Protein 3RVA (pdb70)

Organism: Alteromonas macleodii (NCBI:txid28108)

InterPro domains:
  IPR000994 Peptidase M24 [PF00557] (166-429)
  IPR001131 Peptidase M24B, X-Pro dipeptidase/aminopeptidase P, conserved site [PS00491] (335-347)
  IPR022846 Xaa-Pro dipeptidase [MF_01279] (1-443)
  IPR022846 Xaa-Pro dipeptidase [NF010133] (1-442)
  IPR029149 Creatinase/Aminopeptidase P/Spt16, N-terminal [G3DSA:3.40.350.10] (1-157)
  IPR036005 Creatinase/aminopeptidase-like [G3DSA:3.90.230.10] (159-442)
  IPR036005 Creatinase/aminopeptidase-like [SSF55920] (161-439)
  IPR048819 Xaa-Pro dipeptidase, N-terminal domain [PF21216] (7-155)
  IPR052433 Xaa-Pro dipeptidase-like [PTHR43226] (6-438)

Sequence (444 aa):
SQHKATYQQHIEEELQARTREALQQREGLDGLVIHSGQGKRLFLDDNHYPFKVNPQFKAWVPVIDDNPNCWLVVNGVDKPTLIFYRPEDFWHKVPPEPNDFWTDSFDIKLLQQADAVEKFLPYDKSRFAYVGEYIEVAKKALGFDNNVNPDRVLHYLHYQRAYKTDYELDCMREANKLAVAGHKAAEQAFREGKKSEFDINLAYAAASRQGDNDVPYTSIIVALNEHASILHYMQDTVAPKESRSFLIDAGANYHGYAADITRTYAQEGVHNSAMFRDLIQAVDKVTLTLVDSLKPGVAYTDIHLLAHDGIAQILHDTGMVNLTPPEIVEMGITRTFFPHGIGHFLGLQVHDVGGLVNDDRRGTPKPAPDDHPFLRCTRMVEARQVFTIEPGLYFIDSLLRDLKATPASSKYINWDTIDAYKPFGGIRIEDNIIIVHRDKNENMTRDLDLNLEH

CATH classification: 3.40.350.10 (+1 more: 3.90.230.10)

Foldseek 3Di:
DCQLVLLVVLLLVVLVLLQVLLVVVVFQKEKEFQAAWAAPPVGRDTDQRAGDLVVLSNPLPGRFGLWIWIGRSPDQIEIAGEAADPPVDDGDPDDDDSRVVSYDYHYDRDSVPCLVVDDPPQARYEYEDDPVVVVVVSPHPHYNDLSNCLQVLQCQQFDGPSQVVQQLLQLLLQLQLVQQLQVCLLVQFDLVVSQVSSCVRSVADCSFWQDGKDWAFWQRLQVPPNRDDRHGDPDGFKIKIWTTGGGSLFIDTWIAMAGHPPDVCSVVLLVLQVLQLVLLVVLQQVQAFQDFVLVSQVSLLLSLLCSCCVLQQFQDHSVVCVVVLVSCLFWVAAQKAWGGSHRNGGDFQAADSSRHGRAHDPSHRRHSHGYGHDANGKMKGKTKTFLHPVSVVVCCPDPSVVRGPVVSSVSCNRNGMYIGMWMWGHHNPHIDGSNVVSVDDHHD

Secondary structure (DSSP, 8-state):
--HHHHHHHHHHHHHHHHHHHHHHHT-SEEEEE-----BPTTSS-BPPP---HHHHTT-S--S-SS-EEEE-SSSPPEEEEE----TTS--PPSP-STTGGGSEEEEESSGGGGGGGS-S-GGGEEEESS-HHHHHHHT-S-BS-HHHHHHHHHHHTS--HHHHHHHHHHHHHHHHHHHHHHHHHHTT--HHHHHHHHHHHHT--TTTSSSPPEEEEGGGGG-TT-----S--SS--EEEEEEEEEETTEEEEEEEEEE-TTSTTHHHHHHHHHHHHHHHHHHHHH--TT-BHHHHHHHHHHHHHHHHHHTTSB-S-HHHHHHTTTHHHH--S-S--B-SSSSS-TTTTBSSTT--B-PPPTT-TT----PBP-TT-EEEE--EEE--HHHHHHHHTSGGGGGB-HHHHHHHGGG-EEE-BEEEEE-SS-EEEHHHHTT--S--

Solvent-accessible surface area: 20269 Å² total

B-factor: mean 23.79, std 9.26, range [11.42, 78.01]

Structure (mmCIF, N/CA/C/O backbone):
data_3RVA
#
_entry.id   3RVA
#
_cell.length_a   133.770
_cell.length_b   49.190
_cell.length_c   97.340
_cell.angle_alpha   90.00
_cell.angle_beta   125.03
_cell.angle_gamma   90.00
#
_symmetry.space_group_name_H-M   'C 1 2 1'
#
loop_
_entity.id
_entity.type
_entity.pdbx_description
1 polymer 'Organophosphorus acid anhydrolase'
2 non-polymer 'MANGANESE (II) ION'
3 non-polymer 'PHOSPHATE ION'
4 non-polymer 'NICKEL (II) ION'
5 water water
#
loop_
_atom_site.group_PDB
_atom_site.id
_atom_site.type_symbol
_atom_site.label_atom_id
_atom_site.label_alt_id
_atom_site.label_comp_id
_atom_site.label_asym_id
_atom_site.label_entity_id
_atom_site.label_seq_id
_atom_site.pdbx_PDB_ins_code
_atom_site.Cartn_x
_atom_site.Cartn_y
_atom_site.Cartn_z
_atom_site.occupancy
_atom_site.B_iso_or_equiv
_atom_site.auth_seq_id
_atom_site.auth_comp_id
_atom_site.auth_asym_id
_atom_site.auth_atom_id
_atom_site.pdbx_PDB_model_num
ATOM 1 N N . SER A 1 2 ? 1.479 14.428 37.786 1.00 38.75 2 SER A N 1
ATOM 2 C CA . SER A 1 2 ? 2.460 13.769 36.869 1.00 37.29 2 SER A CA 1
ATOM 3 C C . SER A 1 2 ? 3.296 14.731 36.023 1.00 33.42 2 SER A C 1
ATOM 4 O O . SER A 1 2 ? 4.424 14.403 35.657 1.00 33.19 2 SER A O 1
ATOM 7 N N . GLN A 1 3 ? 2.711 15.857 35.626 1.00 31.11 3 GLN A N 1
ATOM 8 C CA . GLN A 1 3 ? 3.427 16.920 34.895 1.00 32.69 3 GLN A CA 1
ATOM 9 C C . GLN A 1 3 ? 2.913 18.355 35.173 1.00 29.60 3 GLN A C 1
ATOM 10 O O . GLN A 1 3 ? 3.463 19.341 34.645 1.00 26.87 3 GLN A O 1
ATOM 16 N N . HIS A 1 4 ? 1.912 18.457 36.043 1.00 28.58 4 HIS A N 1
ATOM 17 C CA . HIS A 1 4 ? 1.117 19.669 36.191 1.00 26.56 4 HIS A CA 1
ATOM 18 C C . HIS A 1 4 ? 1.819 20.814 36.903 1.00 23.90 4 HIS A C 1
ATOM 19 O O . HIS A 1 4 ? 1.561 21.964 36.594 1.00 21.25 4 HIS A O 1
ATOM 26 N N . LYS A 1 5 ? 2.720 20.526 37.831 1.00 22.36 5 LYS A N 1
ATOM 27 C CA . LYS A 1 5 ? 3.374 21.638 38.508 1.00 21.81 5 LYS A CA 1
ATOM 28 C C . LYS A 1 5 ? 4.275 22.420 37.556 1.00 20.83 5 LYS A C 1
ATOM 29 O O . LYS A 1 5 ? 4.189 23.627 37.509 1.00 21.97 5 LYS A O 1
ATOM 35 N N . ALA A 1 6 ? 5.090 21.737 36.757 1.00 20.35 6 ALA A N 1
ATOM 36 C CA . ALA A 1 6 ? 5.977 22.418 35.821 1.00 19.20 6 ALA A CA 1
ATOM 37 C C . ALA A 1 6 ? 5.163 23.111 34.735 1.00 18.75 6 ALA A C 1
ATOM 38 O O . ALA A 1 6 ? 5.413 24.267 34.406 1.00 17.85 6 ALA A O 1
ATOM 40 N N . THR A 1 7 ? 4.177 22.414 34.181 1.00 18.40 7 THR A N 1
ATOM 41 C CA . THR A 1 7 ? 3.355 23.032 33.113 1.00 17.83 7 THR A CA 1
ATOM 42 C C . THR A 1 7 ? 2.569 24.229 33.671 1.00 16.60 7 THR A C 1
ATOM 43 O O . THR A 1 7 ? 2.443 25.259 33.009 1.00 16.09 7 THR A O 1
ATOM 47 N N . TYR A 1 8 ? 2.089 24.123 34.903 1.00 16.73 8 TYR A N 1
ATOM 48 C CA . TYR A 1 8 ? 1.384 25.255 35.531 1.00 16.77 8 TYR A CA 1
ATOM 49 C C . TYR A 1 8 ? 2.288 26.462 35.722 1.00 17.91 8 TYR A C 1
ATOM 50 O O . TYR A 1 8 ? 1.918 27.596 35.395 1.00 16.20 8 TYR A O 1
ATOM 59 N N . GLN A 1 9 ? 3.518 26.227 36.164 1.00 19.49 9 GLN A N 1
ATOM 60 C CA . GLN A 1 9 ? 4.451 27.358 36.303 1.00 20.90 9 GLN A CA 1
ATOM 61 C C . GLN A 1 9 ? 4.710 28.066 34.971 1.00 19.45 9 GLN A C 1
ATOM 62 O O . GLN A 1 9 ? 4.815 29.304 34.925 1.00 18.59 9 GLN A O 1
ATOM 68 N N . GLN A 1 10 ? 4.749 27.310 33.883 1.00 19.28 10 GLN A N 1
ATOM 69 C CA . GLN A 1 10 ? 4.887 27.881 32.558 1.00 20.63 10 GLN A CA 1
ATOM 70 C C . GLN A 1 10 ? 3.613 28.650 32.156 1.00 19.81 10 GLN A C 1
ATOM 71 O O . GLN A 1 10 ? 3.686 29.696 31.536 1.00 18.19 10 GLN A O 1
ATOM 77 N N . HIS A 1 11 ? 2.452 28.115 32.542 1.00 17.37 11 HIS A N 1
ATOM 78 C CA . HIS A 1 11 ? 1.167 28.782 32.347 1.00 16.70 11 HIS A CA 1
ATOM 79 C C . HIS A 1 11 ? 1.159 30.160 33.025 1.00 16.14 11 HIS A C 1
ATOM 80 O O . HIS A 1 11 ? 0.793 31.142 32.385 1.00 16.62 11 HIS A O 1
ATOM 87 N N . ILE A 1 12 ? 1.581 30.223 34.287 1.00 15.93 12 ILE A N 1
ATOM 88 C CA . ILE A 1 12 ? 1.708 31.470 35.025 1.00 16.56 12 ILE A CA 1
ATOM 89 C C . ILE A 1 12 ? 2.642 32.463 34.300 1.00 17.67 12 ILE A C 1
ATOM 90 O O . ILE A 1 12 ? 2.299 33.641 34.161 1.00 16.59 12 ILE A O 1
ATOM 95 N N . GLU A 1 13 ? 3.792 32.006 33.790 1.00 18.04 13 GLU A N 1
ATOM 96 C CA A GLU A 1 13 ? 4.683 32.922 33.093 0.50 19.47 13 GLU A CA 1
ATOM 97 C CA C GLU A 1 13 ? 4.695 32.889 33.043 0.50 19.75 13 GLU A CA 1
ATOM 98 C C . GLU A 1 13 ? 3.980 33.499 31.849 1.00 19.31 13 GLU A C 1
ATOM 99 O O . GLU A 1 13 ? 4.131 34.686 31.544 1.00 18.64 13 GLU A O 1
ATOM 110 N N . GLU A 1 14 ? 3.213 32.673 31.139 1.00 18.08 14 GLU A N 1
ATOM 111 C CA . GLU A 1 14 ? 2.499 33.152 29.946 1.00 18.64 14 GLU A CA 1
ATOM 112 C C . GLU A 1 14 ? 1.438 34.178 30.346 1.00 16.91 14 GLU A C 1
ATOM 113 O O . GLU A 1 14 ? 1.277 35.207 29.667 1.00 17.79 14 GLU A O 1
ATOM 119 N N . LEU A 1 15 ? 0.716 33.903 31.432 1.00 17.40 15 LEU A N 1
ATOM 120 C CA . LEU A 1 15 ? -0.328 34.835 31.922 1.00 17.84 15 LEU A CA 1
ATOM 121 C C . LEU A 1 15 ? 0.272 36.175 32.378 1.00 18.18 15 LEU A C 1
ATOM 122 O O . LEU A 1 15 ? -0.306 37.255 32.153 1.00 18.74 15 LEU A O 1
ATOM 127 N N . GLN A 1 16 ? 1.419 36.100 33.040 1.00 18.49 16 GLN A N 1
ATOM 128 C CA . GLN A 1 16 ? 2.116 37.317 33.461 1.00 18.94 16 GLN A CA 1
ATOM 129 C C . GLN A 1 16 ? 2.476 38.154 32.235 1.00 18.39 16 GLN A C 1
ATOM 130 O O . GLN A 1 16 ? 2.307 39.361 32.256 1.00 19.83 16 GLN A O 1
ATOM 136 N N . ALA A 1 17 ? 2.957 37.508 31.166 1.00 19.57 17 ALA A N 1
ATOM 137 C CA . ALA A 1 17 ? 3.307 38.195 29.909 1.00 18.28 17 ALA A CA 1
ATOM 138 C C . ALA A 1 17 ? 2.089 38.879 29.281 1.00 19.95 17 ALA A C 1
ATOM 139 O O . ALA A 1 17 ? 2.143 40.042 28.868 1.00 19.36 17 ALA A O 1
ATOM 141 N N . ARG A 1 18 ? 0.982 38.156 29.224 1.00 17.78 18 ARG A N 1
ATOM 142 C CA . ARG A 1 18 ? -0.253 38.709 28.690 1.00 19.30 18 ARG A CA 1
ATOM 143 C C . ARG A 1 18 ? -0.728 39.894 29.534 1.00 18.02 18 ARG A C 1
ATOM 144 O O . ARG A 1 18 ? -1.210 40.913 28.996 1.00 18.37 18 ARG A O 1
ATOM 152 N N . THR A 1 19 ? -0.543 39.781 30.841 1.00 18.61 19 THR A N 1
ATOM 153 C CA . THR A 1 19 ? -0.996 40.806 31.768 1.00 19.43 19 THR A CA 1
ATOM 154 C C . THR A 1 19 ? -0.185 42.095 31.572 1.00 20.19 19 THR A C 1
ATOM 155 O O . THR A 1 19 ? -0.750 43.189 31.565 1.00 17.52 19 THR A O 1
ATOM 159 N N . ARG A 1 20 ? 1.129 41.945 31.414 1.00 20.49 20 ARG A N 1
ATOM 160 C CA . ARG A 1 20 ? 1.986 43.089 31.074 1.00 22.50 20 ARG A CA 1
ATOM 161 C C . ARG A 1 20 ? 1.520 43.830 29.815 1.00 22.31 20 ARG A C 1
ATOM 162 O O . ARG A 1 20 ? 1.481 45.075 29.802 1.00 22.91 20 ARG A O 1
ATOM 170 N N . GLU A 1 21 ? 1.140 43.088 28.776 1.00 21.54 21 GLU A N 1
ATOM 171 C CA . GLU A 1 21 ? 0.682 43.714 27.552 1.00 22.01 21 GLU A CA 1
ATOM 172 C C . GLU A 1 21 ? -0.662 44.411 27.764 1.00 23.24 21 GLU A C 1
ATOM 173 O O . GLU A 1 21 ? -0.842 45.549 27.339 1.00 22.90 21 GLU A O 1
ATOM 179 N N . ALA A 1 22 ? -1.600 43.744 28.430 1.00 20.85 22 ALA A N 1
ATOM 180 C CA . ALA A 1 22 ? -2.929 44.323 28.665 1.00 22.36 22 ALA A CA 1
ATOM 181 C C . ALA A 1 22 ? -2.822 45.624 29.457 1.00 22.33 22 ALA A C 1
ATOM 182 O O . ALA A 1 22 ? -3.500 46.618 29.144 1.00 20.93 22 ALA A O 1
ATOM 184 N N . LEU A 1 23 ? -1.964 45.606 30.474 1.00 21.75 23 LEU A N 1
ATOM 185 C CA . LEU A 1 23 ? -1.762 46.756 31.346 1.00 23.04 23 LEU A CA 1
ATOM 186 C C . LEU A 1 23 ? -1.168 47.961 30.588 1.00 25.40 23 LEU A C 1
ATOM 187 O O . LEU A 1 23 ? -1.583 49.107 30.831 1.00 24.26 23 LEU A O 1
ATOM 192 N N . GLN A 1 24 ? -0.235 47.685 29.686 1.00 26.41 24 GLN A N 1
ATOM 193 C CA A GLN A 1 24 ? 0.364 48.720 28.827 0.50 28.73 24 GLN A CA 1
ATOM 194 C CA B GLN A 1 24 ? 0.357 48.718 28.823 0.50 28.99 24 GLN A CA 1
ATOM 195 C C . GLN A 1 24 ? -0.695 49.366 27.926 1.00 30.20 24 GLN A C 1
ATOM 196 O O . GLN A 1 24 ? -0.714 50.578 27.747 1.00 30.73 24 GLN A O 1
ATOM 207 N N . ARG A 1 25 ? -1.586 48.561 27.363 1.00 28.11 25 ARG A N 1
ATOM 208 C CA . ARG A 1 25 ? -2.593 49.117 26.464 1.00 28.06 25 ARG A CA 1
ATOM 209 C C . ARG A 1 25 ? -3.572 50.043 27.163 1.00 29.17 25 ARG A C 1
ATOM 210 O O . ARG A 1 25 ? -4.000 51.041 26.588 1.00 26.94 25 ARG A O 1
ATOM 218 N N . GLU A 1 26 ? -3.923 49.713 28.400 1.00 26.72 26 GLU A N 1
ATOM 219 C CA . GLU A 1 26 ? -4.898 50.496 29.126 1.00 27.63 26 GLU A CA 1
ATOM 220 C C . GLU A 1 26 ? -4.228 51.622 29.936 1.00 28.44 26 GLU A C 1
ATOM 221 O O . GLU A 1 26 ? -4.905 52.534 30.392 1.00 29.33 26 GLU A O 1
ATOM 227 N N . GLY A 1 27 ? -2.911 51.565 30.111 1.00 26.65 27 GLY A N 1
ATOM 228 C CA . GLY A 1 27 ? -2.201 52.536 30.967 1.00 29.42 27 GLY A CA 1
ATOM 229 C C . GLY A 1 27 ? -2.372 52.331 32.469 1.00 29.29 27 GLY A C 1
ATOM 230 O O . GLY A 1 27 ? -2.533 53.301 33.218 1.00 28.88 27 GLY A O 1
ATOM 231 N N . LEU A 1 28 ? -2.329 51.070 32.917 1.00 27.47 28 LEU A N 1
ATOM 232 C CA . LEU A 1 28 ? -2.580 50.720 34.325 1.00 26.95 28 LEU A CA 1
ATOM 233 C C . LEU A 1 28 ? -1.370 50.030 34.943 1.00 23.56 28 LEU A C 1
ATOM 234 O O . LEU A 1 28 ? -0.518 49.534 34.234 1.00 23.71 28 LEU A O 1
ATOM 239 N N . ASP A 1 29 ? -1.316 49.996 36.272 1.00 22.54 29 ASP A N 1
ATOM 240 C CA . ASP A 1 29 ? -0.288 49.296 37.005 1.00 23.37 29 ASP A CA 1
ATOM 241 C C . ASP A 1 29 ? -0.681 47.859 37.420 1.00 22.84 29 ASP A C 1
ATOM 242 O O . ASP A 1 29 ? 0.179 47.071 37.823 1.00 23.13 29 ASP A O 1
ATOM 247 N N . GLY A 1 30 ? -1.968 47.534 37.379 1.00 21.39 30 GLY A N 1
ATOM 248 C CA . GLY A 1 30 ? -2.391 46.195 37.770 1.00 20.19 30 GLY A CA 1
ATOM 249 C C . GLY A 1 30 ? -3.874 45.963 37.638 1.00 19.65 30 GLY A C 1
ATOM 250 O O . GLY A 1 30 ? -4.637 46.888 37.356 1.00 18.37 30 GLY A O 1
ATOM 251 N N . LEU A 1 31 ? -4.257 44.696 37.793 1.00 18.49 31 LEU A N 1
ATOM 252 C CA . LEU A 1 31 ? -5.644 44.283 37.798 1.00 17.99 31 LEU A CA 1
ATOM 253 C C . LEU A 1 31 ? -5.975 43.690 39.154 1.00 17.24 31 LEU A C 1
ATOM 254 O O . LEU A 1 31 ? -5.134 43.041 39.778 1.00 17.71 31 LEU A O 1
ATOM 259 N N . VAL A 1 32 ? -7.218 43.890 39.584 1.00 17.51 32 VAL A N 1
ATOM 260 C CA . VAL A 1 32 ? -7.765 43.221 40.719 1.00 16.92 32 VAL A CA 1
ATOM 261 C C . VAL A 1 32 ? -8.934 42.382 40.169 1.00 17.07 32 VAL A C 1
ATOM 262 O O . VAL A 1 32 ? -9.924 42.953 39.648 1.00 17.88 32 VAL A O 1
ATOM 266 N N . ILE A 1 33 ? -8.792 41.058 40.280 1.00 15.86 33 ILE A N 1
ATOM 267 C CA . ILE A 1 33 ? -9.692 40.090 39.621 1.00 15.15 33 ILE A CA 1
ATOM 268 C C . ILE A 1 33 ? -10.480 39.358 40.690 1.00 14.88 33 ILE A C 1
ATOM 269 O O . ILE A 1 33 ? -9.891 38.694 41.544 1.00 15.42 33 ILE A O 1
ATOM 274 N N . HIS A 1 34 ? -11.812 39.499 40.642 1.00 14.20 34 HIS A N 1
ATOM 275 C CA . HIS A 1 34 ? -12.715 39.060 41.695 1.00 14.96 34 HIS A CA 1
ATOM 276 C C . HIS A 1 34 ? -13.379 37.730 41.340 1.00 14.86 34 HIS A C 1
ATOM 277 O O . HIS A 1 34 ? -14.054 37.633 40.309 1.00 14.96 34 HIS A O 1
ATOM 284 N N . SER A 1 35 ? -13.207 36.704 42.168 1.00 14.98 35 SER A N 1
ATOM 285 C CA . SER A 1 35 ? -13.823 35.387 41.873 1.00 14.95 35 SER A CA 1
ATOM 286 C C . SER A 1 35 ? -15.340 35.447 41.752 1.00 14.85 35 SER A C 1
ATOM 287 O O . SER A 1 35 ? -15.935 34.708 40.978 1.00 13.96 35 SER A O 1
ATOM 290 N N . GLY A 1 36 ? -15.944 36.343 42.525 1.00 15.47 36 GLY A N 1
ATOM 291 C CA . GLY A 1 36 ? -17.401 36.538 42.552 1.00 15.94 36 GLY A CA 1
ATOM 292 C C . GLY A 1 36 ? -17.903 36.519 43.984 1.00 17.59 36 GLY A C 1
ATOM 293 O O . GLY A 1 36 ? -17.118 36.610 44.930 1.00 17.13 36 GLY A O 1
ATOM 294 N N . GLN A 1 37 ? -19.212 36.359 44.136 1.00 19.08 37 GLN A N 1
ATOM 295 C CA . GLN A 1 37 ? -19.882 36.447 45.425 1.00 21.06 37 GLN A CA 1
ATOM 296 C C . GLN A 1 37 ? -21.045 35.483 45.391 1.00 21.86 37 GLN A C 1
ATOM 297 O O . GLN A 1 37 ? -21.502 35.086 44.312 1.00 19.72 37 GLN A O 1
ATOM 303 N N . GLY A 1 38 ? -21.561 35.163 46.564 1.00 21.95 38 GLY A N 1
ATOM 304 C CA . GLY A 1 38 ? -22.799 34.385 46.623 1.00 23.64 38 GLY A CA 1
ATOM 305 C C . GLY A 1 38 ? -23.955 35.272 46.153 1.00 23.00 38 GLY A C 1
ATOM 306 O O . GLY A 1 38 ? -23.943 36.478 46.422 1.00 24.65 38 GLY A O 1
ATOM 307 N N . LYS A 1 39 ? -24.908 34.684 45.432 1.00 24.68 39 LYS A N 1
ATOM 308 C CA . LYS A 1 39 ? -26.140 35.366 44.956 1.00 25.03 39 LYS A CA 1
ATOM 309 C C . LYS A 1 39 ? -27.329 34.766 45.706 1.00 23.76 39 LYS A C 1
ATOM 310 O O . LYS A 1 39 ? -27.555 33.574 45.621 1.00 22.84 39 LYS A O 1
ATOM 316 N N . ARG A 1 40 ? -28.056 35.597 46.447 1.00 22.40 40 ARG A N 1
ATOM 317 C CA . ARG A 1 40 ? -29.193 35.150 47.241 1.00 22.74 40 ARG A CA 1
ATOM 318 C C . ARG A 1 40 ? -30.467 35.166 46.362 1.00 20.26 40 ARG A C 1
ATOM 319 O O . ARG A 1 40 ? -30.651 36.082 45.573 1.00 17.72 40 ARG A O 1
ATOM 327 N N . LEU A 1 41 ? -31.337 34.170 46.512 1.00 16.94 41 LEU A N 1
ATOM 328 C CA . LEU A 1 41 ? -32.645 34.162 45.860 1.00 16.94 41 LEU A CA 1
ATOM 329 C C . LEU A 1 41 ? -33.539 35.285 46.418 1.00 16.29 41 LEU A C 1
ATOM 330 O O . LEU A 1 41 ? -33.506 35.586 47.621 1.00 15.97 41 LEU A O 1
ATOM 335 N N . PHE A 1 42 ? -34.316 35.894 45.528 1.00 16.46 42 PHE A N 1
ATOM 336 C CA . PHE A 1 42 ? -35.268 36.956 45.879 1.00 16.52 42 PHE A CA 1
ATOM 337 C C . PHE A 1 42 ? -36.164 36.540 47.034 1.00 15.89 42 PHE A C 1
ATOM 338 O O . PHE A 1 42 ? -36.784 35.479 46.982 1.00 16.98 42 PHE A O 1
ATOM 346 N N . LEU A 1 43 ? -36.213 37.406 48.052 1.00 16.29 43 LEU A N 1
ATOM 347 C CA . LEU A 1 43 ? -36.994 37.250 49.274 1.00 17.17 43 LEU A CA 1
ATOM 348 C C . LEU A 1 43 ? -36.619 35.997 50.101 1.00 17.89 43 LEU A C 1
ATOM 349 O O . LEU A 1 43 ? -37.344 35.622 51.022 1.00 16.90 43 LEU A O 1
ATOM 354 N N . ASP A 1 44 ? -35.480 35.385 49.802 1.00 18.07 44 ASP A N 1
ATOM 355 C CA . ASP A 1 44 ? -35.185 34.054 50.342 1.00 19.83 44 ASP A CA 1
ATOM 356 C C . ASP A 1 44 ? -33.764 34.031 50.927 1.00 20.08 44 ASP A C 1
ATOM 357 O O . ASP A 1 44 ? -32.988 34.969 50.730 1.00 20.41 44 ASP A O 1
ATOM 362 N N . ASP A 1 45 ? -33.424 32.978 51.654 1.00 22.87 45 ASP A N 1
ATOM 363 C CA . ASP A 1 45 ? -32.040 32.844 52.165 1.00 23.34 45 ASP A CA 1
ATOM 364 C C . ASP A 1 45 ? -31.241 31.736 51.483 1.00 24.17 45 ASP A C 1
ATOM 365 O O . ASP A 1 45 ? -30.071 31.552 51.798 1.00 24.68 45 ASP A O 1
ATOM 370 N N . ASN A 1 46 ? -31.838 31.046 50.516 1.00 22.70 46 ASN A N 1
ATOM 371 C CA . ASN A 1 46 ? -31.093 30.141 49.653 1.00 23.48 46 ASN A CA 1
ATOM 372 C C . ASN A 1 46 ? -30.234 30.951 48.688 1.00 21.09 46 ASN A C 1
ATOM 373 O O . ASN A 1 46 ? -30.486 32.140 48.443 1.00 18.92 46 ASN A O 1
ATOM 378 N N . HIS A 1 47 ? -29.233 30.287 48.124 1.00 21.37 47 HIS A N 1
ATOM 379 C CA . HIS A 1 47 ? -28.344 30.906 47.147 1.00 22.17 47 HIS A CA 1
ATOM 380 C C . HIS A 1 47 ? -28.332 30.140 45.849 1.00 21.24 47 HIS A C 1
ATOM 381 O O . HIS A 1 47 ? -28.587 28.935 45.827 1.00 21.70 47 HIS A O 1
ATOM 388 N N . TYR A 1 48 ? -28.071 30.861 44.762 1.00 19.08 48 TYR A N 1
ATOM 389 C CA . TYR A 1 48 ? -27.763 30.246 43.480 1.00 19.27 48 TYR A CA 1
ATOM 390 C C . TYR A 1 48 ? -26.460 29.474 43.562 1.00 19.98 48 TYR A C 1
ATOM 391 O O . TYR A 1 48 ? -25.639 29.751 44.433 1.00 19.99 48 TYR A O 1
ATOM 400 N N . PRO A 1 49 ? -26.287 28.473 42.695 1.00 19.83 49 PRO A N 1
ATOM 401 C CA . PRO A 1 49 ? -24.963 27.819 42.636 1.00 20.19 49 PRO A CA 1
ATOM 402 C C . PRO A 1 49 ? -23.889 28.811 42.247 1.00 19.44 49 PRO A C 1
ATOM 403 O O . PRO A 1 49 ? -24.100 29.625 41.341 1.00 18.96 49 PRO A O 1
ATOM 407 N N . PHE A 1 50 ? -22.751 28.757 42.936 1.00 17.17 50 PHE A N 1
ATOM 408 C CA . PHE A 1 50 ? -21.688 29.701 42.669 1.00 16.23 50 PHE A CA 1
ATOM 409 C C . PHE A 1 50 ? -20.984 29.375 41.363 1.00 15.02 50 PHE A C 1
ATOM 410 O O . PHE A 1 50 ? -20.623 28.227 41.107 1.00 16.00 50 PHE A O 1
ATOM 418 N N . LYS A 1 51 ? -20.801 30.396 40.545 1.00 14.84 51 LYS A N 1
ATOM 419 C CA . LYS A 1 51 ? -20.123 30.296 39.249 1.00 15.35 51 LYS A CA 1
ATOM 420 C C . LYS A 1 51 ? -18.981 31.302 39.172 1.00 14.56 51 LYS A C 1
ATOM 421 O O . LYS A 1 51 ? -19.171 32.504 39.054 1.00 14.38 51 LYS A O 1
ATOM 427 N N . VAL A 1 52 ? -17.762 30.780 39.170 1.00 14.62 52 VAL A N 1
ATOM 428 C CA . VAL A 1 52 ? -16.569 31.622 39.250 1.00 14.00 52 VAL A CA 1
ATOM 429 C C . VAL A 1 52 ? -16.372 32.470 38.014 1.00 14.13 52 VAL A C 1
ATOM 430 O O . VAL A 1 52 ? -16.638 32.038 36.880 1.00 13.93 52 VAL A O 1
ATOM 434 N N . ASN A 1 53 ? -15.931 33.701 38.229 1.00 13.62 53 ASN A N 1
ATOM 435 C CA . ASN A 1 53 ? -15.498 34.584 37.161 1.00 14.40 53 ASN A CA 1
ATOM 436 C C . ASN A 1 53 ? -14.441 33.886 36.280 1.00 14.59 53 ASN A C 1
ATOM 437 O O . ASN A 1 53 ? -13.428 33.455 36.793 1.00 13.73 53 ASN A O 1
ATOM 442 N N . PRO A 1 54 ? -14.695 33.744 34.954 1.00 14.77 54 PRO A N 1
ATOM 443 C CA . PRO A 1 54 ? -13.744 33.092 34.062 1.00 14.90 54 PRO A CA 1
ATOM 444 C C . PRO A 1 54 ? -12.349 33.704 34.098 1.00 15.39 54 PRO A C 1
ATOM 445 O O . PRO A 1 54 ? -11.360 32.979 33.964 1.00 14.35 54 PRO A O 1
ATOM 449 N N . GLN A 1 55 ? -12.276 35.010 34.313 1.00 15.59 55 GLN A N 1
ATOM 450 C CA . GLN A 1 55 ? -10.977 35.735 34.381 1.00 15.49 55 GLN A CA 1
ATOM 451 C C . GLN A 1 55 ? -10.193 35.384 35.659 1.00 15.38 55 GLN A C 1
ATOM 452 O O . GLN A 1 55 ? -8.979 35.555 35.715 1.00 15.31 55 GLN A O 1
ATOM 458 N N . PHE A 1 56 ? -10.892 34.933 36.680 1.00 15.32 56 PHE A N 1
ATOM 459 C CA . PHE A 1 56 ? -10.238 34.456 37.913 1.00 15.51 56 PHE A CA 1
ATOM 460 C C . PHE A 1 56 ? -9.700 33.031 37.738 1.00 15.21 56 PHE A C 1
AT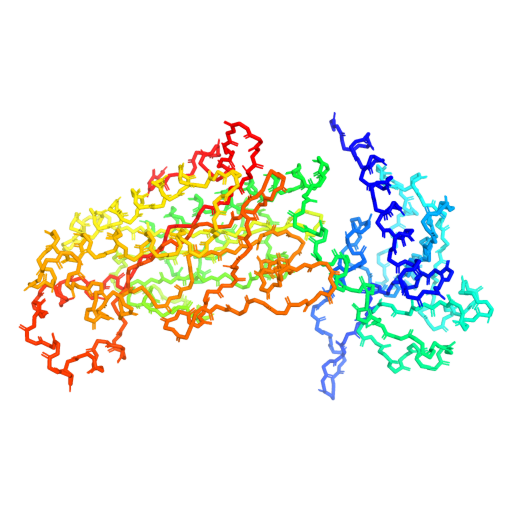OM 461 O O . PHE A 1 56 ? -8.516 32.762 37.985 1.00 15.13 56 PHE A O 1
ATOM 469 N N . LYS A 1 57 ? -10.546 32.116 37.271 1.00 14.47 57 LYS A N 1
ATOM 470 C CA . LYS A 1 57 ? -10.116 30.711 37.106 1.00 14.27 57 LYS A CA 1
ATOM 471 C C . LYS A 1 57 ? -9.104 30.554 35.965 1.00 14.28 57 LYS A C 1
ATOM 472 O O . LYS A 1 57 ? -8.376 29.535 35.873 1.00 15.10 57 LYS A O 1
ATOM 478 N N . ALA A 1 58 ? -9.029 31.568 35.107 1.00 14.28 58 ALA A N 1
ATOM 479 C CA . ALA A 1 58 ? -7.970 31.635 34.096 1.00 13.92 58 ALA A CA 1
ATOM 480 C C . ALA A 1 58 ? -6.564 31.578 34.710 1.00 15.38 58 ALA A C 1
ATOM 481 O O . ALA A 1 58 ? -5.642 31.037 34.076 1.00 16.20 58 ALA A O 1
ATOM 483 N N . TRP A 1 59 ? -6.411 32.074 35.945 1.00 14.93 59 TRP A N 1
ATOM 484 C CA . TRP A 1 59 ? -5.129 32.039 36.674 1.00 16.00 59 TRP A CA 1
ATOM 485 C C . TRP A 1 59 ? -4.931 30.829 37.600 1.00 16.67 59 TRP A C 1
ATOM 486 O O . TRP A 1 59 ? -3.820 30.360 37.763 1.00 15.81 59 TRP A O 1
ATOM 497 N N . VAL A 1 60 ? -6.002 30.370 38.243 1.00 16.57 60 VAL A N 1
ATOM 498 C CA . VAL A 1 60 ? -5.858 29.496 39.386 1.00 17.66 60 VAL A CA 1
ATOM 499 C C . VAL A 1 60 ? -7.069 28.560 39.466 1.00 18.11 60 VAL A C 1
ATOM 500 O O . VAL A 1 60 ? -8.196 28.999 39.218 1.00 17.73 60 VAL A O 1
ATOM 504 N N . PRO A 1 61 ? -6.838 27.278 39.811 1.00 17.75 61 PRO A N 1
ATOM 505 C CA . PRO A 1 61 ? -7.915 26.289 39.794 1.00 18.17 61 PRO A CA 1
ATOM 506 C C . PRO A 1 61 ? -8.728 26.294 41.088 1.00 18.97 61 PRO A C 1
ATOM 507 O O . PRO A 1 61 ? -8.880 25.273 41.765 1.00 20.30 61 PRO A O 1
ATOM 511 N N . VAL A 1 62 ? -9.215 27.467 41.441 1.00 18.32 62 VAL A N 1
ATOM 512 C CA . VAL A 1 62 ? -10.062 27.640 42.600 1.00 17.66 62 VAL A CA 1
ATOM 513 C C . VAL A 1 62 ? -11.360 28.080 41.986 1.00 17.29 62 VAL A C 1
ATOM 514 O O . VAL A 1 62 ? -11.488 29.236 41.557 1.00 16.19 62 VAL A O 1
ATOM 518 N N . ILE A 1 63 ? -12.292 27.134 41.884 1.00 17.87 63 ILE A N 1
ATOM 519 C CA . ILE A 1 63 ? -13.516 27.364 41.116 1.00 18.56 63 ILE A CA 1
ATOM 520 C C . ILE A 1 63 ? -14.773 27.374 41.971 1.00 18.72 63 ILE A C 1
ATOM 521 O O . ILE A 1 63 ? -15.820 27.795 41.498 1.00 18.42 63 ILE A O 1
ATOM 530 N N . ASP A 1 64 ? -14.646 26.999 43.243 1.00 19.07 64 ASP A N 1
ATOM 531 C CA A ASP A 1 64 ? -15.775 26.852 44.142 0.70 20.26 64 ASP A CA 1
ATOM 532 C CA B ASP A 1 64 ? -15.815 26.882 44.117 0.30 20.32 64 ASP A CA 1
ATOM 533 C C . ASP A 1 64 ? -15.756 27.840 45.310 1.00 20.77 64 ASP A C 1
ATOM 534 O O . ASP A 1 64 ? -16.462 27.643 46.296 1.00 20.29 64 ASP A O 1
ATOM 543 N N . ASN A 1 65 ? -14.956 28.899 45.196 1.00 18.75 65 ASN A N 1
ATOM 544 C CA . ASN A 1 65 ? -14.741 29.834 46.311 1.00 18.59 65 ASN A CA 1
ATOM 545 C C . ASN A 1 65 ? -15.027 31.297 46.005 1.00 17.97 65 ASN A C 1
ATOM 546 O O . ASN A 1 65 ? -14.259 31.953 45.288 1.00 17.57 65 ASN A O 1
ATOM 551 N N . PRO A 1 66 ? -16.134 31.824 46.548 1.00 16.82 66 PRO A N 1
ATOM 552 C CA . PRO A 1 66 ? -16.465 33.218 46.362 1.00 16.89 66 PRO A CA 1
ATOM 553 C C . PRO A 1 66 ? -15.569 34.095 47.218 1.00 16.41 66 PRO A C 1
ATOM 554 O O . PRO A 1 66 ? -14.837 33.582 48.072 1.00 17.27 66 PRO A O 1
ATOM 558 N N . ASN A 1 67 ? -15.614 35.390 46.970 1.00 16.58 67 ASN A N 1
ATOM 559 C CA . ASN A 1 67 ? -14.903 36.374 47.785 1.00 17.82 67 ASN A CA 1
ATOM 560 C C . ASN A 1 67 ? -13.385 36.215 47.757 1.00 17.83 67 ASN A C 1
ATOM 561 O O . ASN A 1 67 ? -12.728 36.550 48.742 1.00 19.01 67 ASN A O 1
ATOM 566 N N . CYS A 1 68 ? -12.842 35.706 46.642 1.00 17.53 68 CYS A N 1
ATOM 567 C CA . CYS A 1 68 ? -11.415 35.643 46.431 1.00 16.37 68 CYS A CA 1
ATOM 568 C C . CYS A 1 68 ? -11.017 36.677 45.399 1.00 16.15 68 CYS A C 1
ATOM 569 O O . CYS A 1 68 ? -11.790 37.033 44.510 1.00 15.70 68 CYS A O 1
ATOM 572 N N . TRP A 1 69 ? -9.778 37.143 45.497 1.00 16.00 69 TRP A N 1
ATOM 573 C CA . TRP A 1 69 ? -9.300 38.262 44.714 1.00 16.57 69 TRP A CA 1
ATOM 574 C C . TRP A 1 69 ? -7.855 38.038 44.325 1.00 17.59 69 TRP A C 1
ATOM 575 O O . TRP A 1 69 ? -7.019 37.758 45.177 1.00 17.41 69 TRP A O 1
ATOM 586 N N . LEU A 1 70 ? -7.559 38.174 43.034 1.00 17.62 70 LEU A N 1
ATOM 587 C CA . LEU A 1 70 ? -6.201 38.232 42.564 1.00 17.12 70 LEU A CA 1
ATOM 588 C C . LEU A 1 70 ? -5.762 39.670 42.356 1.00 18.02 70 LEU A C 1
ATOM 589 O O . LEU A 1 70 ? -6.535 40.495 41.849 1.00 18.42 70 LEU A O 1
ATOM 594 N N . VAL A 1 71 ? -4.523 39.974 42.746 1.00 16.99 71 VAL A N 1
ATOM 595 C CA . VAL A 1 71 ? -3.906 41.262 42.422 1.00 18.17 71 VAL A CA 1
ATOM 596 C C . VAL A 1 71 ? -2.655 40.951 41.602 1.00 17.08 71 VAL A C 1
ATOM 597 O O . VAL A 1 71 ? -1.719 40.322 42.099 1.00 18.40 71 VAL A O 1
ATOM 601 N N . VAL A 1 72 ? -2.672 41.336 40.344 1.00 18.03 72 VAL A N 1
ATOM 602 C CA . VAL A 1 72 ? -1.596 40.987 39.409 1.00 19.01 72 VAL A CA 1
ATOM 603 C C . VAL A 1 72 ? -1.079 42.226 38.705 1.00 19.29 72 VAL A C 1
ATOM 604 O O . VAL A 1 72 ? -1.851 43.157 38.395 1.00 19.79 72 VAL A O 1
ATOM 608 N N . ASN A 1 73 ? 0.231 42.243 38.464 1.00 20.74 73 ASN A N 1
ATOM 609 C CA . ASN A 1 73 ? 0.861 43.313 37.680 1.00 19.12 73 ASN A CA 1
ATOM 610 C C . ASN A 1 73 ? 1.768 42.818 36.549 1.00 20.17 73 ASN A C 1
ATOM 611 O O . ASN A 1 73 ? 2.393 43.612 35.826 1.00 20.25 73 ASN A O 1
ATOM 616 N N . GLY A 1 74 ? 1.802 41.510 36.356 1.00 18.89 74 GLY A N 1
ATOM 617 C CA . GLY A 1 74 ? 2.578 40.901 35.299 1.00 20.59 74 GLY A CA 1
ATOM 618 C C . GLY A 1 74 ? 4.070 40.772 35.586 1.00 20.63 74 GLY A C 1
ATOM 619 O O . GLY A 1 74 ? 4.818 40.270 34.751 1.00 22.56 74 GLY A O 1
ATOM 620 N N . VAL A 1 75 ? 4.501 41.212 36.767 1.00 21.66 75 VAL A N 1
ATOM 621 C CA . VAL A 1 75 ? 5.926 41.187 37.141 1.00 21.92 75 VAL A CA 1
ATOM 622 C C . VAL A 1 75 ? 6.151 40.469 38.457 1.00 21.87 75 VAL A C 1
ATOM 623 O O . VAL A 1 75 ? 6.888 39.496 38.524 1.00 23.88 75 VAL A O 1
ATOM 627 N N . ASP A 1 76 ? 5.485 40.928 39.500 1.00 20.75 76 ASP A N 1
ATOM 628 C CA . ASP A 1 76 ? 5.579 40.324 40.805 1.00 20.96 76 ASP A CA 1
ATOM 629 C C . ASP A 1 76 ? 4.751 39.050 40.874 1.00 22.88 76 ASP A C 1
ATOM 630 O O . ASP A 1 76 ? 3.861 38.821 40.057 1.00 20.97 76 ASP A O 1
ATOM 635 N N . LYS A 1 77 ? 5.077 38.235 41.867 1.00 23.46 77 LYS A N 1
ATOM 636 C CA . LYS A 1 77 ? 4.296 37.064 42.174 1.00 25.96 77 LYS A CA 1
ATOM 637 C C . LYS A 1 77 ? 2.861 37.523 42.449 1.00 25.62 77 LYS A C 1
ATOM 638 O O . LYS A 1 77 ? 2.631 38.450 43.241 1.00 24.77 77 LYS A O 1
ATOM 644 N N . PRO A 1 78 ? 1.893 36.917 41.755 1.00 23.34 78 PRO A N 1
ATOM 645 C CA . PRO A 1 78 ? 0.528 37.363 41.930 1.00 22.56 78 PRO A CA 1
ATOM 646 C C . PRO A 1 78 ? 0.070 37.181 43.395 1.00 22.10 78 PRO A C 1
ATOM 647 O O . PRO A 1 78 ? 0.495 36.234 44.079 1.00 23.33 78 PRO A O 1
ATOM 651 N N . THR A 1 79 ? -0.739 38.103 43.875 1.00 19.70 79 THR A N 1
ATOM 652 C CA . THR A 1 79 ? -1.327 37.994 45.184 1.00 19.80 79 THR A CA 1
ATOM 653 C C . THR A 1 79 ? -2.692 37.337 45.064 1.00 18.93 79 THR A C 1
ATOM 654 O O . THR A 1 79 ? -3.502 37.728 44.226 1.00 19.44 79 THR A O 1
ATOM 658 N N . LEU A 1 80 ? -2.921 36.340 45.891 1.00 18.07 80 LEU A N 1
ATOM 659 C CA . LEU A 1 80 ? -4.223 35.689 45.988 1.00 17.16 80 LEU A CA 1
ATOM 660 C C . LEU A 1 80 ? -4.792 35.921 47.376 1.00 16.34 80 LEU A C 1
ATOM 661 O O . LEU A 1 80 ? -4.260 35.408 48.370 1.00 17.28 80 LEU A O 1
ATOM 666 N N . ILE A 1 81 ? -5.873 36.696 47.444 1.00 16.51 81 ILE A N 1
ATOM 667 C CA . ILE A 1 81 ? -6.637 36.855 48.671 1.00 16.92 81 ILE A CA 1
ATOM 668 C C . ILE A 1 81 ? -7.675 35.739 48.686 1.00 18.04 81 ILE A C 1
ATOM 669 O O . ILE A 1 81 ? -8.567 35.705 47.837 1.00 18.78 81 ILE A O 1
ATOM 674 N N . PHE A 1 82 ? -7.533 34.815 49.615 1.00 18.77 82 PHE A N 1
ATOM 675 C CA . PHE A 1 82 ? -8.215 33.514 49.571 1.00 19.53 82 PHE A CA 1
ATOM 676 C C . PHE A 1 82 ? -9.218 33.445 50.722 1.00 21.37 82 PHE A C 1
ATOM 677 O O . PHE A 1 82 ? -8.844 33.534 51.919 1.00 21.88 82 PHE A O 1
ATOM 685 N N . TYR A 1 83 ? -10.495 33.295 50.366 1.00 20.45 83 TYR A N 1
ATOM 686 C CA . TYR A 1 83 ? -11.589 33.275 51.337 1.00 20.37 83 TYR A CA 1
ATOM 687 C C . TYR A 1 83 ? -11.613 31.970 52.132 1.00 21.25 83 TYR A C 1
ATOM 688 O O . TYR A 1 83 ? -11.702 30.880 51.542 1.00 21.80 83 TYR A O 1
ATOM 697 N N . ARG A 1 84 ? -11.510 32.082 53.460 1.00 20.63 84 ARG A N 1
ATOM 698 C CA . ARG A 1 84 ? -11.467 30.918 54.336 1.00 21.88 84 ARG A CA 1
ATOM 699 C C . ARG A 1 84 ? -12.102 31.307 55.676 1.00 22.32 84 ARG A C 1
ATOM 700 O O . ARG A 1 84 ? -11.410 31.563 56.668 1.00 21.24 84 ARG A O 1
ATOM 708 N N . PRO A 1 85 ? -13.433 31.397 55.691 1.00 21.66 85 PRO A N 1
ATOM 709 C CA . PRO A 1 85 ? -14.120 31.718 56.948 1.00 22.15 85 PRO A CA 1
ATOM 710 C C . PRO A 1 85 ? -13.936 30.569 57.928 1.00 22.06 85 PRO A C 1
ATOM 711 O O . PRO A 1 85 ? -13.710 29.426 57.517 1.00 21.80 85 PRO A O 1
ATOM 715 N N . GLU A 1 86 ? -14.001 30.881 59.218 1.00 22.76 86 GLU A N 1
ATOM 716 C CA . GLU A 1 86 ? -13.749 29.876 60.239 1.00 24.58 86 GLU A CA 1
ATOM 717 C C . GLU A 1 86 ? -14.934 29.657 61.181 1.00 25.79 86 GLU A C 1
ATOM 718 O O . GLU A 1 86 ? -14.768 29.012 62.222 1.00 26.25 86 GLU A O 1
ATOM 724 N N . ASP A 1 87 ? -16.120 30.138 60.807 1.00 24.98 87 ASP A N 1
ATOM 725 C CA . ASP A 1 87 ? -17.315 29.971 61.639 1.00 26.18 87 ASP A CA 1
ATOM 726 C C . ASP A 1 87 ? -17.615 28.478 61.819 1.00 24.70 87 ASP A C 1
ATOM 727 O O . ASP A 1 87 ? -17.280 27.652 60.962 1.00 23.40 87 ASP A O 1
ATOM 732 N N . PHE A 1 88 ? -18.230 28.124 62.944 1.00 24.59 88 PHE A N 1
ATOM 733 C CA . PHE A 1 88 ? -18.345 26.723 63.324 1.00 24.67 88 PHE A CA 1
ATOM 734 C C . PHE A 1 88 ? -19.141 25.848 62.336 1.00 24.09 88 PHE A C 1
ATOM 735 O O . PHE A 1 88 ? -18.962 24.630 62.318 1.00 23.01 88 PHE A O 1
ATOM 743 N N . TRP A 1 89 ? -20.008 26.468 61.525 1.00 23.22 89 TRP A N 1
ATOM 744 C CA . TRP A 1 89 ? -20.869 25.729 60.598 1.00 22.90 89 TRP A CA 1
ATOM 745 C C . TRP A 1 89 ? -20.199 25.323 59.288 1.00 24.33 89 TRP A C 1
ATOM 746 O O . TRP A 1 89 ? -20.775 24.550 58.500 1.00 22.86 89 TRP A O 1
ATOM 757 N N . HIS A 1 90 ? -18.997 25.852 59.063 1.00 25.79 90 HIS A N 1
ATOM 758 C CA . HIS A 1 90 ? -18.213 25.607 57.852 1.00 28.17 90 HIS A CA 1
ATOM 759 C C . HIS A 1 90 ? -17.238 24.448 57.982 1.00 28.91 90 HIS A C 1
ATOM 760 O O . HIS A 1 90 ? -16.633 24.227 59.027 1.00 30.51 90 HIS A O 1
ATOM 767 N N . LYS A 1 91 ? -17.048 23.746 56.874 1.00 31.60 91 LYS A N 1
ATOM 768 C CA . LYS A 1 91 ? -15.949 22.822 56.721 1.00 35.13 91 LYS A CA 1
ATOM 769 C C . LYS A 1 91 ? -14.708 23.674 56.460 1.00 36.65 91 LYS A C 1
ATOM 770 O O . LYS A 1 91 ? -14.567 24.220 55.361 1.00 38.96 91 LYS A O 1
ATOM 776 N N . VAL A 1 92 ? -13.825 23.811 57.440 1.00 33.22 92 VAL A N 1
ATOM 777 C CA . VAL A 1 92 ? -12.634 24.635 57.232 1.00 33.87 92 VAL A CA 1
ATOM 778 C C . VAL A 1 92 ? -11.504 23.771 56.693 1.00 35.64 92 VAL A C 1
ATOM 779 O O . VAL A 1 92 ? -10.958 22.938 57.420 1.00 36.45 92 VAL A O 1
ATOM 783 N N . PRO A 1 93 ? -11.147 23.961 55.414 1.00 34.49 93 PRO A N 1
ATOM 784 C CA . PRO A 1 93 ? -10.079 23.134 54.879 1.00 37.13 93 PRO A CA 1
ATOM 785 C C . PRO A 1 93 ? -8.713 23.562 55.416 1.00 36.56 93 PRO A C 1
ATOM 786 O O . PRO A 1 93 ? -8.579 24.664 55.962 1.00 33.08 93 PRO A O 1
ATOM 790 N N . PRO A 1 94 ? -7.701 22.694 55.266 1.00 37.28 94 PRO A N 1
ATOM 791 C CA . PRO A 1 94 ? -6.343 23.147 55.532 1.00 37.36 94 PRO A CA 1
ATOM 792 C C . PRO A 1 94 ? -6.013 24.353 54.656 1.00 33.85 94 PRO A C 1
ATOM 793 O O . PRO A 1 94 ? -6.584 24.511 53.570 1.00 32.40 94 PRO A O 1
ATOM 797 N N . GLU A 1 95 ? -5.108 25.192 55.130 1.00 31.01 95 GLU A N 1
ATOM 798 C CA . GLU A 1 95 ? -4.577 26.260 54.319 1.00 29.65 95 GLU A CA 1
ATOM 799 C C . GLU A 1 95 ? -4.117 25.691 52.981 1.00 28.50 95 GLU A C 1
ATOM 800 O O . GLU A 1 95 ? -3.629 24.551 52.918 1.00 29.23 95 GLU A O 1
ATOM 806 N N . PRO A 1 96 ? -4.333 26.453 51.903 1.00 26.95 96 PRO A N 1
ATOM 807 C CA . PRO A 1 96 ? -4.069 25.971 50.562 1.00 26.67 96 PRO A CA 1
ATOM 808 C C . PRO A 1 96 ? -2.652 25.447 50.420 1.00 25.61 96 PRO A C 1
ATOM 809 O O . PRO A 1 96 ? -1.705 26.120 50.800 1.00 25.11 96 PRO A O 1
ATOM 813 N N . ASN A 1 97 ? -2.524 24.245 49.895 1.00 24.88 97 ASN A N 1
ATOM 814 C CA . ASN A 1 97 ? -1.213 23.689 49.604 1.00 28.44 97 ASN A CA 1
ATOM 815 C C . ASN A 1 97 ? -1.319 22.625 48.521 1.00 26.20 97 ASN A C 1
ATOM 816 O O . ASN A 1 97 ? -1.801 21.547 48.770 1.00 26.69 97 ASN A O 1
ATOM 821 N N . ASP A 1 98 ? -0.909 22.953 47.306 1.00 25.58 98 ASP A N 1
ATOM 822 C CA . ASP A 1 98 ? -1.162 22.093 46.167 1.00 24.53 98 ASP A CA 1
ATOM 823 C C . ASP A 1 98 ? -0.217 22.563 45.113 1.00 23.11 98 ASP A C 1
ATOM 824 O O . ASP A 1 98 ? 0.556 23.502 45.355 1.00 22.93 98 ASP A O 1
ATOM 829 N N . PHE A 1 99 ? -0.271 21.950 43.934 1.00 20.37 99 PHE A N 1
ATOM 830 C CA . PHE A 1 99 ? 0.692 22.243 42.887 1.00 20.08 99 PHE A CA 1
ATOM 831 C C . PHE A 1 99 ? 0.798 23.734 42.520 1.00 19.17 99 PHE A C 1
ATOM 832 O O . PHE A 1 99 ? 1.880 24.213 42.138 1.00 18.57 99 PHE A O 1
ATOM 840 N N . TRP A 1 100 ? -0.318 24.448 42.662 1.00 19.17 100 TRP A N 1
ATOM 841 C CA . TRP A 1 100 ? -0.446 25.847 42.231 1.00 18.00 100 TRP A CA 1
ATOM 842 C C . TRP A 1 100 ? -0.023 26.886 43.279 1.00 16.98 100 TRP A C 1
ATOM 843 O O . TRP A 1 100 ? 0.248 28.003 42.916 1.00 18.02 100 TRP A O 1
ATOM 854 N N . THR A 1 101 ? 0.038 26.512 44.554 1.00 17.59 101 THR A N 1
ATOM 855 C CA . THR A 1 101 ? 0.111 27.480 45.655 1.00 18.44 101 THR A CA 1
ATOM 856 C C . THR A 1 101 ? 1.444 28.204 45.721 1.00 19.96 101 THR A C 1
ATOM 857 O O . THR A 1 101 ? 1.458 29.362 46.099 1.00 18.11 101 THR A O 1
ATOM 861 N N . ASP A 1 102 ? 2.547 27.547 45.317 1.00 20.09 102 ASP A N 1
ATOM 862 C CA . ASP A 1 102 ? 3.870 28.233 45.321 1.00 21.85 102 ASP A CA 1
ATOM 863 C C . ASP A 1 102 ? 3.882 29.439 44.373 1.00 20.67 102 ASP A C 1
ATOM 864 O O . ASP A 1 102 ? 4.749 30.329 44.478 1.00 20.75 102 ASP A O 1
ATOM 869 N N . SER A 1 103 ? 2.953 29.461 43.417 1.00 19.24 103 SER A N 1
ATOM 870 C CA . SER A 1 103 ? 2.899 30.556 42.435 1.00 18.08 103 SER A CA 1
ATOM 871 C C . SER A 1 103 ? 2.334 31.863 42.956 1.00 18.40 103 SER A C 1
ATOM 872 O O . SER A 1 103 ? 2.387 32.887 42.253 1.00 20.41 103 SER A O 1
ATOM 875 N N . PHE A 1 104 ? 1.782 31.839 44.155 1.00 18.01 104 PHE A N 1
ATOM 876 C CA . PHE A 1 104 ? 1.072 33.000 44.715 1.00 18.98 104 PHE A CA 1
ATOM 877 C C . PHE A 1 104 ? 1.564 33.399 46.095 1.00 20.84 104 PHE A C 1
ATOM 878 O O . PHE A 1 104 ? 1.989 32.559 46.880 1.00 20.78 104 PHE A O 1
ATOM 886 N N . ASP A 1 105 ? 1.435 34.690 46.385 1.00 22.48 105 ASP A N 1
ATOM 887 C CA . ASP A 1 105 ? 1.463 35.193 47.747 1.00 22.20 105 ASP A CA 1
ATOM 888 C C . ASP A 1 105 ? 0.030 35.156 48.262 1.00 20.24 105 ASP A C 1
ATOM 889 O O . ASP A 1 105 ? -0.800 35.983 47.866 1.00 20.87 105 ASP A O 1
ATOM 894 N N . ILE A 1 106 ? -0.247 34.221 49.157 1.00 20.24 106 ILE A N 1
ATOM 895 C CA . ILE A 1 106 ? -1.601 33.940 49.603 1.00 20.52 106 ILE A CA 1
ATOM 896 C C . ILE A 1 106 ? -1.902 34.629 50.924 1.00 21.51 106 ILE A C 1
ATOM 897 O O . ILE A 1 106 ? -1.165 34.448 51.907 1.00 22.64 106 ILE A O 1
ATOM 902 N N . LYS A 1 107 ? -2.992 35.390 50.937 1.00 21.38 107 LYS A N 1
ATOM 903 C CA . LYS A 1 107 ? -3.470 36.141 52.093 1.00 22.95 107 LYS A CA 1
ATOM 904 C C . LYS A 1 107 ? -4.828 35.544 52.432 1.00 23.21 107 LYS A C 1
ATOM 905 O O . LYS A 1 107 ? -5.706 35.528 51.585 1.00 23.27 107 LYS A O 1
ATOM 911 N N . LEU A 1 108 ? -5.006 35.034 53.641 1.00 21.64 108 LEU A N 1
ATOM 912 C CA . LEU A 1 108 ? -6.288 34.482 54.045 1.00 21.39 108 LEU A CA 1
ATOM 913 C C . LEU A 1 108 ? -7.266 35.554 54.478 1.00 22.29 108 LEU A C 1
ATOM 914 O O . LEU A 1 108 ? -6.920 36.457 55.239 1.00 23.94 108 LEU A O 1
ATOM 919 N N . LEU A 1 109 ? -8.503 35.449 53.993 1.00 21.91 109 LEU A N 1
ATOM 920 C CA . LEU A 1 109 ? -9.575 36.405 54.275 1.00 22.59 109 LEU A CA 1
ATOM 921 C C . LEU A 1 109 ? -10.684 35.657 55.016 1.00 24.53 109 LEU A C 1
ATOM 922 O O . LEU A 1 109 ? -11.241 34.690 54.484 1.00 23.44 109 LEU A O 1
ATOM 927 N N . GLN A 1 110 ? -10.982 36.060 56.255 1.00 25.52 110 GLN A N 1
ATOM 928 C CA . GLN A 1 110 ? -12.020 35.376 57.045 1.00 26.27 110 GLN A CA 1
ATOM 929 C C . GLN A 1 110 ? -13.399 35.977 56.878 1.00 25.66 110 GLN A C 1
ATOM 930 O O . GLN A 1 110 ? -14.398 35.292 57.117 1.00 28.04 110 GLN A O 1
ATOM 936 N N . GLN A 1 111 ? -13.459 37.252 56.511 1.00 25.77 111 GLN A N 1
ATOM 937 C CA . GLN A 1 111 ? -14.711 37.981 56.362 1.00 27.79 111 GLN A CA 1
ATOM 938 C C . GLN A 1 111 ? -14.685 38.643 55.009 1.00 27.92 111 GLN A C 1
ATOM 939 O O . GLN A 1 111 ? -13.777 39.441 54.725 1.00 26.81 111 GLN A O 1
ATOM 945 N N . ALA A 1 112 ? -15.675 38.341 54.169 1.00 28.28 112 ALA A N 1
ATOM 946 C CA . ALA A 1 112 ? -15.734 38.934 52.825 1.00 27.45 112 ALA A CA 1
ATOM 947 C C . ALA A 1 112 ? -15.650 40.451 52.849 1.00 28.31 112 ALA A C 1
ATOM 948 O O . ALA A 1 112 ? -14.971 41.055 52.008 1.00 26.12 112 ALA A O 1
ATOM 950 N N . ASP A 1 113 ? -16.322 41.086 53.819 1.00 29.42 113 ASP A N 1
ATOM 951 C CA . ASP A 1 113 ? -16.359 42.563 53.857 1.00 31.28 113 ASP A CA 1
ATOM 952 C C . ASP A 1 113 ? -15.065 43.211 54.343 1.00 30.80 113 ASP A C 1
ATOM 953 O O . ASP A 1 113 ? -14.961 44.439 54.334 1.00 31.79 113 ASP A O 1
ATOM 958 N N . ALA A 1 114 ? -14.085 42.391 54.734 1.00 27.84 114 ALA A N 1
ATOM 959 C CA . ALA A 1 114 ? -12.794 42.861 55.257 1.00 28.39 114 ALA A CA 1
ATOM 960 C C . ALA A 1 114 ? -11.706 42.959 54.188 1.00 27.34 114 ALA A C 1
ATOM 961 O O . ALA A 1 114 ? -10.544 43.236 54.510 1.00 28.60 114 ALA A O 1
ATOM 963 N N . VAL A 1 115 ? -12.073 42.758 52.916 1.00 24.90 115 VAL A N 1
ATOM 964 C CA . VAL A 1 115 ? -11.092 42.682 51.843 1.00 23.12 115 VAL A CA 1
ATOM 965 C C . VAL A 1 115 ? -10.292 43.969 51.615 1.00 24.75 115 VAL A C 1
ATOM 966 O O . VAL A 1 115 ? -9.160 43.901 51.140 1.00 21.96 115 VAL A O 1
ATOM 970 N N . GLU A 1 116 ? -10.835 45.136 51.961 1.00 26.51 116 GLU A N 1
ATOM 971 C CA . GLU A 1 116 ? -10.085 46.388 51.708 1.00 28.54 116 GLU A CA 1
ATOM 972 C C . GLU A 1 116 ? -8.669 46.383 52.254 1.00 29.47 116 GLU A C 1
ATOM 973 O O . GLU A 1 116 ? -7.777 46.979 51.653 1.00 30.89 116 GLU A O 1
ATOM 984 N N . LYS A 1 117 ? -8.449 45.716 53.373 1.00 31.49 117 LYS A N 1
ATOM 985 C CA . LYS A 1 117 ? -7.140 45.739 54.006 1.00 33.08 117 LYS A CA 1
ATOM 986 C C . LYS A 1 117 ? -6.036 45.097 53.171 1.00 33.99 117 LYS A C 1
ATOM 987 O O . LYS A 1 117 ? -4.863 45.383 53.412 1.00 33.43 117 LYS A O 1
ATOM 993 N N . PHE A 1 118 ? -6.404 44.257 52.195 1.00 28.51 118 PHE A N 1
ATOM 994 C CA . PHE A 1 118 ? -5.437 43.584 51.340 1.00 28.32 118 PHE A CA 1
ATOM 995 C C . PHE A 1 118 ? -5.321 44.198 49.956 1.00 26.26 118 PHE A C 1
ATOM 996 O O . PHE A 1 118 ? -4.458 43.791 49.173 1.00 26.42 118 PHE A O 1
ATOM 1004 N N . LEU A 1 119 ? -6.184 45.168 49.636 1.00 27.72 119 LEU A N 1
ATOM 1005 C CA . LEU A 1 119 ? -6.210 45.787 48.312 1.00 28.08 119 LEU A CA 1
ATOM 1006 C C . LEU A 1 119 ? -5.305 47.022 48.217 1.00 31.37 119 LEU A C 1
ATOM 1007 O O . LEU A 1 119 ? -4.954 47.606 49.239 1.00 30.61 119 LEU A O 1
ATOM 1012 N N . PRO A 1 120 ? -4.939 47.428 46.990 1.00 32.28 120 PRO A N 1
ATOM 1013 C CA . PRO A 1 120 ? -4.127 48.644 46.868 1.00 36.77 120 PRO A CA 1
ATOM 1014 C C . PRO A 1 120 ? -4.785 49.880 47.457 1.00 39.41 120 PRO A C 1
ATOM 1015 O O . PRO A 1 120 ? -5.999 50.077 47.327 1.00 40.95 120 PRO A O 1
ATOM 1019 N N . TYR A 1 121 ? -3.957 50.707 48.083 1.00 44.83 121 TYR A N 1
ATOM 1020 C CA . TYR A 1 121 ? -4.373 51.987 48.651 1.00 48.18 121 TYR A CA 1
ATOM 1021 C C . TYR A 1 121 ? -4.790 52.943 47.529 1.00 44.38 121 TYR A C 1
ATOM 1022 O O . TYR A 1 121 ? -5.910 53.447 47.515 1.00 40.43 121 TYR A O 1
ATOM 1031 N N . ASP A 1 122 ? -3.885 53.171 46.579 1.00 45.16 122 ASP A N 1
ATOM 1032 C CA . ASP A 1 122 ? -4.174 54.030 45.424 1.00 46.37 122 ASP A CA 1
ATOM 1033 C C . ASP A 1 122 ? -4.721 53.181 44.270 1.00 40.16 122 ASP A C 1
ATOM 1034 O O . ASP A 1 122 ? -3.961 52.696 43.439 1.00 39.18 122 ASP A O 1
ATOM 1039 N N . LYS A 1 123 ? -6.042 53.058 44.202 1.00 40.35 123 LYS A N 1
ATOM 1040 C CA . LYS A 1 123 ? -6.703 52.265 43.140 1.00 37.83 123 LYS A CA 1
ATOM 1041 C C . LYS A 1 123 ? -6.794 52.947 41.776 1.00 37.22 123 LYS A C 1
ATOM 1042 O O . LYS A 1 123 ? -7.166 52.309 40.780 1.00 35.56 123 LYS A O 1
ATOM 1048 N N . SER A 1 124 ? -6.418 54.227 41.705 1.00 33.70 124 SER A N 1
ATOM 1049 C CA . SER A 1 124 ? -6.517 54.981 40.456 1.00 33.59 124 SER A CA 1
ATOM 1050 C C . SER A 1 124 ? -5.756 54.307 39.316 1.00 31.82 124 SER A C 1
ATOM 1051 O O . SER A 1 124 ? -6.089 54.486 38.161 1.00 30.89 124 SER A O 1
ATOM 1054 N N . ARG A 1 125 ? -4.739 53.543 39.679 1.00 32.50 125 ARG A N 1
ATOM 1055 C CA . ARG A 1 125 ? -3.868 52.856 38.745 1.00 35.09 125 ARG A CA 1
ATOM 1056 C C . ARG A 1 125 ? -4.301 51.382 38.462 1.00 31.46 125 ARG A C 1
ATOM 1057 O O . ARG A 1 125 ? -3.611 50.653 37.750 1.00 29.13 125 ARG A O 1
ATOM 1065 N N . PHE A 1 126 ? -5.417 50.948 39.035 1.00 29.40 126 PHE A N 1
ATOM 1066 C CA . PHE A 1 126 ? -5.830 49.532 38.943 1.00 27.20 126 PHE A CA 1
ATOM 1067 C C . PHE A 1 126 ? -7.202 49.418 38.295 1.00 26.88 126 PHE A C 1
ATOM 1068 O O . PHE A 1 126 ? -7.993 50.357 38.345 1.00 24.94 126 PHE A O 1
ATOM 1076 N N . ALA A 1 127 ? -7.476 48.274 37.664 1.00 22.96 127 ALA A N 1
ATOM 1077 C CA . ALA A 1 127 ? -8.810 48.005 37.134 1.00 22.32 127 ALA A CA 1
ATOM 1078 C C . ALA A 1 127 ? -9.370 46.778 37.824 1.00 21.42 127 ALA A C 1
ATOM 1079 O O . ALA A 1 127 ? -8.659 45.774 38.006 1.00 20.73 127 ALA A O 1
ATOM 1081 N N . TYR A 1 128 ? -10.619 46.879 38.257 1.00 19.90 128 TYR A N 1
ATOM 1082 C CA . TYR A 1 128 ? -11.349 45.735 38.793 1.00 18.53 128 TYR A CA 1
ATOM 1083 C C . TYR A 1 128 ? -11.858 44.925 37.606 1.00 17.83 128 TYR A C 1
ATOM 1084 O O . TYR A 1 128 ? -12.330 45.495 36.623 1.00 18.93 128 TYR A O 1
ATOM 1093 N N . VAL A 1 129 ? -11.746 43.607 37.690 1.00 18.40 129 VAL A N 1
ATOM 1094 C CA . VAL A 1 129 ? -12.224 42.718 36.646 1.00 16.61 129 VAL A CA 1
ATOM 1095 C C . VAL A 1 129 ? -13.144 41.725 37.348 1.00 15.89 129 VAL A C 1
ATOM 1096 O O . VAL A 1 129 ? -12.718 40.928 38.168 1.00 15.92 129 VAL A O 1
ATOM 1100 N N . GLY A 1 130 ? -14.432 41.809 37.067 1.00 16.36 130 GLY A N 1
ATOM 1101 C CA . GLY A 1 130 ? -15.420 41.036 37.819 1.00 16.38 130 GLY A CA 1
ATOM 1102 C C . GLY A 1 130 ? -16.831 41.536 37.558 1.00 16.13 130 GLY A C 1
ATOM 1103 O O . GLY A 1 130 ? -17.041 42.571 36.915 1.00 16.17 130 GLY A O 1
ATOM 1104 N N . GLU A 1 131 ? -17.787 40.803 38.098 1.00 17.84 131 GLU A N 1
ATOM 1105 C CA . GLU A 1 131 ? -19.197 41.052 37.864 1.00 19.13 131 GLU A CA 1
ATOM 1106 C C . GLU A 1 131 ? -19.776 42.129 38.803 1.00 20.56 131 GLU A C 1
ATOM 1107 O O . GLU A 1 131 ? -20.747 42.805 38.445 1.00 19.93 131 GLU A O 1
ATOM 1113 N N . TYR A 1 132 ? -19.169 42.299 39.987 1.00 20.72 132 TYR A N 1
ATOM 1114 C CA . TYR A 1 132 ? -19.771 43.084 41.085 1.00 21.47 132 TYR A CA 1
ATOM 1115 C C . TYR A 1 132 ? -19.273 44.519 41.022 1.00 21.19 132 TYR A C 1
ATOM 1116 O O . TYR A 1 132 ? -18.482 44.977 41.848 1.00 21.63 132 TYR A O 1
ATOM 1125 N N . ILE A 1 133 ? -19.734 45.207 39.978 1.00 20.83 133 ILE A N 1
ATOM 1126 C CA . ILE A 1 133 ? -19.220 46.523 39.599 1.00 21.75 133 ILE A CA 1
ATOM 1127 C C . ILE A 1 133 ? -19.630 47.609 40.587 1.00 21.38 133 ILE A C 1
ATOM 1128 O O . ILE A 1 133 ? -18.933 48.603 40.760 1.00 23.40 133 ILE A O 1
ATOM 1133 N N . GLU A 1 134 ? -20.751 47.406 41.255 1.00 22.36 134 GLU A N 1
ATOM 1134 C CA . GLU A 1 134 ? -21.139 48.306 42.356 1.00 23.89 134 GLU A CA 1
ATOM 1135 C C . GLU A 1 134 ? -20.291 48.071 43.618 1.00 23.52 134 GLU A C 1
ATOM 1136 O O . GLU A 1 134 ? -19.900 49.022 44.306 1.00 22.48 134 GLU A O 1
ATOM 1142 N N . VAL A 1 135 ? -19.954 46.814 43.896 1.00 23.23 135 VAL A N 1
ATOM 1143 C CA . VAL A 1 135 ? -18.986 46.521 44.966 1.00 23.00 135 VAL A CA 1
ATOM 1144 C C . VAL A 1 135 ? -17.645 47.199 44.672 1.00 23.07 135 VAL A C 1
ATOM 1145 O O . VAL A 1 135 ? -17.046 47.831 45.566 1.00 22.15 135 VAL A O 1
ATOM 1149 N N . ALA A 1 136 ? -17.168 47.088 43.425 1.00 22.46 136 ALA A N 1
ATOM 1150 C CA . ALA A 1 136 ? -15.883 47.680 43.053 1.00 22.05 136 ALA A CA 1
ATOM 1151 C C . ALA A 1 136 ? -15.936 49.192 43.209 1.00 22.36 136 ALA A C 1
ATOM 1152 O O . ALA A 1 136 ? -14.966 49.798 43.628 1.00 22.25 136 ALA A O 1
ATOM 1154 N N . LYS A 1 137 ? -17.057 49.789 42.825 1.00 24.16 137 LYS A N 1
ATOM 1155 C CA A LYS A 1 137 ? -17.208 51.232 42.975 0.50 23.69 137 LYS A CA 1
ATOM 1156 C CA B LYS A 1 137 ? -17.277 51.238 42.979 0.50 23.29 137 LYS A CA 1
ATOM 1157 C C . LYS A 1 137 ? -17.099 51.657 44.447 1.00 23.10 137 LYS A C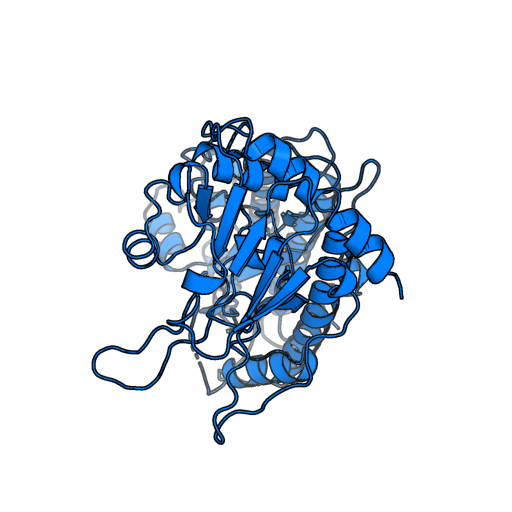 1
ATOM 1158 O O . LYS A 1 137 ? -16.362 52.596 44.761 1.00 24.56 137 LYS A O 1
ATOM 1169 N N . ALA A 1 138 ? -17.767 50.936 45.344 1.00 24.29 138 ALA A N 1
ATOM 1170 C CA . ALA A 1 138 ? -17.722 51.218 46.804 1.00 24.71 138 ALA A CA 1
ATOM 1171 C C . ALA A 1 138 ? -16.296 51.106 47.321 1.00 26.21 138 ALA A C 1
ATOM 1172 O O . ALA A 1 138 ? -15.816 51.977 48.059 1.00 24.60 138 ALA A O 1
ATOM 1174 N N . LEU A 1 139 ? -15.598 50.048 46.883 1.00 24.55 139 LEU A N 1
ATOM 1175 C CA . LEU A 1 139 ? -14.200 49.864 47.239 1.00 24.49 139 LEU A CA 1
ATOM 1176 C C . LEU A 1 139 ? -13.260 50.927 46.678 1.00 25.18 139 LEU A C 1
ATOM 1177 O O . LEU A 1 139 ? -12.135 51.027 47.122 1.00 24.23 139 LEU A O 1
ATOM 1182 N N . GLY A 1 140 ? -13.706 51.697 45.685 1.00 26.10 140 GLY A N 1
ATOM 1183 C CA . GLY A 1 140 ? -12.919 52.798 45.129 1.00 25.22 140 GLY A CA 1
ATOM 1184 C C . GLY A 1 140 ? -12.349 52.643 43.713 1.00 26.43 140 GLY A C 1
ATOM 1185 O O . GLY A 1 140 ? -11.484 53.439 43.304 1.00 26.28 140 GLY A O 1
ATOM 1186 N N . PHE A 1 141 ? -12.773 51.617 42.970 1.00 24.66 141 PHE A N 1
ATOM 1187 C CA . PHE A 1 141 ? -12.299 51.444 41.595 1.00 24.63 141 PHE A CA 1
ATOM 1188 C C . PHE A 1 141 ? -13.184 52.232 40.634 1.00 27.12 141 PHE A C 1
ATOM 1189 O O . PHE A 1 141 ? -14.385 51.981 40.553 1.00 28.47 141 PHE A O 1
ATOM 1197 N N . ASP A 1 142 ? -12.589 53.189 39.928 1.00 28.30 142 ASP A N 1
ATOM 1198 C CA . ASP A 1 142 ? -13.242 53.902 38.820 1.00 31.33 142 ASP A CA 1
ATOM 1199 C C . ASP A 1 142 ? -13.079 53.154 37.500 1.00 29.47 142 ASP A C 1
ATOM 1200 O O . ASP A 1 142 ? -13.870 53.343 36.584 1.00 27.68 142 ASP A O 1
ATOM 1205 N N . ASN A 1 143 ? -12.048 52.318 37.402 1.00 27.76 143 ASN A N 1
ATOM 1206 C CA A ASN A 1 143 ? -11.840 51.535 36.183 0.50 26.40 143 ASN A CA 1
ATOM 1207 C CA B ASN A 1 143 ? -11.774 51.524 36.216 0.50 26.45 143 ASN A CA 1
ATOM 1208 C C . ASN A 1 143 ? -12.306 50.105 36.412 1.00 25.17 143 ASN A C 1
ATOM 1209 O O . ASN A 1 143 ? -11.762 49.369 37.236 1.00 22.08 143 ASN A O 1
ATOM 1218 N N . VAL A 1 144 ? -13.353 49.745 35.679 1.00 25.45 144 VAL A N 1
ATOM 1219 C CA . VAL A 1 144 ? -14.017 48.467 35.825 1.00 24.77 144 VAL A CA 1
ATOM 1220 C C . VAL A 1 144 ? -14.095 47.812 34.441 1.00 24.80 144 VAL A C 1
ATOM 1221 O O . VAL A 1 144 ? -14.525 48.456 33.472 1.00 25.85 144 VAL A O 1
ATOM 1225 N N . ASN A 1 145 ? -13.659 46.555 34.352 1.00 21.24 145 ASN A N 1
ATOM 1226 C CA . ASN A 1 145 ? -13.750 45.724 33.129 1.00 20.03 145 ASN A CA 1
ATOM 1227 C C . ASN A 1 145 ? -13.352 46.460 31.843 1.00 21.23 145 ASN A C 1
ATOM 1228 O O . ASN A 1 145 ? -14.129 46.528 30.878 1.00 18.94 145 ASN A O 1
ATOM 1233 N N . PRO A 1 146 ? -12.136 47.022 31.816 1.00 21.77 146 PRO A N 1
ATOM 1234 C CA . PRO A 1 146 ? -11.776 47.852 30.665 1.00 22.22 146 PRO A CA 1
ATOM 1235 C C . PRO A 1 146 ? -11.714 47.057 29.367 1.00 22.67 146 PRO A C 1
ATOM 1236 O O . PRO A 1 146 ? -11.121 45.965 29.336 1.00 20.83 146 PRO A O 1
ATOM 1240 N N . ASP A 1 147 ? -12.336 47.595 28.315 1.00 20.99 147 ASP A N 1
ATOM 1241 C CA . ASP A 1 147 ? -12.445 46.910 27.037 1.00 23.37 147 ASP A CA 1
ATOM 1242 C C . ASP A 1 147 ? -11.083 46.553 26.465 1.00 22.55 147 ASP A C 1
ATOM 1243 O O . ASP A 1 147 ? -10.922 45.481 25.903 1.00 20.90 147 ASP A O 1
ATOM 1248 N N . ARG A 1 148 ? -10.094 47.427 26.603 1.00 21.86 148 ARG A N 1
ATOM 1249 C CA . ARG A 1 148 ? -8.797 47.138 25.993 1.00 23.20 148 ARG A CA 1
ATOM 1250 C C . ARG A 1 148 ? -8.151 45.916 26.619 1.00 21.81 148 ARG A C 1
ATOM 1251 O O . ARG A 1 148 ? -7.524 45.117 25.924 1.00 21.47 148 ARG A O 1
ATOM 1259 N N . VAL A 1 149 ? -8.329 45.777 27.923 1.00 21.25 149 VAL A N 1
ATOM 1260 C CA . VAL A 1 149 ? -7.766 44.677 28.648 1.00 19.77 149 VAL A CA 1
ATOM 1261 C C . VAL A 1 149 ? -8.523 43.410 28.250 1.00 20.16 149 VAL A C 1
ATOM 1262 O O . VAL A 1 149 ? -7.912 42.421 27.851 1.00 18.13 149 VAL A O 1
ATOM 1266 N N . LEU A 1 150 ? -9.842 43.447 28.344 1.00 19.27 150 LEU A N 1
ATOM 1267 C CA . LEU A 1 150 ? -10.631 42.228 28.092 1.00 20.06 150 LEU A CA 1
ATOM 1268 C C . LEU A 1 150 ? -10.542 41.768 26.635 1.00 19.31 150 LEU A C 1
ATOM 1269 O O . LEU A 1 150 ? -10.417 40.559 26.376 1.00 17.93 150 LEU A O 1
ATOM 1274 N N . HIS A 1 151 ? -10.540 42.701 25.684 1.00 18.72 151 HIS A N 1
ATOM 1275 C CA . HIS A 1 151 ? -10.414 42.312 24.271 1.00 20.22 151 HIS A CA 1
ATOM 1276 C C . HIS A 1 151 ? -9.093 41.613 23.993 1.00 18.30 151 HIS A C 1
ATOM 1277 O O . HIS A 1 151 ? -9.054 40.638 23.231 1.00 18.73 151 HIS A O 1
ATOM 1284 N N . TYR A 1 152 ? -8.013 42.107 24.601 1.00 18.03 152 TYR A N 1
ATOM 1285 C CA . TYR A 1 152 ? -6.691 41.511 24.457 1.00 18.56 152 TYR A CA 1
ATOM 1286 C C . TYR A 1 152 ? -6.627 40.117 25.105 1.00 17.82 152 TYR A C 1
ATOM 1287 O O . TYR A 1 152 ? -6.195 39.177 24.471 1.00 18.52 152 TYR A O 1
ATOM 1296 N N . LEU A 1 153 ? -7.048 40.013 26.362 1.00 17.45 153 LEU A N 1
ATOM 1297 C CA . LEU A 1 153 ? -7.055 38.722 27.074 1.00 16.74 153 LEU A CA 1
ATOM 1298 C C . LEU A 1 153 ? -7.972 37.690 26.417 1.00 16.59 153 LEU A C 1
ATOM 1299 O O . LEU A 1 153 ? -7.599 36.531 26.257 1.00 17.08 153 LEU A O 1
ATOM 1304 N N . HIS A 1 154 ? -9.153 38.110 25.984 1.00 17.59 154 HIS A N 1
ATOM 1305 C CA . HIS A 1 154 ? -10.057 37.220 25.261 1.00 16.82 154 HIS A CA 1
ATOM 1306 C C . HIS A 1 154 ? -9.456 36.727 23.958 1.00 17.85 154 HIS A C 1
ATOM 1307 O O . HIS A 1 154 ? -9.570 35.529 23.642 1.00 18.90 154 HIS A O 1
ATOM 1314 N N . TYR A 1 155 ? -8.760 37.597 23.223 1.00 16.70 155 TYR A N 1
ATOM 1315 C CA . TYR A 1 155 ? -8.115 37.160 22.000 1.00 17.77 155 TYR A CA 1
ATOM 1316 C C . TYR A 1 155 ? -7.065 36.084 22.282 1.00 18.16 155 TYR A C 1
ATOM 1317 O O . TYR A 1 155 ? -7.003 35.092 21.554 1.00 16.76 155 TYR A O 1
ATOM 1326 N N . GLN A 1 156 ? -6.284 36.264 23.345 1.00 18.44 156 GLN A N 1
ATOM 1327 C CA . G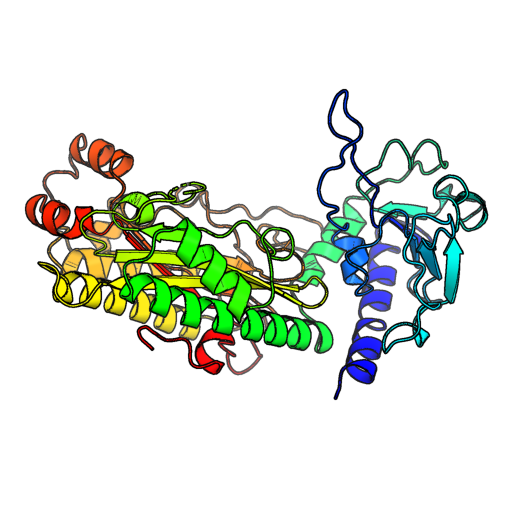LN A 1 156 ? -5.175 35.370 23.637 1.00 18.91 156 GLN A CA 1
ATOM 1328 C C . GLN A 1 156 ? -5.679 34.051 24.226 1.00 17.92 156 GLN A C 1
ATOM 1329 O O . GLN A 1 156 ? -5.009 33.025 24.080 1.00 19.23 156 GLN A O 1
ATOM 1335 N N . ARG A 1 157 ? -6.865 34.072 24.844 1.00 16.82 157 ARG A N 1
ATOM 1336 C CA . ARG A 1 157 ? -7.495 32.855 25.376 1.00 15.91 157 ARG A CA 1
ATOM 1337 C C . ARG A 1 157 ? -7.679 31.758 24.334 1.00 15.47 157 ARG A C 1
ATOM 1338 O O . ARG A 1 157 ? -7.763 30.584 24.691 1.00 15.74 157 ARG A O 1
ATOM 1346 N N . ALA A 1 158 ? -7.746 32.122 23.052 1.00 15.78 158 ALA A N 1
ATOM 1347 C CA . ALA A 1 158 ? -7.801 31.136 21.959 1.00 15.34 158 ALA A CA 1
ATOM 1348 C C . ALA A 1 158 ? -6.608 30.165 21.929 1.00 15.88 158 ALA A C 1
ATOM 1349 O O . ALA A 1 158 ? -6.739 29.036 21.438 1.00 15.18 158 ALA A O 1
ATOM 1351 N N . TYR A 1 159 ? -5.453 30.613 22.419 1.00 15.99 159 TYR A N 1
ATOM 1352 C CA . TYR A 1 159 ? -4.193 29.872 22.280 1.00 16.40 159 TYR A CA 1
ATOM 1353 C C . TYR A 1 159 ? -3.916 29.268 23.646 1.00 16.27 159 TYR A C 1
ATOM 1354 O O . TYR A 1 159 ? -3.529 29.963 24.594 1.00 17.60 159 TYR A O 1
ATOM 1363 N N . LYS A 1 160 ? -4.153 27.971 23.763 1.00 16.02 160 LYS A N 1
ATOM 1364 C CA . LYS A 1 160 ? -4.093 27.286 25.057 1.00 15.81 160 LYS A CA 1
ATOM 1365 C C . LYS A 1 160 ? -2.646 26.949 25.379 1.00 15.90 160 LYS A C 1
ATOM 1366 O O . LYS A 1 160 ? -1.883 26.557 24.476 1.00 15.82 160 LYS A O 1
ATOM 1372 N N . THR A 1 161 ? -2.279 27.119 26.647 1.00 15.34 161 THR A N 1
ATOM 1373 C CA . THR A 1 161 ? -0.967 26.686 27.160 1.00 15.38 161 THR A CA 1
ATOM 1374 C C . THR A 1 161 ? -0.968 25.147 27.326 1.00 16.01 161 THR A C 1
ATOM 1375 O O . THR A 1 161 ? -2.033 24.505 27.340 1.00 13.85 161 THR A O 1
ATOM 1379 N N . ASP A 1 162 ? 0.219 24.561 27.472 1.00 16.33 162 ASP A N 1
ATOM 1380 C CA . ASP A 1 162 ? 0.326 23.121 27.715 1.00 18.37 162 ASP A CA 1
ATOM 1381 C C . ASP A 1 162 ? -0.502 22.657 28.920 1.00 16.19 162 ASP A C 1
ATOM 1382 O O . ASP A 1 162 ? -1.159 21.634 28.862 1.00 15.16 162 ASP A O 1
ATOM 1387 N N . TYR A 1 163 ? -0.489 23.429 29.994 1.00 15.79 163 TYR A N 1
ATOM 1388 C CA . TYR A 1 163 ? -1.293 23.155 31.163 1.00 16.23 163 TYR A CA 1
ATOM 1389 C C . TYR A 1 163 ? -2.780 23.130 30.821 1.00 16.77 163 TYR A C 1
ATOM 1390 O O . TYR A 1 163 ? -3.510 22.214 31.205 1.00 16.21 163 TYR A O 1
ATOM 1399 N N . GLU A 1 164 ? -3.218 24.141 30.085 1.00 16.41 164 GLU A N 1
ATOM 1400 C CA . GLU A 1 164 ? -4.614 24.208 29.676 1.00 15.92 164 GLU A CA 1
ATOM 1401 C C . GLU A 1 164 ? -4.999 23.026 28.801 1.00 15.20 164 GLU A C 1
ATOM 1402 O O . GLU A 1 164 ? -6.072 22.462 28.974 1.00 15.84 164 GLU A O 1
ATOM 1408 N N . LEU A 1 165 ? -4.138 22.648 27.867 1.00 14.72 165 LEU A N 1
ATOM 1409 C CA . LEU A 1 165 ? -4.444 21.506 26.995 1.00 15.56 165 LEU A CA 1
ATOM 1410 C C . LEU A 1 165 ? -4.597 20.222 27.834 1.00 15.92 165 LEU A C 1
ATOM 1411 O O . LEU A 1 165 ? -5.515 19.402 27.587 1.00 15.72 165 LEU A O 1
ATOM 1416 N N . ASP A 1 166 ? -3.733 20.050 28.841 1.00 15.91 166 ASP A N 1
ATOM 1417 C CA . ASP A 1 166 ? -3.863 18.894 29.737 1.00 16.15 166 ASP A CA 1
ATOM 1418 C C . ASP A 1 166 ? -5.157 18.884 30.517 1.00 15.31 166 ASP A C 1
ATOM 1419 O O . ASP A 1 166 ? -5.806 17.833 30.667 1.00 13.38 166 ASP A O 1
ATOM 1424 N N . CYS A 1 167 ? -5.550 20.049 31.023 1.00 14.30 167 CYS A N 1
ATOM 1425 C CA . CYS A 1 167 ? -6.815 20.143 31.736 1.00 14.40 167 CYS A CA 1
ATOM 1426 C C . CYS A 1 167 ? -7.995 19.778 30.804 1.00 14.30 167 CYS A C 1
ATOM 1427 O O . CYS A 1 167 ? -8.949 19.149 31.223 1.00 14.01 167 CYS A O 1
ATOM 1430 N N . MET A 1 168 ? -7.913 20.199 29.559 1.00 14.37 168 MET A N 1
ATOM 1431 C CA . MET A 1 168 ? -8.966 19.920 28.597 1.00 15.43 168 MET A CA 1
ATOM 1432 C C . MET A 1 168 ? -9.020 18.444 28.231 1.00 14.45 168 MET A C 1
ATOM 1433 O O . MET A 1 168 ? -10.087 17.868 28.133 1.00 14.73 168 MET A O 1
ATOM 1438 N N . ARG A 1 169 ? -7.863 17.812 28.104 1.00 14.53 169 ARG A N 1
ATOM 1439 C CA . ARG A 1 169 ? -7.814 16.351 27.951 1.00 15.00 169 ARG A CA 1
ATOM 1440 C C . ARG A 1 169 ? -8.471 15.603 29.111 1.00 14.72 169 ARG A C 1
ATOM 1441 O O . ARG A 1 169 ? -9.219 14.649 28.874 1.00 15.05 169 ARG A O 1
ATOM 1449 N N . GLU A 1 170 ? -8.204 16.014 30.353 1.00 16.06 170 GLU A N 1
ATOM 1450 C CA . GLU A 1 170 ? -8.831 15.391 31.513 1.00 16.48 170 GLU A CA 1
ATOM 1451 C C . GLU A 1 170 ? -10.340 15.626 31.518 1.00 15.98 170 GLU A C 1
ATOM 1452 O O . GLU A 1 170 ? -11.091 14.741 31.890 1.00 15.40 170 GLU A O 1
ATOM 1463 N N . ALA A 1 171 ? -10.792 16.815 31.139 1.00 14.19 171 ALA A N 1
ATOM 1464 C CA . ALA A 1 171 ? -12.239 17.051 31.092 1.00 14.53 171 ALA A CA 1
ATOM 1465 C C . ALA A 1 171 ? -12.869 16.121 30.062 1.00 13.63 171 ALA A C 1
ATOM 1466 O O . ALA A 1 171 ? -13.943 15.549 30.288 1.00 14.85 171 ALA A O 1
ATOM 1468 N N . ASN A 1 172 ? -12.196 15.946 28.934 1.00 15.07 172 ASN A N 1
ATOM 1469 C CA . ASN A 1 172 ? -12.721 15.025 27.905 1.00 15.14 172 ASN A CA 1
ATOM 1470 C C . ASN A 1 172 ? -12.846 13.580 28.414 1.00 15.51 172 ASN A C 1
ATOM 1471 O O . ASN A 1 172 ? -13.807 12.891 28.111 1.00 15.07 172 ASN A O 1
ATOM 1476 N N . LYS A 1 173 ? -11.884 13.144 29.206 1.00 15.97 173 LYS A N 1
ATOM 1477 C CA . LYS A 1 173 ? -11.903 11.809 29.784 1.00 16.97 173 LYS A CA 1
ATOM 1478 C C . LYS A 1 173 ? -13.109 11.583 30.656 1.00 16.34 173 LYS A C 1
ATOM 1479 O O . LYS A 1 173 ? -13.787 10.547 30.544 1.00 15.73 173 LYS A O 1
ATOM 1485 N N . LEU A 1 174 ? -13.424 12.566 31.497 1.00 14.06 174 LEU A N 1
ATOM 1486 C CA . LEU A 1 174 ? -14.582 12.438 32.379 1.00 14.82 174 LEU A CA 1
ATOM 1487 C C . LEU A 1 174 ? -15.883 12.416 31.578 1.00 13.91 174 LEU A C 1
ATOM 1488 O O . LEU A 1 174 ? -16.793 11.590 31.833 1.00 13.76 174 LEU A O 1
ATOM 1493 N N . ALA A 1 175 ? -15.986 13.327 30.617 1.00 13.44 175 ALA A N 1
ATOM 1494 C CA . ALA A 1 175 ? -17.156 13.398 29.763 1.00 13.64 175 ALA A CA 1
ATOM 1495 C C . ALA A 1 175 ? -17.370 12.094 28.987 1.00 13.71 175 ALA A C 1
ATOM 1496 O O . ALA A 1 175 ? -18.501 11.600 28.892 1.00 13.95 175 ALA A O 1
ATOM 1498 N N . VAL A 1 176 ? -16.299 11.551 28.409 1.00 14.11 176 VAL A N 1
ATOM 1499 C CA . VAL A 1 176 ? -16.421 10.293 27.644 1.00 13.71 176 VAL A CA 1
ATOM 1500 C C . VAL A 1 176 ? -16.981 9.152 28.512 1.00 14.22 176 VAL A C 1
ATOM 1501 O O . VAL A 1 176 ? -17.823 8.376 28.064 1.00 13.36 176 VAL A O 1
ATOM 1505 N N . ALA A 1 177 ? -16.538 9.075 29.766 1.00 14.06 177 ALA A N 1
ATOM 1506 C CA . ALA A 1 177 ? -17.044 8.060 30.675 1.00 13.84 177 ALA A CA 1
ATOM 1507 C C . ALA A 1 177 ? -18.523 8.214 30.862 1.00 13.11 177 ALA A C 1
ATOM 1508 O O . ALA A 1 177 ? -19.286 7.241 30.851 1.00 13.41 177 ALA A O 1
ATOM 1510 N N . GLY A 1 178 ? -18.967 9.446 31.044 1.00 13.29 178 GLY A N 1
ATOM 1511 C CA . GLY A 1 178 ? -20.404 9.695 31.165 1.00 13.60 178 GLY A CA 1
ATOM 1512 C C . GLY A 1 178 ? -21.144 9.285 29.898 1.00 13.95 178 GLY A C 1
ATOM 1513 O O . GLY A 1 178 ? -22.172 8.626 29.957 1.00 13.98 178 GLY A O 1
ATOM 1514 N N . HIS A 1 179 ? -20.600 9.668 28.748 1.00 13.97 179 HIS A N 1
ATOM 1515 C CA . HIS A 1 179 ? -21.242 9.373 27.463 1.00 14.52 179 HIS A CA 1
ATOM 1516 C C . HIS A 1 179 ? -21.461 7.866 27.235 1.00 14.88 179 HIS A C 1
ATOM 1517 O O . HIS A 1 179 ? -22.532 7.454 26.802 1.00 15.99 179 HIS A O 1
ATOM 1524 N N . LYS A 1 180 ? -20.444 7.059 27.533 1.00 15.77 180 LYS A N 1
ATOM 1525 C CA . LYS A 1 180 ? -20.554 5.597 27.391 1.00 16.88 180 LYS A CA 1
ATOM 1526 C C . LYS A 1 180 ? -21.622 5.021 28.314 1.00 17.01 180 LYS A C 1
ATOM 1527 O O . LYS A 1 180 ? -22.393 4.111 27.916 1.00 16.93 180 LYS A O 1
ATOM 1533 N N . ALA A 1 181 ? -21.713 5.558 29.535 1.00 16.48 181 ALA A N 1
ATOM 1534 C CA . ALA A 1 181 ? -22.749 5.119 30.462 1.00 16.40 181 ALA A CA 1
ATOM 1535 C C . ALA A 1 181 ? -24.132 5.546 30.020 1.00 15.59 181 ALA A C 1
ATOM 1536 O O . ALA A 1 181 ? -25.110 4.802 30.187 1.00 14.99 181 ALA A O 1
ATOM 1538 N N . ALA A 1 182 ? -24.250 6.763 29.500 1.00 15.23 182 ALA A N 1
ATOM 1539 C CA . ALA A 1 182 ? -25.533 7.206 28.992 1.00 15.76 182 ALA A CA 1
ATOM 1540 C C . ALA A 1 182 ? -26.060 6.329 27.831 1.00 15.02 182 ALA A C 1
ATOM 1541 O O . ALA A 1 182 ? -27.243 6.013 27.803 1.00 15.97 182 ALA A O 1
ATOM 1543 N N . GLU A 1 183 ? -25.189 5.919 26.916 1.00 15.82 183 GLU A N 1
ATOM 1544 C CA . GLU A 1 183 ? -25.588 5.040 25.817 1.00 16.26 183 GLU A CA 1
ATOM 1545 C C . GLU A 1 183 ? -26.167 3.718 26.384 1.00 16.88 183 GLU A C 1
ATOM 1546 O O . GLU A 1 183 ? -27.218 3.257 25.953 1.00 16.09 183 GLU A O 1
ATOM 1552 N N . GLN A 1 184 ? -25.512 3.161 27.397 1.00 17.90 184 GLN A N 1
ATOM 1553 C CA . GLN A 1 184 ? -25.967 1.901 27.975 1.00 18.60 184 GLN A CA 1
ATOM 1554 C C . GLN A 1 184 ? -27.331 2.072 28.593 1.00 17.38 184 GLN A C 1
ATOM 1555 O O . GLN A 1 184 ? -28.224 1.236 28.396 1.00 16.39 184 GLN A O 1
ATOM 1561 N N . ALA A 1 185 ? -27.522 3.159 29.342 1.00 16.46 185 ALA A N 1
ATOM 1562 C CA . ALA A 1 185 ? -28.801 3.435 29.957 1.00 18.04 185 ALA A CA 1
ATOM 1563 C C . ALA A 1 185 ? -29.914 3.574 28.897 1.00 19.04 185 ALA A C 1
ATOM 1564 O O . ALA A 1 185 ? -31.032 3.082 29.074 1.00 19.12 185 ALA A O 1
ATOM 1566 N N . PHE A 1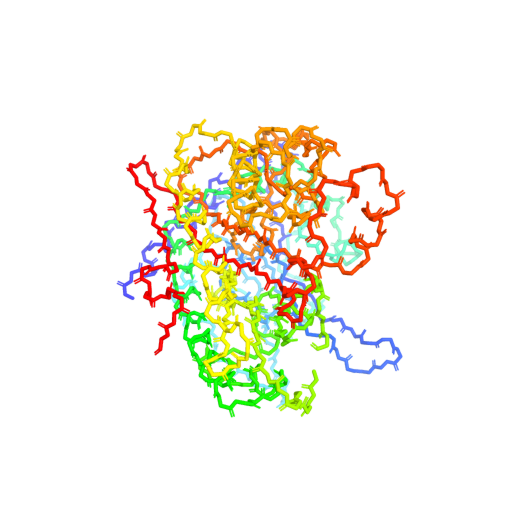 186 ? -29.608 4.253 27.788 1.00 18.06 186 PHE A N 1
ATOM 1567 C CA . PHE A 1 186 ? -30.587 4.333 26.682 1.00 17.95 186 PHE A CA 1
ATOM 1568 C C . PHE A 1 186 ? -31.012 2.948 26.171 1.00 17.80 186 PHE A C 1
ATOM 1569 O O . PHE A 1 186 ? -32.201 2.684 26.011 1.00 18.64 186 PHE A O 1
ATOM 1577 N N . ARG A 1 187 ? -30.033 2.099 25.946 1.00 18.64 187 ARG A N 1
ATOM 1578 C CA . ARG A 1 187 ? -30.284 0.749 25.443 1.00 20.21 187 ARG A CA 1
ATOM 1579 C C . ARG A 1 187 ? -30.988 -0.166 26.454 1.00 24.01 187 ARG A C 1
ATOM 1580 O O . ARG A 1 187 ? -31.577 -1.184 26.060 1.00 22.60 187 ARG A O 1
ATOM 1588 N N . GLU A 1 188 ? -30.988 0.234 27.734 1.00 24.11 188 GLU A N 1
ATOM 1589 C CA . GLU A 1 188 ? -31.780 -0.423 28.777 1.00 24.47 188 GLU A CA 1
ATOM 1590 C C . GLU A 1 188 ? -33.215 0.065 28.860 1.00 25.75 188 GLU A C 1
ATOM 1591 O O . GLU A 1 188 ? -33.989 -0.423 29.689 1.00 26.53 188 GLU A O 1
ATOM 1597 N N . GLY A 1 189 ? -33.586 1.052 28.041 1.00 23.14 189 GLY A N 1
ATOM 1598 C CA . GLY A 1 189 ? -34.934 1.570 28.047 1.00 22.55 189 GLY A CA 1
ATOM 1599 C C . GLY A 1 189 ? -35.225 2.609 29.114 1.00 22.42 189 GLY A C 1
ATOM 1600 O O . GLY A 1 189 ? -36.383 2.910 29.393 1.00 22.10 189 GLY A O 1
ATOM 1601 N N . LYS A 1 190 ? -34.178 3.204 29.684 1.00 22.06 190 LYS A N 1
ATOM 1602 C CA A LYS A 1 190 ? -34.362 4.146 30.786 0.50 20.84 190 LYS A CA 1
ATOM 1603 C CA B LYS A 1 190 ? -34.331 4.160 30.784 0.50 21.05 190 LYS A CA 1
ATOM 1604 C C . LYS A 1 190 ? -34.855 5.512 30.317 1.00 20.53 190 LYS A C 1
ATOM 1605 O O . LYS A 1 190 ? -34.593 5.928 29.177 1.00 20.85 190 LYS A O 1
ATOM 1616 N N . SER A 1 191 ? -35.594 6.204 31.193 1.00 18.67 191 SER A N 1
ATOM 1617 C CA . SER A 1 191 ? -36.053 7.578 30.941 1.00 18.46 191 SER A CA 1
ATOM 1618 C C . SER A 1 191 ? -34.866 8.565 30.760 1.00 17.48 191 SER A C 1
ATOM 1619 O O . SER A 1 191 ? -33.747 8.270 31.141 1.00 18.85 191 SER A O 1
ATOM 1622 N N . GLU A 1 192 ? -35.160 9.744 30.227 1.00 17.99 192 GLU A N 1
ATOM 1623 C CA . GLU A 1 192 ? -34.184 10.836 30.111 1.00 17.69 192 GLU A CA 1
ATOM 1624 C C . GLU A 1 192 ? -33.543 11.166 31.472 1.00 17.48 192 GLU A C 1
ATOM 1625 O O . GLU A 1 192 ? -32.337 11.257 31.606 1.00 17.47 192 GLU A O 1
ATOM 1631 N N . PHE A 1 193 ? -34.384 11.307 32.476 1.00 17.83 193 PHE A N 1
ATOM 1632 C CA . PHE A 1 193 ? -33.911 11.574 33.851 1.00 17.03 193 PHE A CA 1
ATOM 1633 C C . PHE A 1 193 ? -32.924 10.518 34.338 1.00 16.79 193 PHE A C 1
ATOM 1634 O O . PHE A 1 193 ? -31.864 10.844 34.867 1.00 14.82 193 PHE A O 1
ATOM 1642 N N . ASP A 1 194 ? -33.249 9.242 34.165 1.00 15.64 194 ASP A N 1
ATOM 1643 C CA . ASP A 1 194 ? -32.385 8.180 34.617 1.00 15.94 194 ASP A CA 1
ATOM 1644 C C . ASP A 1 194 ? -31.123 8.021 33.803 1.00 15.95 194 ASP A C 1
ATOM 1645 O O . ASP A 1 194 ? -30.040 7.666 34.327 1.00 16.49 194 ASP A O 1
ATOM 1650 N N . ILE A 1 195 ? -31.231 8.291 32.513 1.00 14.82 195 ILE A N 1
ATOM 1651 C CA . ILE A 1 195 ? -30.024 8.379 31.689 1.00 14.42 195 ILE A CA 1
ATOM 1652 C C . ILE A 1 195 ? -29.042 9.482 32.189 1.00 14.10 195 ILE A C 1
ATOM 1653 O O . ILE A 1 195 ? -27.857 9.267 32.247 1.00 14.14 195 ILE A O 1
ATOM 1658 N N . ASN A 1 196 ? -29.560 10.645 32.521 1.00 15.09 196 ASN A N 1
ATOM 1659 C CA . ASN A 1 196 ? -28.751 11.711 33.073 1.00 16.10 196 ASN A CA 1
ATOM 1660 C C . ASN A 1 196 ? -28.044 11.286 34.386 1.00 15.50 196 ASN A C 1
ATOM 1661 O O . ASN A 1 196 ? -26.867 11.578 34.572 1.00 13.53 196 ASN A O 1
ATOM 1666 N N . LEU A 1 197 ? -28.746 10.548 35.252 1.00 15.57 197 LEU A N 1
ATOM 1667 C CA . LEU A 1 197 ? -28.128 10.072 36.501 1.00 16.69 197 LEU A CA 1
ATOM 1668 C C . LEU A 1 197 ? -27.046 9.052 36.189 1.00 16.86 197 LEU A C 1
ATOM 1669 O O . LEU A 1 197 ? -26.000 8.992 36.874 1.00 16.46 197 LEU A O 1
ATOM 1674 N N . ALA A 1 198 ? -27.249 8.255 35.138 1.00 15.52 198 ALA A N 1
ATOM 1675 C CA . ALA A 1 198 ? -26.219 7.309 34.749 1.00 15.66 198 ALA A CA 1
ATOM 1676 C C . ALA A 1 198 ? -24.965 8.044 34.303 1.00 15.02 198 ALA A C 1
ATOM 1677 O O . ALA A 1 198 ? -23.844 7.627 34.610 1.00 15.42 198 ALA A O 1
ATOM 1679 N N . TYR A 1 199 ? -25.160 9.132 33.568 1.00 15.51 199 TYR A N 1
ATOM 1680 C CA . TYR A 1 199 ? -24.025 9.966 33.121 1.00 14.97 199 TYR A CA 1
ATOM 1681 C C . TYR A 1 199 ? -23.266 10.584 34.332 1.00 14.47 199 TYR A C 1
ATOM 1682 O O . TYR A 1 199 ? -22.049 10.563 34.401 1.00 15.10 199 TYR A O 1
ATOM 1691 N N . ALA A 1 200 ? -24.007 11.129 35.280 1.00 15.20 200 ALA A N 1
ATOM 1692 C CA . ALA A 1 200 ? -23.437 11.662 36.527 1.00 15.20 200 ALA A CA 1
ATOM 1693 C C . ALA A 1 200 ? -22.637 10.614 37.271 1.00 15.46 200 ALA A C 1
ATOM 1694 O O . ALA A 1 200 ? -21.523 10.879 37.756 1.00 17.19 200 ALA A O 1
ATOM 1696 N N . ALA A 1 201 ? -23.198 9.417 37.368 1.00 14.93 201 ALA A N 1
ATOM 1697 C CA . ALA A 1 201 ? -22.563 8.364 38.125 1.00 15.56 201 ALA A CA 1
ATOM 1698 C C . ALA A 1 201 ? -21.220 7.955 37.524 1.00 15.71 201 ALA A C 1
ATOM 1699 O O . ALA A 1 201 ? -20.293 7.625 38.268 1.00 16.23 201 ALA A O 1
ATOM 1701 N N . ALA A 1 202 ? -21.099 7.988 36.188 1.00 15.91 202 ALA A N 1
ATOM 1702 C CA . ALA A 1 202 ? -19.884 7.517 35.525 1.00 15.34 202 ALA A CA 1
ATOM 1703 C C . ALA A 1 202 ? -18.876 8.661 35.396 1.00 15.28 202 ALA A C 1
ATOM 1704 O O . ALA A 1 202 ? -17.679 8.439 35.517 1.00 16.10 202 ALA A O 1
ATOM 1706 N N . SER A 1 203 ? -19.349 9.868 35.132 1.00 15.23 203 SER A N 1
ATOM 1707 C CA . SER A 1 203 ? -18.439 11.037 34.972 1.00 16.80 203 SER A CA 1
ATOM 1708 C C . SER A 1 203 ? -17.976 11.624 36.320 1.00 18.15 203 SER A C 1
ATOM 1709 O O . SER A 1 203 ? -16.995 12.390 36.375 1.00 17.38 203 SER A O 1
ATOM 1712 N N . ARG A 1 204 ? -18.728 11.301 37.375 1.00 17.56 204 ARG A N 1
ATOM 1713 C CA . ARG A 1 204 ? -18.511 11.812 38.721 1.00 18.37 204 ARG A CA 1
ATOM 1714 C C . ARG A 1 204 ? -18.819 13.298 38.818 1.00 20.36 204 ARG A C 1
ATOM 1715 O O . ARG A 1 204 ? -18.297 13.987 39.685 1.00 21.47 204 ARG A O 1
ATOM 1723 N N . GLN A 1 205 ? -19.695 13.772 37.943 1.00 21.46 205 GLN A N 1
ATOM 1724 C CA . GLN A 1 205 ? -20.074 15.153 37.858 1.00 22.92 205 GLN A CA 1
ATOM 1725 C C . GLN A 1 205 ? -21.576 15.245 37.886 1.00 21.54 205 GLN A C 1
ATOM 1726 O O . GLN A 1 205 ? -22.256 14.598 37.112 1.00 22.69 205 GLN A O 1
ATOM 1732 N N . GLY A 1 206 ? -22.066 16.093 38.761 1.00 21.35 206 GLY A N 1
ATOM 1733 C CA . GLY A 1 206 ? -23.482 16.342 38.886 1.00 22.52 206 GLY A CA 1
ATOM 1734 C C . GLY A 1 206 ? -23.900 17.582 38.134 1.00 22.20 206 GLY A C 1
ATOM 1735 O O . GLY A 1 206 ? -23.089 18.236 37.474 1.00 17.93 206 GLY A O 1
ATOM 1736 N N . ASP A 1 207 ? -25.191 17.892 38.250 1.00 22.60 207 ASP A N 1
ATOM 1737 C CA . ASP A 1 207 ? -25.815 18.964 37.479 1.00 24.90 207 ASP A CA 1
ATOM 1738 C C . ASP A 1 207 ? -25.179 20.331 37.699 1.00 22.97 207 ASP A C 1
ATOM 1739 O O . ASP A 1 207 ? -25.170 21.155 36.783 1.00 22.65 207 ASP A O 1
ATOM 1744 N N . ASN A 1 208 ? -24.598 20.557 38.878 1.00 24.21 208 ASN A N 1
ATOM 1745 C CA . ASN A 1 208 ? -23.918 21.822 39.146 1.00 23.68 208 ASN A CA 1
ATOM 1746 C C . ASN A 1 208 ? -22.380 21.787 39.013 1.00 22.93 208 ASN A C 1
ATOM 1747 O O . ASN A 1 208 ? -21.704 22.801 39.233 1.00 26.67 208 ASN A O 1
ATOM 1752 N N . ASP A 1 209 ? -21.853 20.656 38.561 1.00 21.22 209 ASP A N 1
ATOM 1753 C CA . ASP A 1 209 ? -20.447 20.498 38.215 1.00 22.12 209 ASP A CA 1
ATOM 1754 C C . ASP A 1 209 ? -20.216 20.654 36.695 1.00 20.50 209 ASP A C 1
ATOM 1755 O O . ASP A 1 209 ? -19.188 21.195 36.272 1.00 21.38 209 ASP A O 1
ATOM 1760 N N . VAL A 1 210 ? -21.140 20.140 35.880 1.00 19.53 210 VAL A N 1
ATOM 1761 C CA . VAL A 1 210 ? -20.967 20.177 34.418 1.00 18.78 210 VAL A CA 1
ATOM 1762 C C . VAL A 1 210 ? -20.917 21.612 33.911 1.00 18.66 210 VAL A C 1
ATOM 1763 O O . VAL A 1 210 ? -21.539 22.497 34.476 1.00 18.43 210 VAL A O 1
ATOM 1767 N N . PRO A 1 211 ? -20.232 21.841 32.794 1.00 17.96 211 PRO A N 1
ATOM 1768 C CA . PRO A 1 211 ? -20.072 23.241 32.371 1.00 17.98 211 PRO A CA 1
ATOM 1769 C C . PRO A 1 211 ? -21.242 23.881 31.617 1.00 18.60 211 PRO A C 1
ATOM 1770 O O . PRO A 1 211 ? -21.205 25.071 31.305 1.00 19.30 211 PRO A O 1
ATOM 1774 N N . TYR A 1 212 ? -22.238 23.082 31.278 1.00 17.98 212 TYR A N 1
ATOM 1775 C CA . TYR A 1 212 ? -23.476 23.569 30.699 1.00 17.05 212 TYR A CA 1
ATOM 1776 C C . TYR A 1 212 ? -24.525 22.497 31.013 1.00 17.92 212 TYR A C 1
ATOM 1777 O O . TYR A 1 212 ? -24.172 21.350 31.268 1.00 17.44 212 TYR A O 1
ATOM 1786 N N . THR A 1 213 ? -25.795 22.856 30.940 1.00 17.83 213 THR A N 1
ATOM 1787 C CA . THR A 1 213 ? -26.857 21.899 31.196 1.00 18.82 213 THR A CA 1
ATOM 1788 C C . THR A 1 213 ? -26.925 20.905 30.053 1.00 17.71 213 THR A C 1
ATOM 1789 O O . THR A 1 213 ? -27.022 21.286 28.903 1.00 16.81 213 THR A O 1
ATOM 1793 N N . SER A 1 214 ? -26.873 19.636 30.388 1.00 17.11 214 SER A N 1
ATOM 1794 C CA . SER A 1 214 ? -26.881 18.581 29.409 1.00 17.25 214 SER A CA 1
ATOM 1795 C C . SER A 1 214 ? -28.196 18.503 28.661 1.00 16.97 214 SER A C 1
ATOM 1796 O O . SER A 1 214 ? -29.264 18.737 29.252 1.00 16.30 214 SER A O 1
ATOM 1799 N N . ILE A 1 215 ? -28.113 18.185 27.371 1.00 16.03 215 ILE A N 1
ATOM 1800 C CA A ILE A 1 215 ? -29.282 17.860 26.557 0.50 15.64 215 ILE A CA 1
ATOM 1801 C CA B ILE A 1 215 ? -29.304 17.856 26.578 0.50 15.81 215 ILE A CA 1
ATOM 1802 C C . ILE A 1 215 ? -29.375 16.337 26.563 1.00 15.25 215 ILE A C 1
ATOM 1803 O O . ILE A 1 215 ? -28.452 15.664 26.124 1.00 14.70 215 ILE A O 1
ATOM 1812 N N . VAL A 1 216 ? -30.469 15.798 27.092 1.00 15.39 216 VAL A N 1
ATOM 1813 C CA . VAL A 1 216 ? -30.657 14.352 27.178 1.00 15.46 216 VAL A CA 1
ATOM 1814 C C . VAL A 1 216 ? -32.017 14.091 26.552 1.00 16.28 216 VAL A C 1
ATOM 1815 O O . VAL A 1 216 ? -33.054 14.312 27.195 1.00 15.03 216 VAL A O 1
ATOM 1819 N N . ALA A 1 217 ? -32.018 13.680 25.277 1.00 15.51 217 ALA A N 1
ATOM 1820 C CA . ALA A 1 217 ? -33.236 13.755 24.477 1.00 15.47 217 ALA A CA 1
ATOM 1821 C C . ALA A 1 217 ? -33.558 12.438 23.779 1.00 15.51 217 ALA A C 1
ATOM 1822 O O . ALA A 1 217 ? -32.727 11.938 23.055 1.00 15.52 217 ALA A O 1
ATOM 1824 N N . LEU A 1 218 ? -34.761 11.890 24.035 1.00 15.57 218 LEU A N 1
ATOM 1825 C CA . LEU A 1 218 ? -35.227 10.655 23.369 1.00 16.22 218 LEU A CA 1
ATOM 1826 C C . LEU A 1 218 ? -36.233 10.969 22.235 1.00 15.61 218 LEU A C 1
ATOM 1827 O O . LEU A 1 218 ? -37.060 11.874 22.343 1.00 17.05 218 LEU A O 1
ATOM 1832 N N . ASN A 1 219 ? -36.153 10.178 21.169 1.00 16.76 219 ASN A N 1
ATOM 1833 C CA . ASN A 1 219 ? -37.098 10.225 20.072 1.00 16.72 219 ASN A CA 1
ATOM 1834 C C . ASN A 1 219 ? -37.206 11.661 19.485 1.00 17.10 219 ASN A C 1
ATOM 1835 O O . ASN A 1 219 ? -36.177 12.300 19.215 1.00 17.35 219 ASN A O 1
ATOM 1840 N N . GLU A 1 220 ? -38.418 12.160 19.288 1.00 17.64 220 GLU A N 1
ATOM 1841 C CA . GLU A 1 220 ? -38.641 13.468 18.660 1.00 18.96 220 GLU A CA 1
ATOM 1842 C C . GLU A 1 220 ? -38.007 14.608 19.448 1.00 18.03 220 GLU A C 1
ATOM 1843 O O . GLU A 1 220 ? -37.748 15.650 18.894 1.00 16.80 220 GLU A O 1
ATOM 1849 N N . HIS A 1 221 ? -37.743 14.415 20.744 1.00 18.35 221 HIS A N 1
ATOM 1850 C CA . HIS A 1 221 ? -37.043 15.457 21.515 1.00 17.47 221 HIS A CA 1
ATOM 1851 C C . HIS A 1 221 ? -35.681 15.746 20.951 1.00 17.02 221 HIS A C 1
ATOM 1852 O O . HIS A 1 221 ? -35.160 16.821 21.152 1.00 15.77 221 HIS A O 1
ATOM 1859 N N . ALA A 1 222 ? -35.068 14.771 20.284 1.00 16.17 222 ALA A N 1
ATOM 1860 C CA . ALA A 1 222 ? -33.787 15.015 19.663 1.00 15.44 222 ALA A CA 1
ATOM 1861 C C . ALA A 1 222 ? -33.860 16.110 18.587 1.00 16.16 222 ALA A C 1
ATOM 1862 O O . ALA A 1 222 ? -32.834 16.635 18.209 1.00 15.77 222 ALA A O 1
ATOM 1864 N N . SER A 1 223 ? -35.053 16.433 18.087 1.00 16.60 223 SER A N 1
ATOM 1865 C CA . SER A 1 223 ? -35.226 17.567 17.138 1.00 17.08 223 SER A CA 1
ATOM 1866 C C . SER A 1 223 ? -35.251 18.967 17.770 1.00 18.00 223 SER A C 1
ATOM 1867 O O . SER A 1 223 ? -35.199 20.000 17.072 1.00 17.54 223 SER A O 1
ATOM 1870 N N . ILE A 1 224 ? -35.319 19.007 19.091 1.00 18.19 224 ILE A N 1
ATOM 1871 C CA . ILE A 1 224 ? -35.458 20.242 19.837 1.00 18.81 224 ILE A CA 1
ATOM 1872 C C . ILE A 1 224 ? -34.074 20.657 20.356 1.00 18.90 224 ILE A C 1
ATOM 1873 O O . ILE A 1 224 ? -33.541 20.042 21.300 1.00 17.88 224 ILE A O 1
ATOM 1882 N N . LEU A 1 225 ? -33.476 21.668 19.720 1.00 18.65 225 LEU A N 1
ATOM 1883 C CA . LEU A 1 225 ? -32.058 21.949 19.935 1.00 19.47 225 LEU A CA 1
ATOM 1884 C C . LEU A 1 225 ? -31.742 22.372 21.375 1.00 20.60 225 LEU A C 1
ATOM 1885 O O . LEU A 1 225 ? -30.705 21.991 21.898 1.00 20.47 225 LEU A O 1
ATOM 1890 N N . HIS A 1 226 ? -32.650 23.125 21.997 1.00 21.04 226 HIS A N 1
ATOM 1891 C CA . HIS A 1 226 ? -32.500 23.528 23.406 1.00 23.53 226 HIS A CA 1
ATOM 1892 C C . HIS A 1 226 ? -33.461 22.726 24.290 1.00 23.74 226 HIS A C 1
ATOM 1893 O O . HIS A 1 226 ? -34.146 23.289 25.140 1.00 25.59 226 HIS A O 1
ATOM 1900 N N . TYR A 1 227 ? -33.518 21.417 24.090 1.00 21.70 227 TYR A N 1
ATOM 1901 C CA . TYR A 1 227 ? -34.399 20.580 24.883 1.00 23.28 227 TYR A CA 1
ATOM 1902 C C . TYR A 1 227 ? -33.861 20.524 26.313 1.00 27.76 227 TYR A C 1
ATOM 1903 O O . TYR A 1 227 ? -32.825 19.927 26.552 1.00 27.45 227 TYR A O 1
ATOM 1912 N N . MET A 1 228 ? -34.585 21.127 27.248 1.00 35.67 228 MET A N 1
ATOM 1913 C CA . MET A 1 228 ? -34.107 21.258 28.632 1.00 45.26 228 MET A CA 1
ATOM 1914 C C . MET A 1 228 ? -34.843 20.355 29.631 1.00 49.58 228 MET A C 1
ATOM 1915 O O . MET A 1 228 ? -34.307 20.071 30.700 1.00 59.37 228 MET A O 1
ATOM 1920 N N . GLN A 1 229 ? -36.041 19.882 29.291 1.00 48.84 229 GLN A N 1
ATOM 1921 C CA . GLN A 1 229 ? -36.718 18.885 30.124 1.00 49.28 229 GLN A CA 1
ATOM 1922 C C . GLN A 1 229 ? -35.906 17.591 30.211 1.00 43.45 229 GLN A C 1
ATOM 1923 O O . GLN A 1 229 ? -35.062 17.312 29.357 1.00 40.08 229 GLN A O 1
ATOM 1936 N N . ASP A 1 231 ? -37.790 14.090 30.927 1.00 24.93 231 ASP A N 1
ATOM 1937 C CA . ASP A 1 231 ? -38.910 13.237 31.331 1.00 24.92 231 ASP A CA 1
ATOM 1938 C C . ASP A 1 231 ? -38.431 12.199 32.336 1.00 22.96 231 ASP A C 1
ATOM 1939 O O . ASP A 1 231 ? -37.361 11.617 32.165 1.00 20.61 231 ASP A O 1
ATOM 1944 N N . THR A 1 232 ? -39.276 11.904 33.315 1.00 24.50 232 THR A N 1
ATOM 1945 C CA . THR A 1 232 ? -38.993 10.865 34.322 1.00 23.90 232 THR A CA 1
ATOM 1946 C C . THR A 1 232 ? -39.633 9.518 34.030 1.00 24.18 232 THR A C 1
ATOM 1947 O O . THR A 1 232 ? -39.380 8.540 34.735 1.00 22.28 232 THR A O 1
ATOM 1951 N N . VAL A 1 233 ? -40.432 9.445 32.972 1.00 23.96 233 VAL A N 1
ATOM 1952 C CA . VAL A 1 233 ? -40.951 8.171 32.479 1.00 25.60 233 VAL A CA 1
ATOM 1953 C C . VAL A 1 233 ? -40.453 8.021 31.048 1.00 24.91 233 VAL A C 1
ATOM 1954 O O . VAL A 1 233 ? -40.427 9.004 30.288 1.00 25.15 233 VAL A O 1
ATOM 1958 N N . ALA A 1 234 ? -39.998 6.819 30.735 1.00 23.32 234 ALA A N 1
ATOM 1959 C CA . ALA A 1 234 ? -39.510 6.453 29.430 1.00 26.49 234 ALA A CA 1
ATOM 1960 C C . ALA A 1 234 ? -40.677 6.331 28.448 1.00 28.15 234 ALA A C 1
ATOM 1961 O O . ALA A 1 234 ? -41.792 5.940 28.841 1.00 25.54 234 ALA A O 1
ATOM 1963 N N . PRO A 1 235 ? -40.433 6.677 27.173 1.00 28.48 235 PRO A N 1
ATOM 1964 C CA . PRO A 1 235 ? -41.474 6.477 26.159 1.00 28.61 235 PRO A CA 1
ATOM 1965 C C . PRO A 1 235 ? -41.768 4.992 25.952 1.00 28.61 235 PRO A C 1
ATOM 1966 O O . PRO A 1 235 ? -40.964 4.137 26.305 1.00 28.86 235 PRO A O 1
ATOM 1970 N N . LYS A 1 236 ? -42.945 4.684 25.414 1.00 34.02 236 LYS A N 1
ATOM 1971 C CA . LYS A 1 236 ? -43.338 3.283 25.161 1.00 34.69 236 LYS A CA 1
ATOM 1972 C C . LYS A 1 236 ? -42.292 2.591 24.326 1.00 30.60 236 LYS A C 1
ATOM 1973 O O . LYS A 1 236 ? -41.925 1.455 24.597 1.00 30.36 236 LYS A O 1
ATOM 1979 N N . GLU A 1 237 ? -41.835 3.286 23.284 1.00 27.95 237 GLU A N 1
ATOM 1980 C CA . GLU A 1 237 ? -40.742 2.819 22.442 1.00 28.18 237 GLU A CA 1
ATOM 1981 C C . GLU A 1 237 ? -39.657 3.892 22.447 1.00 25.11 237 GLU A C 1
ATOM 1982 O O . GLU A 1 237 ? -39.920 5.019 22.053 1.00 27.73 237 GLU A O 1
ATOM 1988 N N . SER A 1 238 ? -38.467 3.553 22.915 1.00 23.87 238 SER A N 1
ATOM 1989 C CA . SER A 1 238 ? -37.328 4.474 22.892 1.00 22.87 238 SER A CA 1
ATOM 1990 C C . SER A 1 238 ? -36.561 4.096 21.643 1.00 22.48 238 SER A C 1
ATOM 1991 O O . SER A 1 238 ? -35.919 3.074 21.621 1.00 23.27 238 SER A O 1
ATOM 1996 N N . ARG A 1 239 ? -36.675 4.881 20.566 1.00 20.94 239 ARG A N 1
ATOM 1997 C CA . ARG A 1 239 ? -36.047 4.500 19.285 1.00 20.32 239 ARG A CA 1
ATOM 1998 C C . ARG A 1 239 ? -34.749 5.245 18.965 1.00 18.68 239 ARG A C 1
ATOM 1999 O O . ARG A 1 239 ? -33.902 4.741 18.219 1.00 19.18 239 ARG A O 1
ATOM 2007 N N . SER A 1 240 ? -34.597 6.442 19.520 1.00 17.83 240 SER A N 1
ATOM 2008 C CA . SER A 1 240 ? -33.394 7.230 19.293 1.00 17.08 240 SER A CA 1
ATOM 2009 C C . SER A 1 240 ? -33.035 8.052 20.531 1.00 16.12 240 SER A C 1
ATOM 2010 O O . SER A 1 240 ? -33.898 8.355 21.358 1.00 16.78 240 SER A O 1
ATOM 2013 N N . PHE A 1 241 ? -31.790 8.493 20.565 1.00 15.15 241 PHE A N 1
ATOM 2014 C CA . PHE A 1 241 ? -31.205 9.190 21.725 1.00 15.07 241 PHE A CA 1
ATOM 2015 C C . PHE A 1 241 ? -30.123 10.171 21.277 1.00 13.99 241 PHE A C 1
ATOM 2016 O O . PHE A 1 241 ? -29.152 9.767 20.618 1.00 14.43 241 PHE A O 1
ATOM 2024 N N . LEU A 1 242 ? -30.272 11.447 21.653 1.00 13.69 242 LEU A N 1
ATOM 2025 C CA . LEU A 1 242 ? -29.229 12.444 21.434 1.00 13.36 242 LEU A CA 1
ATOM 2026 C C . LEU A 1 242 ? -28.814 12.950 22.814 1.00 13.26 242 LEU A C 1
ATOM 2027 O O . LEU A 1 242 ? -29.669 13.397 23.579 1.00 13.85 242 LEU A O 1
ATOM 2032 N N . ILE A 1 243 ? -27.520 12.917 23.094 1.00 13.55 243 ILE A N 1
ATOM 2033 C CA . ILE A 1 243 ? -26.974 13.502 24.323 1.00 13.48 243 ILE A CA 1
ATOM 2034 C C . ILE A 1 243 ? -25.837 14.450 24.037 1.00 13.83 243 ILE A C 1
ATOM 2035 O O . ILE A 1 243 ? -24.849 14.068 23.444 1.00 13.94 243 ILE A O 1
ATOM 2040 N N . ASP A 1 244 ? -26.023 15.690 24.500 1.00 13.73 244 ASP A N 1
ATOM 2041 C CA . ASP A 1 244 ? -25.016 16.709 24.475 1.00 14.03 244 ASP A CA 1
ATOM 2042 C C . ASP A 1 244 ? -24.683 17.015 25.951 1.00 13.41 244 ASP A C 1
ATOM 2043 O O . ASP A 1 244 ? -25.503 17.605 26.700 1.00 12.33 244 ASP A O 1
ATOM 2048 N N . ALA A 1 245 ? -23.496 16.580 26.340 1.00 13.47 245 ALA A N 1
ATOM 2049 C CA . ALA A 1 245 ? -23.051 16.691 27.754 1.00 13.63 245 ALA A CA 1
ATOM 2050 C C . ALA A 1 245 ? -21.537 16.735 27.833 1.00 12.84 245 ALA A C 1
ATOM 2051 O O . ALA A 1 245 ? -20.821 16.164 26.987 1.00 13.43 245 ALA A O 1
ATOM 2053 N N . GLY A 1 246 ? -21.036 17.426 28.861 1.00 12.94 246 GLY A N 1
ATOM 2054 C CA . GLY A 1 246 ? -19.610 17.581 29.045 1.00 12.41 246 GLY A CA 1
ATOM 2055 C C . GLY A 1 246 ? -19.176 17.298 30.472 1.00 12.96 246 GLY A C 1
ATOM 2056 O O . GLY A 1 246 ? -19.817 16.535 31.199 1.00 13.28 246 GLY A O 1
ATOM 2057 N N . ALA A 1 247 ? -18.090 17.939 30.853 1.00 13.29 247 ALA A N 1
ATOM 2058 C CA . ALA A 1 247 ? -17.497 17.837 32.201 1.00 14.47 247 ALA A CA 1
ATOM 2059 C C . ALA A 1 247 ? -16.551 19.032 32.367 1.00 16.00 247 ALA A C 1
ATOM 2060 O O . ALA A 1 247 ? -16.203 19.696 31.381 1.00 14.46 247 ALA A O 1
ATOM 2062 N N . ASN A 1 248 ? -16.182 19.297 33.617 1.00 16.66 248 ASN A N 1
ATOM 2063 C CA . ASN A 1 248 ? -15.189 20.306 33.981 1.00 18.31 248 ASN A CA 1
ATOM 2064 C C . ASN A 1 248 ? -13.978 19.596 34.600 1.00 17.55 248 ASN A C 1
ATOM 2065 O O . ASN A 1 248 ? -14.137 18.614 35.339 1.00 16.84 248 ASN A O 1
ATOM 2070 N N . TYR A 1 249 ? -12.800 20.119 34.307 1.00 16.73 249 TYR A N 1
ATOM 2071 C CA . TYR A 1 249 ? -11.588 19.817 35.055 1.00 17.75 249 TYR A CA 1
ATOM 2072 C C . TYR A 1 249 ? -10.860 21.124 35.294 1.00 17.13 249 TYR A C 1
ATOM 2073 O O . TYR A 1 249 ? -10.403 21.765 34.341 1.00 15.56 249 TYR A O 1
ATOM 2082 N N . HIS A 1 250 ? -10.775 21.529 36.563 1.00 17.13 250 HIS A N 1
ATOM 2083 C CA . HIS A 1 250 ? -10.132 22.811 36.926 1.00 18.21 250 HIS A CA 1
ATOM 2084 C C . HIS A 1 250 ? -10.738 23.987 36.178 1.00 17.08 250 HIS A C 1
ATOM 2085 O O . HIS A 1 250 ? -10.033 24.934 35.827 1.00 18.71 250 HIS A O 1
ATOM 2092 N N . GLY A 1 251 ? -12.041 23.939 35.917 1.00 16.11 251 GLY A N 1
ATOM 2093 C CA . GLY A 1 251 ? -12.694 25.044 35.210 1.00 16.56 251 GLY A CA 1
ATOM 2094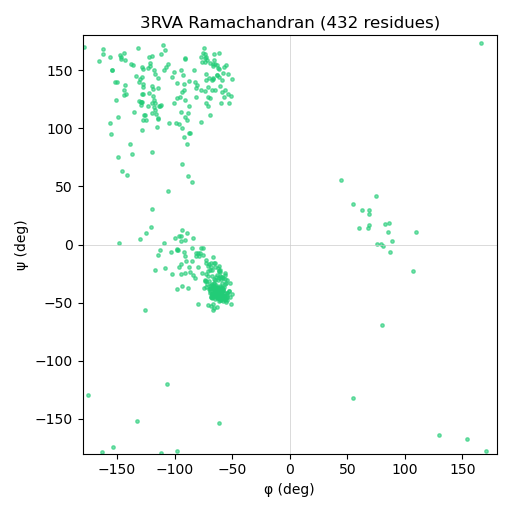 C C . GLY A 1 251 ? -12.670 24.976 33.678 1.00 15.10 251 GLY A C 1
ATOM 2095 O O . GLY A 1 251 ? -13.243 25.849 33.041 1.00 15.73 251 GLY A O 1
ATOM 2096 N N . TYR A 1 252 ? -11.956 24.004 33.106 1.00 14.06 252 TYR A N 1
ATOM 2097 C CA . TYR A 1 252 ? -11.911 23.767 31.632 1.00 13.76 252 TYR A CA 1
ATOM 2098 C C . TYR A 1 252 ? -12.984 22.764 31.214 1.00 13.39 252 TYR A C 1
ATOM 2099 O O . TYR A 1 252 ? -13.202 21.759 31.873 1.00 13.54 252 TYR A O 1
ATOM 2108 N N . ALA A 1 253 ? -13.645 23.050 30.087 1.00 12.76 253 ALA A N 1
ATOM 2109 C CA . ALA A 1 253 ? -14.799 22.280 29.631 1.00 13.40 253 ALA A CA 1
ATOM 2110 C C . ALA A 1 253 ? -14.455 21.269 28.535 1.00 13.18 253 ALA A C 1
ATOM 2111 O O . ALA A 1 253 ? -13.547 21.486 27.729 1.00 14.78 253 ALA A O 1
ATOM 2113 N N . ALA A 1 254 ? -15.203 20.173 28.565 1.00 13.36 254 ALA A N 1
ATOM 2114 C CA . ALA A 1 254 ? -15.492 19.284 27.443 1.00 13.65 254 ALA A CA 1
ATOM 2115 C C . ALA A 1 254 ? -16.923 19.542 27.006 1.00 14.06 254 ALA A C 1
ATOM 2116 O O . ALA A 1 254 ? -17.762 19.970 27.815 1.00 13.33 254 ALA A O 1
ATOM 2118 N N . ASP A 1 255 ? -17.227 19.233 25.742 1.00 13.83 255 ASP A N 1
ATOM 2119 C CA . ASP A 1 255 ? -18.521 19.557 25.162 1.00 14.65 255 ASP A CA 1
ATOM 2120 C C . ASP A 1 255 ? -18.764 18.560 24.016 1.00 14.28 255 ASP A C 1
ATOM 2121 O O . ASP A 1 255 ? -18.281 18.750 22.905 1.00 13.56 255 ASP A O 1
ATOM 2126 N N . ILE A 1 256 ? -19.488 17.482 24.329 1.00 14.67 256 ILE A N 1
ATOM 2127 C CA . ILE A 1 256 ? -19.539 16.319 23.429 1.00 13.78 256 ILE A CA 1
ATOM 2128 C C . ILE A 1 256 ? -20.977 15.958 23.130 1.00 13.32 256 ILE A C 1
ATOM 2129 O O . ILE A 1 256 ? -21.826 15.969 24.023 1.00 12.94 256 ILE A O 1
ATOM 2134 N N . THR A 1 257 ? -21.265 15.626 21.860 1.00 13.08 257 THR A N 1
ATOM 2135 C CA . THR A 1 257 ? -22.589 15.151 21.471 1.00 13.28 257 THR A CA 1
ATOM 2136 C C . THR A 1 257 ? -22.493 13.826 20.702 1.00 13.10 257 THR A C 1
ATOM 2137 O O . THR A 1 257 ? -21.646 13.634 19.835 1.00 13.45 257 THR A O 1
ATOM 2141 N N . ARG A 1 258 ? -23.364 12.906 21.064 1.00 13.74 258 ARG A N 1
ATOM 2142 C CA . ARG A 1 258 ? -23.503 11.651 20.351 1.00 14.10 258 ARG A CA 1
ATOM 2143 C C . ARG A 1 258 ? -24.973 11.359 20.168 1.00 13.66 258 ARG A C 1
ATOM 2144 O O . ARG A 1 258 ? -25.828 11.819 20.931 1.00 14.21 258 ARG A O 1
ATOM 2152 N N . THR A 1 259 ? -25.276 10.588 19.120 1.00 13.60 259 THR A N 1
ATOM 2153 C CA . THR A 1 259 ? -26.635 10.202 18.800 1.00 14.18 259 THR A CA 1
ATOM 2154 C C . THR A 1 259 ? -26.640 8.707 18.517 1.00 13.70 259 THR A C 1
ATOM 2155 O O . THR A 1 259 ? -25.681 8.165 17.958 1.00 15.29 259 THR A O 1
ATOM 2159 N N . TYR A 1 260 ? -27.720 8.066 18.896 1.00 15.52 260 TYR A N 1
ATOM 2160 C CA . TYR A 1 260 ? -27.832 6.621 18.820 1.00 15.53 260 TYR A CA 1
ATOM 2161 C C . TYR A 1 260 ? -29.211 6.208 18.308 1.00 15.15 260 TYR A C 1
ATOM 2162 O O . TYR A 1 260 ? -30.201 6.922 18.506 1.00 16.25 260 TYR A O 1
ATOM 2171 N N . ALA A 1 261 ? -29.245 5.012 17.719 1.00 16.00 261 ALA A N 1
ATOM 2172 C CA . ALA A 1 261 ? -30.436 4.339 17.263 1.00 16.30 261 ALA A CA 1
ATOM 2173 C C . ALA A 1 261 ? -30.659 3.056 18.081 1.00 16.65 261 ALA A C 1
ATOM 2174 O O . ALA A 1 261 ? -29.740 2.267 18.274 1.00 16.67 261 ALA A O 1
ATOM 2176 N N . GLN A 1 262 ? -31.883 2.824 18.524 1.00 17.47 262 GLN A N 1
ATOM 2177 C CA . GLN A 1 262 ? -32.152 1.615 19.305 1.00 19.49 262 GLN A CA 1
ATOM 2178 C C . GLN A 1 262 ? -32.229 0.407 18.378 1.00 21.75 262 GLN A C 1
ATOM 2179 O O . GLN A 1 262 ? -32.925 0.455 17.343 1.00 21.20 262 GLN A O 1
ATOM 2185 N N . GLU A 1 263 ? -31.549 -0.664 18.752 1.00 23.46 263 GLU A N 1
ATOM 2186 C CA . GLU A 1 263 ? -31.646 -1.900 17.992 1.00 27.11 263 GLU A CA 1
ATOM 2187 C C . GLU A 1 263 ? -33.088 -2.459 18.033 1.00 26.55 263 GLU A C 1
ATOM 2188 O O . GLU A 1 263 ? -33.838 -2.311 19.013 1.00 21.79 263 GLU A O 1
ATOM 2199 N N . GLY A 1 264 ? -33.493 -3.074 16.930 1.00 28.46 264 GLY A N 1
ATOM 2200 C CA . GLY A 1 264 ? -34.797 -3.744 16.864 1.00 27.04 264 GLY A CA 1
ATOM 2201 C C . GLY A 1 264 ? -36.056 -2.927 16.616 1.00 28.10 264 GLY A C 1
ATOM 2202 O O . GLY A 1 264 ? -37.151 -3.500 16.568 1.00 31.65 264 GLY A O 1
ATOM 2203 N N . VAL A 1 265 ? -35.967 -1.607 16.484 1.00 24.79 265 VAL A N 1
ATOM 2204 C CA . VAL A 1 265 ? -37.187 -0.836 16.204 1.00 23.55 265 VAL A CA 1
ATOM 2205 C C . VAL A 1 265 ? -37.348 -0.729 14.669 1.00 21.03 265 VAL A C 1
ATOM 2206 O O . VAL A 1 265 ? -36.389 -0.930 13.917 1.00 22.02 265 VAL A O 1
ATOM 2210 N N . HIS A 1 266 ? -38.553 -0.457 14.221 1.00 21.00 266 HIS A N 1
ATOM 2211 C CA . HIS A 1 266 ? -38.785 -0.257 12.788 1.00 21.80 266 HIS A CA 1
ATOM 2212 C C . HIS A 1 266 ? -37.922 0.891 12.287 1.00 21.55 266 HIS A C 1
ATOM 2213 O O . HIS A 1 266 ? -37.918 1.971 12.904 1.00 20.33 266 HIS A O 1
ATOM 2220 N N . ASN A 1 267 ? -37.217 0.662 11.178 1.00 20.08 267 ASN A N 1
ATOM 2221 C CA . ASN A 1 267 ? -36.342 1.665 10.552 1.00 20.57 267 ASN A CA 1
ATOM 2222 C C . ASN A 1 267 ? -35.081 2.016 11.368 1.00 21.43 267 ASN A C 1
ATOM 2223 O O . ASN A 1 267 ? -34.399 2.988 11.065 1.00 20.30 267 ASN A O 1
ATOM 2228 N N . SER A 1 268 ? -34.727 1.167 12.335 1.00 21.43 268 SER A N 1
ATOM 2229 C CA . SER A 1 268 ? -33.511 1.350 13.133 1.00 21.65 268 SER A CA 1
ATOM 2230 C C . SER A 1 268 ? -32.258 1.463 12.268 1.00 21.32 268 SER A C 1
ATOM 2231 O O . SER A 1 268 ? -31.464 2.396 12.427 1.00 19.91 268 SER A O 1
ATOM 2234 N N . ALA A 1 269 ? -32.097 0.528 11.329 1.00 19.77 269 ALA A N 1
ATOM 2235 C CA . ALA A 1 269 ? -30.922 0.501 10.485 1.00 19.38 269 ALA A CA 1
ATOM 2236 C C . ALA A 1 269 ? -30.805 1.768 9.630 1.00 18.85 269 ALA A C 1
ATOM 2237 O O . ALA A 1 269 ? -29.715 2.290 9.448 1.00 19.80 269 ALA A O 1
ATOM 2239 N N . MET A 1 270 ? -31.934 2.234 9.121 1.00 18.86 270 MET A N 1
ATOM 2240 C CA . MET A 1 270 ? -32.001 3.428 8.284 1.00 20.02 270 MET A CA 1
ATOM 2241 C C . MET A 1 270 ? -31.504 4.649 9.085 1.00 18.20 270 MET A C 1
ATOM 2242 O O . MET A 1 270 ? -30.688 5.414 8.606 1.00 17.89 270 MET A O 1
ATOM 2247 N N . PHE A 1 271 ? -32.012 4.804 10.300 1.00 18.26 271 PHE A N 1
ATOM 2248 C CA . PHE A 1 271 ? -31.596 5.931 11.152 1.00 17.76 271 PHE A CA 1
ATOM 2249 C C . PHE A 1 271 ? -30.130 5.806 11.560 1.00 16.70 271 PHE A C 1
ATOM 2250 O O . PHE A 1 271 ? -29.345 6.772 11.487 1.00 16.77 271 PHE A O 1
ATOM 2258 N N . ARG A 1 272 ? -29.738 4.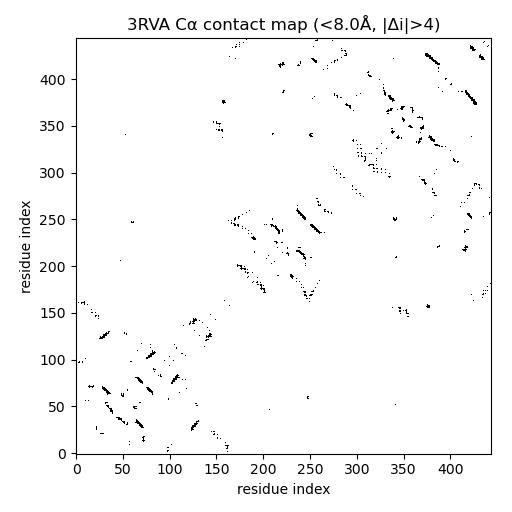602 11.957 1.00 17.17 272 ARG A N 1
ATOM 2259 C CA . ARG A 1 272 ? -28.340 4.294 12.243 1.00 18.46 272 ARG A CA 1
ATOM 2260 C C . ARG A 1 272 ? -27.422 4.690 11.098 1.00 19.04 272 ARG A C 1
ATOM 2261 O O . ARG A 1 272 ? -26.341 5.252 11.307 1.00 16.76 272 ARG A O 1
ATOM 2269 N N . ASP A 1 273 ? -27.823 4.357 9.861 1.00 17.65 273 ASP A N 1
ATOM 2270 C CA . ASP A 1 273 ? -27.009 4.746 8.704 1.00 16.72 273 ASP A CA 1
ATOM 2271 C C . ASP A 1 273 ? -26.966 6.283 8.519 1.00 15.74 273 ASP A C 1
ATOM 2272 O O . ASP A 1 273 ? -25.945 6.814 8.099 1.00 16.57 273 ASP A O 1
ATOM 2277 N N . LEU A 1 274 ? -28.042 6.986 8.838 1.00 15.25 274 LEU A N 1
ATOM 2278 C CA . LEU A 1 274 ? -28.037 8.459 8.770 1.00 14.91 274 LEU A CA 1
ATOM 2279 C C . LEU A 1 274 ? -27.046 9.022 9.810 1.00 15.21 274 LEU A C 1
ATOM 2280 O O . LEU A 1 274 ? -26.297 9.967 9.533 1.00 15.34 274 LEU A O 1
ATOM 2285 N N . ILE A 1 275 ? -27.006 8.402 10.985 1.00 14.64 275 ILE A N 1
ATOM 2286 C CA . ILE A 1 275 ? -26.051 8.837 12.019 1.00 14.88 275 ILE A CA 1
ATOM 2287 C C . ILE A 1 275 ? -24.640 8.641 11.494 1.00 15.92 275 ILE A C 1
ATOM 2288 O O . ILE A 1 275 ? -23.806 9.532 11.574 1.00 15.97 275 ILE A O 1
ATOM 2293 N N . GLN A 1 276 ? -24.385 7.474 10.903 1.00 16.93 276 GLN A N 1
ATOM 2294 C CA . GLN A 1 276 ? -23.098 7.201 10.317 1.00 17.21 276 GLN A CA 1
ATOM 2295 C C . GLN A 1 276 ? -22.715 8.225 9.249 1.00 16.89 276 GLN A C 1
ATOM 2296 O O . GLN A 1 276 ? -21.555 8.609 9.168 1.00 16.32 276 GLN A O 1
ATOM 2302 N N . ALA A 1 277 ? -23.670 8.715 8.467 1.00 17.36 277 ALA A N 1
ATOM 2303 C CA . ALA A 1 277 ? -23.323 9.707 7.439 1.00 17.49 277 ALA A CA 1
ATOM 2304 C C . ALA A 1 277 ? -22.919 11.057 8.069 1.00 16.96 277 ALA A C 1
ATOM 2305 O O . ALA A 1 277 ? -21.940 11.663 7.648 1.00 16.70 277 ALA A O 1
ATOM 2307 N N . VAL A 1 278 ? -23.653 11.479 9.097 1.00 17.48 278 VAL A N 1
ATOM 2308 C CA . VAL A 1 278 ? -23.299 12.672 9.875 1.00 16.42 278 VAL A CA 1
ATOM 2309 C C . VAL A 1 278 ? -21.932 12.508 10.536 1.00 17.17 278 VAL A C 1
ATOM 2310 O O . VAL A 1 278 ? -21.075 13.408 10.474 1.00 17.27 278 VAL A O 1
ATOM 2314 N N . ASP A 1 279 ? -21.711 11.361 11.172 1.00 18.38 279 ASP A N 1
ATOM 2315 C CA . ASP A 1 279 ? -20.368 11.025 11.694 1.00 19.13 279 ASP A CA 1
ATOM 2316 C C . ASP A 1 279 ? -19.247 11.191 10.665 1.00 19.08 279 ASP A C 1
ATOM 2317 O O . ASP A 1 279 ? -18.184 11.703 10.989 1.00 16.53 279 ASP A O 1
ATOM 2322 N N . LYS A 1 280 ? -19.465 10.763 9.419 1.00 19.46 280 LYS A N 1
ATOM 2323 C CA . LYS A 1 280 ? -18.415 10.888 8.407 1.00 19.06 280 LYS A CA 1
ATOM 2324 C C . LYS A 1 280 ? -18.189 12.363 8.086 1.00 17.87 280 LYS A C 1
ATOM 2325 O O . LYS A 1 280 ? -17.060 12.762 7.876 1.00 17.59 280 LYS A O 1
ATOM 2336 N N . VAL A 1 281 ? -19.249 13.180 8.105 1.00 17.27 281 VAL A N 1
ATOM 2337 C CA . VAL A 1 281 ? -19.072 14.630 7.978 1.00 16.81 281 VAL A CA 1
ATOM 2338 C C . VAL A 1 281 ? -18.214 15.180 9.130 1.00 16.75 281 VAL A C 1
ATOM 2339 O O . VAL A 1 281 ? -17.255 15.941 8.894 1.00 16.83 281 VAL A O 1
ATOM 2343 N N . THR A 1 282 ? -18.522 14.797 10.375 1.00 16.73 282 THR A N 1
ATOM 2344 C CA . THR A 1 282 ? -17.686 15.259 11.510 1.00 16.32 282 THR A CA 1
ATOM 2345 C C . THR A 1 282 ? -16.199 14.988 11.263 1.00 16.90 282 THR A C 1
ATOM 2346 O O . THR A 1 282 ? -15.368 15.899 11.329 1.00 15.95 282 THR A O 1
ATOM 2350 N N . LEU A 1 283 ? -15.876 13.740 10.907 1.00 16.72 283 LEU A N 1
ATOM 2351 C CA . LEU A 1 283 ? -14.497 13.341 10.738 1.00 17.65 283 LEU A CA 1
ATOM 2352 C C . LEU A 1 283 ? -13.852 14.033 9.556 1.00 17.48 283 LEU A C 1
ATOM 2353 O O . LEU A 1 283 ? -12.688 14.430 9.632 1.00 18.26 283 LEU A O 1
ATOM 2358 N N . THR A 1 284 ? -14.594 14.223 8.471 1.00 19.02 284 THR A N 1
ATOM 2359 C CA . THR A 1 284 ? -14.050 14.925 7.295 1.00 20.07 284 THR A CA 1
ATOM 2360 C C . THR A 1 284 ? -13.742 16.391 7.618 1.00 19.75 284 THR A C 1
ATOM 2361 O O . THR A 1 284 ? -12.701 16.939 7.248 1.00 18.73 284 THR A O 1
ATOM 2365 N N . LEU A 1 285 ? -14.638 17.012 8.362 1.00 19.35 285 LEU A N 1
ATOM 2366 C CA . LEU A 1 285 ? -14.443 18.401 8.770 1.00 18.72 285 LEU A CA 1
ATOM 2367 C C . LEU A 1 285 ? -13.245 18.551 9.702 1.00 19.10 285 LEU A C 1
ATOM 2368 O O . LEU A 1 285 ? -12.442 19.495 9.549 1.00 19.16 285 LEU A O 1
ATOM 2373 N N . VAL A 1 286 ? -13.095 17.604 10.633 1.00 17.96 286 VAL A N 1
ATOM 2374 C CA . VAL A 1 286 ? -11.926 17.608 11.505 1.00 18.32 286 VAL A CA 1
ATOM 2375 C C . VAL A 1 286 ? -10.636 17.580 10.679 1.00 19.08 286 VAL A C 1
ATOM 2376 O O . VAL A 1 286 ? -9.704 18.317 10.968 1.00 18.26 286 VAL A O 1
ATOM 2380 N N . ASP A 1 287 ? -10.598 16.775 9.625 1.00 20.35 287 ASP A N 1
ATOM 2381 C CA . ASP A 1 287 ? -9.388 16.707 8.770 1.00 22.17 287 ASP A CA 1
ATOM 2382 C C . ASP A 1 287 ? -9.153 17.991 7.972 1.00 24.12 287 ASP A C 1
ATOM 2383 O O . ASP A 1 287 ? -8.050 18.218 7.480 1.00 23.11 287 ASP A O 1
ATOM 2388 N N . SER A 1 288 ? -10.196 18.803 7.811 1.00 23.49 288 SER A N 1
ATOM 2389 C CA . SER A 1 288 ? -10.094 20.066 7.094 1.00 26.05 288 SER A CA 1
ATOM 2390 C C . SER A 1 288 ? -9.606 21.191 7.981 1.00 25.31 288 SER A C 1
ATOM 2391 O O . SER A 1 288 ? -9.266 22.268 7.474 1.00 25.08 288 SER A O 1
ATOM 2394 N N . LEU A 1 289 ? -9.627 20.974 9.302 1.00 25.11 289 LEU A N 1
ATOM 2395 C CA . LEU A 1 289 ? -9.028 21.935 10.250 1.00 27.94 289 LEU A CA 1
ATOM 2396 C C . LEU A 1 289 ? -7.530 21.887 10.118 1.00 29.06 289 LEU A C 1
ATOM 2397 O O . LEU A 1 289 ? -6.908 20.836 10.321 1.00 32.86 289 LEU A O 1
ATOM 2402 N N . LYS A 1 290 ? -6.944 23.015 9.752 1.00 28.14 290 LYS A N 1
ATOM 2403 C CA . LYS A 1 290 ? -5.513 23.113 9.607 1.00 27.60 290 LYS A CA 1
ATOM 2404 C C . LYS A 1 290 ? -5.171 24.582 9.834 1.00 25.84 290 LYS A C 1
ATOM 2405 O O . LYS A 1 290 ? -5.992 25.458 9.552 1.00 24.94 290 LYS A O 1
ATOM 2411 N N . PRO A 1 291 ? -3.972 24.866 10.354 1.00 25.69 291 PRO A N 1
ATOM 2412 C CA . PRO A 1 291 ? -3.592 26.257 10.531 1.00 26.74 291 PRO A CA 1
ATOM 2413 C C . PRO A 1 291 ? -3.686 26.998 9.206 1.00 26.05 291 PRO A C 1
ATOM 2414 O O . PRO A 1 291 ? -3.217 26.467 8.188 1.00 25.74 291 PRO A O 1
ATOM 2418 N N . GLY A 1 292 ? -4.314 28.179 9.204 1.00 24.83 292 GLY A N 1
ATOM 2419 C CA . GLY A 1 292 ? -4.441 28.984 7.981 1.00 25.48 292 GLY A CA 1
ATOM 2420 C C . GLY A 1 292 ? -5.843 28.995 7.390 1.00 25.42 292 GLY A C 1
ATOM 2421 O O . GLY A 1 292 ? -6.203 29.934 6.695 1.00 25.24 292 GLY A O 1
ATOM 2422 N N . VAL A 1 293 ? -6.650 27.980 7.710 1.00 24.86 293 VAL A N 1
ATOM 2423 C CA . VAL A 1 293 ? -8.039 27.864 7.226 1.00 24.28 293 VAL A CA 1
ATOM 2424 C C . VAL A 1 293 ? -8.931 28.876 7.943 1.00 24.30 293 VAL A C 1
ATOM 2425 O O . VAL A 1 293 ? -8.757 29.119 9.145 1.00 25.03 293 VAL A O 1
ATOM 2429 N N . ALA A 1 294 ? -9.876 29.476 7.219 1.00 22.22 294 ALA A N 1
ATOM 2430 C CA . ALA A 1 294 ? -10.895 30.325 7.829 1.00 22.70 294 ALA A CA 1
ATOM 2431 C C . ALA A 1 294 ? -12.000 29.425 8.384 1.00 21.41 294 ALA A C 1
ATOM 2432 O O . ALA A 1 294 ? -12.548 28.591 7.665 1.00 21.60 294 ALA A O 1
ATOM 2434 N N . TYR A 1 295 ? -12.345 29.587 9.652 1.00 21.50 295 TYR A N 1
ATOM 2435 C CA . TYR A 1 295 ? -13.327 28.691 10.254 1.00 20.64 295 TYR A CA 1
ATOM 2436 C C . TYR A 1 295 ? -14.695 28.791 9.549 1.00 21.83 295 TYR A C 1
ATOM 2437 O O . TYR A 1 295 ? -15.425 27.805 9.492 1.00 19.70 295 TYR A O 1
ATOM 2446 N N . THR A 1 296 ? -15.022 29.954 8.968 1.00 21.43 296 THR A N 1
ATOM 2447 C CA . THR A 1 296 ? -16.264 30.079 8.204 1.00 23.20 296 THR A CA 1
ATOM 2448 C C . THR A 1 296 ? -16.320 29.089 7.033 1.00 21.30 296 THR A C 1
ATOM 2449 O O . THR A 1 296 ? -17.377 28.555 6.739 1.00 21.89 296 THR A O 1
ATOM 2453 N N . ASP A 1 297 ? -15.191 28.825 6.390 1.00 22.38 297 ASP A N 1
ATOM 2454 C CA . ASP A 1 297 ? -15.133 27.832 5.322 1.00 22.21 297 ASP A CA 1
ATOM 2455 C C . ASP A 1 297 ? -15.426 26.408 5.802 1.00 22.51 297 ASP A C 1
ATOM 2456 O O . ASP A 1 297 ? -15.901 25.572 5.022 1.00 21.98 297 ASP A O 1
ATOM 2461 N N . ILE A 1 298 ? -15.127 26.128 7.072 1.00 19.73 298 ILE A N 1
ATOM 2462 C CA . ILE A 1 298 ? -15.481 24.855 7.671 1.00 19.41 298 ILE A CA 1
ATOM 2463 C C . ILE A 1 298 ? -17.007 24.772 7.777 1.00 17.60 298 ILE A C 1
ATOM 2464 O O . ILE A 1 298 ? -17.606 23.728 7.500 1.00 17.32 298 ILE A O 1
ATOM 2469 N N . HIS A 1 299 ? -17.637 25.864 8.187 1.00 17.73 299 HIS A N 1
ATOM 2470 C CA . HIS A 1 299 ? -19.101 25.910 8.292 1.00 18.11 299 HIS A CA 1
ATOM 2471 C C . HIS A 1 299 ? -19.764 25.692 6.910 1.00 18.79 299 HIS A C 1
ATOM 2472 O O . HIS A 1 299 ? -20.762 24.982 6.778 1.00 17.81 299 HIS A O 1
ATOM 2479 N N . LEU A 1 300 ? -19.238 26.352 5.897 1.00 19.36 300 LEU A N 1
ATOM 2480 C CA . LEU A 1 300 ? -19.790 26.210 4.550 1.00 20.00 300 LEU A CA 1
ATOM 2481 C C . LEU A 1 300 ? -19.584 24.783 4.011 1.00 19.35 300 LEU A C 1
ATOM 2482 O O . LEU A 1 300 ? -20.510 24.205 3.432 1.00 19.73 300 LEU A O 1
ATOM 2487 N N . LEU A 1 301 ? -18.428 24.197 4.302 1.00 18.42 301 LEU A N 1
ATOM 2488 C CA . LEU A 1 301 ? -18.127 22.805 3.962 1.00 19.62 301 LEU A CA 1
ATOM 2489 C C . LEU A 1 301 ? -19.079 21.819 4.646 1.00 18.67 301 LEU A C 1
ATOM 2490 O O . LEU A 1 301 ? -19.489 20.823 4.024 1.00 18.45 301 LEU A O 1
ATOM 2495 N N . ALA A 1 302 ? -19.441 22.101 5.910 1.00 15.93 302 ALA A N 1
ATOM 2496 C CA . ALA A 1 302 ? -20.489 21.330 6.582 1.00 17.14 302 ALA A CA 1
ATOM 2497 C C . ALA A 1 302 ? -21.800 21.351 5.789 1.00 16.74 302 ALA A C 1
ATOM 2498 O O . ALA A 1 302 ? -22.468 20.305 5.633 1.00 16.16 302 ALA A O 1
ATOM 2500 N N . HIS A 1 303 ? -22.208 22.540 5.335 1.00 17.72 303 HIS A N 1
ATOM 2501 C CA . HIS A 1 303 ? -23.435 22.641 4.535 1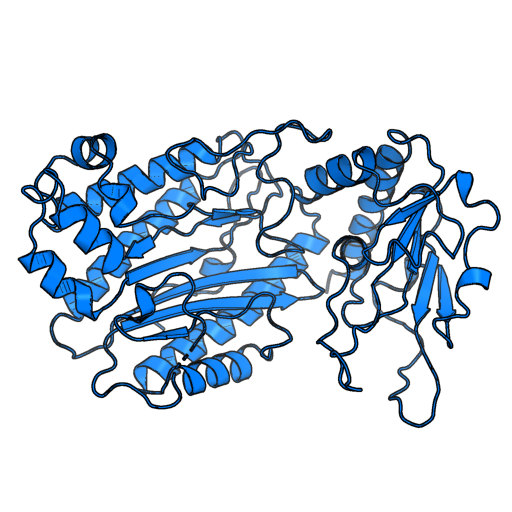.00 16.70 303 HIS A CA 1
ATOM 2502 C C . HIS A 1 303 ? -23.345 21.827 3.244 1.00 17.95 303 HIS A C 1
ATOM 2503 O O . HIS A 1 303 ? -24.324 21.174 2.863 1.00 18.27 303 HIS A O 1
ATOM 2510 N N . ASP A 1 304 ? -22.167 21.781 2.630 1.00 18.93 304 ASP A N 1
ATOM 2511 C CA . ASP A 1 304 ? -21.968 20.928 1.464 1.00 20.07 304 ASP A CA 1
ATOM 2512 C C . ASP A 1 304 ? -22.181 19.436 1.829 1.00 20.06 304 ASP A C 1
ATOM 2513 O O . ASP A 1 304 ? -22.769 18.674 1.066 1.00 17.34 304 ASP A O 1
ATOM 2518 N N . GLY A 1 305 ? -21.681 19.016 2.994 1.00 18.95 305 GLY A N 1
ATOM 2519 C CA . GLY A 1 305 ? -21.831 17.628 3.409 1.00 17.76 305 GLY A CA 1
ATOM 2520 C C . GLY A 1 305 ? -23.264 17.246 3.714 1.00 17.29 305 GLY A C 1
ATOM 2521 O O . GLY A 1 305 ? -23.717 16.152 3.345 1.00 17.97 305 GLY A O 1
ATOM 2522 N N . ILE A 1 306 ? -23.981 18.126 4.394 1.00 16.01 306 ILE A N 1
ATOM 2523 C CA . ILE A 1 306 ? -25.378 17.919 4.704 1.00 15.47 306 ILE A CA 1
ATOM 2524 C C . ILE A 1 306 ? -26.207 17.850 3.381 1.00 16.31 306 ILE A C 1
ATOM 2525 O O . ILE A 1 306 ? -27.076 16.990 3.230 1.00 14.96 306 ILE A O 1
ATOM 2530 N N . ALA A 1 307 ? -25.936 18.760 2.442 1.00 15.73 307 ALA A N 1
ATOM 2531 C CA . ALA A 1 307 ? -26.572 18.703 1.110 1.00 16.00 307 ALA A CA 1
ATOM 2532 C C . ALA A 1 307 ? -26.359 17.335 0.430 1.00 16.22 307 ALA A C 1
ATOM 2533 O O . ALA A 1 307 ? -27.281 16.774 -0.170 1.00 16.57 307 ALA A O 1
ATOM 2535 N N . GLN A 1 308 ? -25.165 16.794 0.546 1.00 17.71 308 GLN A N 1
ATOM 2536 C CA . GLN A 1 308 ? -24.863 15.501 -0.104 1.00 17.89 308 GLN A CA 1
ATOM 2537 C C . GLN A 1 308 ? -25.699 14.381 0.505 1.00 18.58 308 GLN A C 1
ATOM 2538 O O . GLN A 1 308 ? -26.234 13.542 -0.202 1.00 16.51 308 GLN A O 1
ATOM 2544 N N . ILE A 1 309 ? -25.856 14.419 1.828 1.00 17.75 309 ILE A N 1
ATOM 2545 C CA . ILE A 1 309 ? -26.701 13.470 2.529 1.00 17.50 309 ILE A CA 1
ATOM 2546 C C . ILE A 1 309 ? -28.167 13.636 2.135 1.00 17.01 309 ILE A C 1
ATOM 2547 O O . ILE A 1 309 ? -28.863 12.649 1.872 1.00 16.77 309 ILE A O 1
ATOM 2552 N N . LEU A 1 310 ? -28.658 14.879 2.116 1.00 16.72 310 LEU A N 1
ATOM 2553 C CA . LEU A 1 310 ? -30.040 15.145 1.738 1.00 16.49 310 LEU A CA 1
ATOM 2554 C C . LEU A 1 310 ? -30.336 14.633 0.316 1.00 16.53 310 LEU A C 1
ATOM 2555 O O . LEU A 1 310 ? -31.399 14.124 0.066 1.00 16.56 310 LEU A O 1
ATOM 2560 N N . HIS A 1 311 ? -29.369 14.775 -0.570 1.00 17.75 311 HIS A N 1
ATOM 2561 C CA . HIS A 1 311 ? -29.470 14.246 -1.937 1.00 19.93 311 HIS A CA 1
ATOM 2562 C C . HIS A 1 311 ? -29.451 12.713 -1.948 1.00 20.87 311 HIS A C 1
ATOM 2563 O O . HIS A 1 311 ? -30.345 12.087 -2.499 1.00 21.23 311 HIS A O 1
ATOM 2570 N N . ASP A 1 312 ? -28.448 12.125 -1.307 1.00 21.91 312 ASP A N 1
ATOM 2571 C CA . ASP A 1 312 ? -28.195 10.665 -1.380 1.00 23.13 312 ASP A CA 1
ATOM 2572 C C . ASP A 1 312 ? -29.330 9.857 -0.788 1.00 23.22 312 ASP A C 1
ATOM 2573 O O . ASP A 1 312 ? -29.660 8.768 -1.275 1.00 23.17 312 ASP A O 1
ATOM 2578 N N . THR A 1 313 ? -29.928 10.374 0.277 1.00 22.16 313 THR A N 1
ATOM 2579 C CA . THR A 1 313 ? -31.064 9.724 0.903 1.00 21.54 313 THR A CA 1
ATOM 2580 C C . THR A 1 313 ? -32.393 9.907 0.156 1.00 22.16 313 THR A C 1
ATOM 2581 O O . THR A 1 313 ? -33.430 9.377 0.570 1.00 23.27 313 THR A O 1
ATOM 2585 N N . GLY A 1 314 ? -32.389 10.681 -0.924 1.00 24.13 314 GLY A N 1
ATOM 2586 C CA . GLY A 1 314 ? -33.654 11.034 -1.598 1.00 23.69 314 GLY A CA 1
ATOM 2587 C C . GLY A 1 314 ? -34.572 11.950 -0.801 1.00 22.81 314 GLY A C 1
ATOM 2588 O O . GLY A 1 314 ? -35.783 12.086 -1.118 1.00 22.92 314 GLY A O 1
ATOM 2589 N N . MET A 1 315 ? -34.062 12.582 0.257 1.00 20.20 315 MET A N 1
ATOM 2590 C CA . MET A 1 315 ? -34.890 13.559 0.974 1.00 19.25 315 MET A CA 1
ATOM 2591 C C . MET A 1 315 ? -35.207 14.791 0.107 1.00 17.99 315 MET A C 1
ATOM 2592 O O . MET A 1 315 ? -36.285 15.368 0.220 1.00 18.31 315 MET A O 1
ATOM 2597 N N . VAL A 1 316 ? -34.252 15.208 -0.696 1.00 18.94 316 VAL A N 1
ATOM 2598 C CA . VAL A 1 316 ? -34.421 16.401 -1.530 1.00 19.83 316 VAL A CA 1
ATOM 2599 C C . VAL A 1 316 ? -34.013 16.081 -2.963 1.00 20.39 316 VAL A C 1
ATOM 2600 O O . VAL A 1 316 ? -32.869 15.659 -3.245 1.00 20.36 316 VAL A O 1
ATOM 2604 N N . ASN A 1 317 ? -34.964 16.311 -3.864 1.00 24.12 317 ASN A N 1
ATOM 2605 C CA . ASN A 1 317 ? -34.812 15.968 -5.277 1.00 24.36 317 ASN A CA 1
ATOM 2606 C C . ASN A 1 317 ? -34.176 17.087 -6.100 1.00 25.20 317 ASN A C 1
ATOM 2607 O O . ASN A 1 317 ? -34.772 17.591 -7.073 1.00 25.16 317 ASN A O 1
ATOM 2612 N N . LEU A 1 318 ? -32.964 17.458 -5.706 1.00 22.11 318 LEU A N 1
ATOM 2613 C CA . LEU A 1 318 ? -32.130 18.449 -6.383 1.00 20.78 318 LEU A CA 1
ATOM 2614 C C . LEU A 1 318 ? -30.700 17.985 -6.271 1.00 20.13 318 LEU A C 1
ATOM 2615 O O . LEU A 1 318 ? -30.396 17.109 -5.461 1.00 19.63 318 LEU A O 1
ATOM 2620 N N . THR A 1 319 ? -29.802 18.556 -7.063 1.00 19.63 319 THR A N 1
ATOM 2621 C CA . THR A 1 319 ? -28.395 18.224 -6.916 1.00 19.23 319 THR A CA 1
ATOM 2622 C C . THR A 1 319 ? -27.849 18.849 -5.619 1.00 19.16 319 THR A C 1
ATOM 2623 O O . THR A 1 319 ? -28.449 19.806 -5.076 1.00 18.83 319 THR A O 1
ATOM 2627 N N . PRO A 1 320 ? -26.729 18.315 -5.102 1.00 19.53 320 PRO A N 1
ATOM 2628 C CA . PRO A 1 320 ? -26.219 18.880 -3.840 1.00 20.29 320 PRO A CA 1
ATOM 2629 C C . PRO A 1 320 ? -25.969 20.396 -3.861 1.00 19.66 320 PRO A C 1
ATOM 2630 O O . PRO A 1 320 ? -26.418 21.081 -2.937 1.00 18.94 320 PRO A O 1
ATOM 2634 N N . PRO A 1 321 ? -25.311 20.936 -4.922 1.00 20.36 321 PRO A N 1
ATOM 2635 C CA . PRO A 1 321 ? -25.140 22.393 -4.888 1.00 19.81 321 PRO A CA 1
ATOM 2636 C C . PRO A 1 321 ? -26.456 23.188 -4.965 1.00 19.09 321 PRO A C 1
ATOM 2637 O O . PRO A 1 321 ? -26.534 24.309 -4.443 1.00 19.10 321 PRO A O 1
ATOM 2641 N N . GLU A 1 322 ? -27.461 22.638 -5.644 1.00 19.47 322 GLU A N 1
ATOM 2642 C CA . GLU A 1 322 ? -28.780 23.261 -5.718 1.00 19.60 322 GLU A CA 1
ATOM 2643 C C . GLU A 1 322 ? -29.479 23.273 -4.378 1.00 19.23 322 GLU A C 1
ATOM 2644 O O . GLU A 1 322 ? -30.217 24.209 -4.058 1.00 18.95 322 GLU A O 1
ATOM 2650 N N . ILE A 1 323 ? -29.270 22.222 -3.596 1.00 18.65 323 ILE A N 1
ATOM 2651 C CA . ILE A 1 323 ? -29.856 22.134 -2.256 1.00 17.32 323 ILE A CA 1
ATOM 2652 C C . ILE A 1 323 ? -29.260 23.238 -1.374 1.00 17.02 323 ILE A C 1
ATOM 2653 O O . ILE A 1 323 ? -30.002 23.899 -0.638 1.00 18.33 323 ILE A O 1
ATOM 2658 N N . VAL A 1 324 ? -27.944 23.442 -1.473 1.00 17.90 324 VAL A N 1
ATOM 2659 C CA . VAL A 1 324 ? -27.254 24.523 -0.750 1.00 18.95 324 VAL A CA 1
ATOM 2660 C C . VAL A 1 324 ? -27.757 25.882 -1.206 1.00 19.61 324 VAL A C 1
ATOM 2661 O O . VAL A 1 324 ? -28.167 26.722 -0.383 1.00 17.27 324 VAL A O 1
ATOM 2665 N N . GLU A 1 325 ? -27.705 26.097 -2.524 1.00 19.74 325 GLU A N 1
ATOM 2666 C CA . GLU A 1 325 ? -28.016 27.422 -3.086 1.00 20.85 325 GLU A CA 1
ATOM 2667 C C . GLU A 1 325 ? -29.468 27.831 -2.943 1.00 19.55 325 GLU A C 1
ATOM 2668 O O . GLU A 1 325 ? -29.749 29.027 -2.809 1.00 21.35 325 GLU A O 1
ATOM 2674 N N . MET A 1 326 ? -30.389 26.875 -2.872 1.00 18.93 326 MET A N 1
ATOM 2675 C CA . MET A 1 326 ? -31.783 27.201 -2.560 1.00 18.67 326 MET A CA 1
ATOM 2676 C C . MET A 1 326 ? -32.029 27.433 -1.051 1.00 17.94 326 MET A C 1
ATOM 2677 O O . MET A 1 326 ? -33.100 27.876 -0.664 1.00 17.63 326 MET A O 1
ATOM 2682 N N . GLY A 1 327 ? -31.046 27.177 -0.197 1.00 17.98 327 GLY A N 1
ATOM 2683 C CA . GLY A 1 327 ? -31.224 27.452 1.231 1.00 18.49 327 GLY A CA 1
ATOM 2684 C C . GLY A 1 327 ? -31.820 26.304 2.033 1.00 17.84 327 GLY A C 1
ATOM 2685 O O . GLY A 1 327 ? -32.015 26.433 3.240 1.00 19.38 327 GLY A O 1
ATOM 2686 N N . ILE A 1 328 ? -32.064 25.169 1.389 1.00 16.87 328 ILE A N 1
ATOM 2687 C CA . ILE A 1 328 ? -32.722 24.043 2.021 1.00 16.08 328 ILE A CA 1
ATOM 2688 C C . ILE A 1 328 ? -31.876 23.431 3.153 1.00 16.10 328 ILE A C 1
ATOM 2689 O O . ILE A 1 328 ? -32.459 22.964 4.145 1.00 15.72 328 ILE A O 1
ATOM 2694 N N . THR A 1 329 ? -30.545 23.448 3.042 1.00 16.22 329 THR A N 1
ATOM 2695 C CA . THR A 1 329 ? -29.726 22.817 4.092 1.00 18.81 329 THR A CA 1
ATOM 2696 C C . THR A 1 329 ? -29.989 23.465 5.458 1.00 19.31 329 THR A C 1
ATOM 2697 O O . THR A 1 329 ? -29.901 22.782 6.469 1.00 20.60 329 THR A O 1
ATOM 2701 N N . ARG A 1 330 ? -30.383 24.740 5.490 1.00 20.05 330 ARG A N 1
ATOM 2702 C CA . ARG A 1 330 ? -30.592 25.437 6.770 1.00 21.69 330 ARG A CA 1
ATOM 2703 C C . ARG A 1 330 ? -31.782 24.938 7.555 1.00 20.47 330 ARG A C 1
ATOM 2704 O O . ARG A 1 330 ? -31.840 25.158 8.775 1.00 18.64 330 ARG A O 1
ATOM 2712 N N . THR A 1 331 ? -32.746 24.302 6.876 1.00 17.71 331 THR A N 1
ATOM 2713 C CA . THR A 1 331 ? -33.903 23.735 7.540 1.00 17.99 331 THR A CA 1
ATOM 2714 C C . THR A 1 331 ? -33.460 22.534 8.371 1.00 17.60 331 THR A C 1
ATOM 2715 O O . THR A 1 331 ? -34.015 22.280 9.436 1.00 17.69 331 THR A O 1
ATOM 2719 N N . PHE A 1 332 ? -32.480 21.804 7.846 1.00 16.74 332 PHE A N 1
ATOM 2720 C CA . PHE A 1 332 ? -32.008 20.550 8.457 1.00 16.72 332 PHE A CA 1
ATOM 2721 C C . PHE A 1 332 ? -30.800 20.716 9.376 1.00 16.77 332 PHE A C 1
ATOM 2722 O O . PHE A 1 332 ? -30.585 19.890 10.260 1.00 17.10 332 PHE A O 1
ATOM 2730 N N . PHE A 1 333 ? -30.017 21.752 9.141 1.00 15.49 333 PHE A N 1
ATOM 2731 C CA . PHE A 1 333 ? -28.806 22.041 9.917 1.00 15.86 333 PHE A CA 1
ATOM 2732 C C . PHE A 1 333 ? -28.782 23.566 10.136 1.00 15.87 333 PHE A C 1
ATOM 2733 O O . PHE A 1 333 ? -28.223 24.289 9.326 1.00 16.46 333 PHE A O 1
ATOM 2741 N N . PRO A 1 334 ? -29.455 24.044 11.203 1.00 16.47 334 PRO A N 1
ATOM 2742 C CA . PRO A 1 334 ? -29.747 25.471 11.378 1.00 17.06 334 PRO A CA 1
ATOM 2743 C C . PRO A 1 334 ? -28.781 26.236 12.275 1.00 18.64 334 PRO A C 1
ATOM 2744 O O . PRO A 1 334 ? -28.916 27.449 12.405 1.00 20.36 334 PRO A O 1
ATOM 2748 N N . HIS A 1 335 ? -27.833 25.537 12.898 1.00 17.09 335 HIS A N 1
ATOM 2749 C CA . HIS A 1 335 ? -26.899 26.145 13.857 1.00 16.52 335 HIS A CA 1
ATOM 2750 C C . HIS A 1 335 ? -25.473 26.172 13.340 1.00 16.69 335 HIS A C 1
ATOM 2751 O O . HIS A 1 335 ? -25.182 25.706 12.235 1.00 16.76 335 HIS A O 1
ATOM 2758 N N . GLY A 1 336 ? -24.549 26.692 14.151 1.00 15.96 336 GLY A N 1
ATOM 2759 C CA . GLY A 1 336 ? -23.167 26.777 13.713 1.00 15.56 336 GLY A CA 1
ATOM 2760 C C . GLY A 1 336 ? -22.441 25.447 13.763 1.00 16.27 336 GLY A C 1
ATOM 2761 O O . GLY A 1 336 ? -22.809 24.552 14.537 1.00 17.21 336 GLY A O 1
ATOM 2762 N N . ILE A 1 337 ? -21.385 25.336 12.969 1.00 15.09 337 ILE A N 1
ATOM 2763 C CA . ILE A 1 337 ? -20.561 24.088 12.883 1.00 15.60 337 ILE A CA 1
ATOM 2764 C C . ILE A 1 337 ? -19.678 23.851 14.123 1.00 16.21 337 ILE A C 1
ATOM 2765 O O . ILE A 1 337 ? -19.202 22.750 14.337 1.00 15.32 337 ILE A O 1
ATOM 2770 N N . GLY A 1 338 ? -19.499 24.887 14.936 1.00 16.41 338 GLY A N 1
ATOM 2771 C CA . GLY A 1 338 ? -18.726 24.753 16.181 1.00 16.35 338 GLY A CA 1
ATOM 2772 C C . GLY A 1 338 ? -18.111 26.045 16.641 1.00 16.19 338 GLY A C 1
ATOM 2773 O O . GLY A 1 338 ? -18.453 27.147 16.164 1.00 17.30 338 GLY A O 1
ATOM 2774 N N . HIS A 1 339 ? -17.209 25.932 17.600 1.00 15.70 339 HIS A N 1
ATOM 2775 C CA . HIS A 1 339 ? -16.797 27.106 18.363 1.00 15.52 339 HIS A CA 1
ATOM 2776 C C . HIS A 1 339 ? -15.538 26.796 19.132 1.00 14.70 339 HIS A C 1
ATOM 2777 O O . HIS A 1 339 ? -15.219 25.617 19.386 1.00 14.43 339 HIS A O 1
ATOM 2784 N N . PHE A 1 340 ? -14.802 27.847 19.484 1.00 14.29 340 PHE A N 1
ATOM 2785 C CA . PHE A 1 340 ? -13.742 27.707 20.478 1.00 14.02 340 PHE A CA 1
ATOM 2786 C C . PHE A 1 340 ? -14.283 27.066 21.763 1.00 13.16 340 PHE A C 1
ATOM 2787 O O . PHE A 1 340 ? -15.416 27.311 22.154 1.00 13.35 340 PHE A O 1
ATOM 2795 N N . LEU A 1 341 ? -13.435 26.273 22.429 1.00 13.14 341 LEU A N 1
ATOM 2796 C CA . LEU A 1 341 ? -13.764 25.573 23.680 1.00 12.91 341 LEU A CA 1
ATOM 2797 C C . LEU A 1 341 ? -12.633 25.865 24.651 1.00 13.25 341 LEU A C 1
ATOM 2798 O O . LEU A 1 341 ? -11.457 25.924 24.237 1.00 14.92 341 LEU A O 1
ATOM 2803 N N . GLY A 1 342 ? -12.953 26.103 25.913 1.00 13.43 342 GLY A N 1
ATOM 2804 C CA . GLY A 1 342 ? -11.910 26.363 26.914 1.00 13.74 342 GLY A CA 1
ATOM 2805 C C . GLY A 1 342 ? -12.453 26.497 28.315 1.00 14.57 342 GLY A C 1
ATOM 2806 O O . GLY A 1 342 ? -13.212 25.648 28.795 1.00 14.61 342 GLY A O 1
ATOM 2807 N N . LEU A 1 343 ? -12.060 27.588 28.981 1.00 14.70 343 LEU A N 1
ATOM 2808 C CA . LEU A 1 343 ? -12.590 27.942 30.282 1.00 16.01 343 LEU A CA 1
ATOM 2809 C C . LEU A 1 343 ? -14.083 28.153 30.233 1.00 16.11 343 LEU A C 1
ATOM 2810 O O . LEU A 1 343 ? -14.770 27.932 31.221 1.00 15.96 343 LEU A O 1
ATOM 2815 N N . GLN A 1 344 ? -14.584 28.600 29.077 1.00 16.56 344 GLN A N 1
ATOM 2816 C CA . GLN A 1 344 ? -15.998 28.728 28.843 1.00 15.80 344 GLN A CA 1
ATOM 2817 C C . GLN A 1 344 ? -16.355 27.787 27.679 1.00 16.46 344 GLN A C 1
ATOM 2818 O O . GLN A 1 344 ? -15.511 27.516 26.809 1.00 16.36 344 GLN A O 1
ATOM 2824 N N . VAL A 1 345 ? -17.589 27.282 27.680 1.00 16.30 345 VAL A N 1
ATOM 2825 C CA . VAL A 1 345 ? -18.018 26.293 26.668 1.00 15.70 345 VAL A CA 1
ATOM 2826 C C . VAL A 1 345 ? -18.046 26.923 25.282 1.00 15.48 345 VAL A C 1
ATOM 2827 O O . VAL A 1 345 ? -17.425 26.417 24.338 1.00 15.52 345 VAL A O 1
ATOM 2831 N N . HIS A 1 346 ? -18.774 28.026 25.164 1.00 16.42 346 HIS A N 1
ATOM 2832 C CA . HIS A 1 346 ? -18.681 28.916 24.029 1.00 16.27 346 HIS A CA 1
ATOM 2833 C C . HIS A 1 346 ? -17.600 29.913 24.378 1.00 16.12 346 HIS A C 1
ATOM 2834 O O . HIS A 1 346 ? -17.852 30.985 24.949 1.00 15.49 346 HIS A O 1
ATOM 2841 N N . ASP A 1 347 ? -16.375 29.518 24.081 1.00 15.28 347 ASP A N 1
ATOM 2842 C CA . ASP A 1 347 ? -15.242 30.249 24.584 1.00 14.46 347 ASP A CA 1
ATOM 2843 C C . ASP A 1 347 ? -15.090 31.577 23.817 1.00 15.00 347 ASP A C 1
ATOM 2844 O O . ASP A 1 347 ? -15.639 31.763 22.705 1.00 15.70 347 ASP A O 1
ATOM 2849 N N . VAL A 1 348 ? -14.363 32.478 24.452 1.00 15.11 348 VAL A N 1
ATOM 2850 C CA . VAL A 1 348 ? -14.282 33.880 24.064 1.00 15.74 348 VAL A CA 1
ATOM 2851 C C . VAL A 1 348 ? -13.447 34.103 22.796 1.00 16.99 348 VAL A C 1
ATOM 2852 O O . VAL A 1 348 ? -12.638 33.280 22.422 1.00 16.54 348 VAL A O 1
ATOM 2856 N N . GLY A 1 349 ? -13.708 35.221 22.129 1.00 18.84 349 GLY A N 1
ATOM 2857 C CA . GLY A 1 349 ? -12.907 35.684 21.001 1.00 19.88 349 GLY A CA 1
ATOM 2858 C C . GLY A 1 349 ? -13.263 35.115 19.627 1.00 20.04 349 GLY A C 1
ATOM 2859 O O . GLY A 1 349 ? -12.498 35.278 18.705 1.00 22.31 349 GLY A O 1
ATOM 2860 N N . GLY A 1 350 ? -14.391 34.423 19.490 1.00 20.42 350 GLY A N 1
ATOM 2861 C CA . GLY A 1 350 ? -14.721 33.738 18.235 1.00 21.53 350 GLY A CA 1
ATOM 2862 C C . GLY A 1 350 ? -15.126 34.674 17.093 1.00 20.77 350 GLY A C 1
ATOM 2863 O O . GLY A 1 350 ? -14.939 34.348 15.935 1.00 21.38 350 GLY A O 1
ATOM 2864 N N . LEU A 1 351 ? -15.640 35.852 17.432 1.00 21.71 351 LEU A N 1
ATOM 2865 C CA . LEU A 1 351 ? -16.230 36.749 16.445 1.00 22.61 351 LEU A CA 1
ATOM 2866 C C . LEU A 1 351 ? -15.501 38.091 16.397 1.00 25.25 351 LEU A C 1
ATOM 2867 O O . LEU A 1 351 ? -16.115 39.121 16.113 1.00 26.05 351 LEU A O 1
ATOM 2872 N N . VAL A 1 352 ? -14.195 38.076 16.682 1.00 25.23 352 VAL A N 1
ATOM 2873 C CA . VAL A 1 352 ? -13.360 39.275 16.511 1.00 25.43 352 VAL A CA 1
ATOM 2874 C C . VAL A 1 352 ? -12.238 38.999 15.555 1.00 26.45 352 VAL A C 1
ATOM 2875 O O . VAL A 1 352 ? -11.837 37.850 15.349 1.00 26.44 352 VAL A O 1
ATOM 2879 N N . ASN A 1 353 ? -11.738 40.068 14.942 1.00 26.72 353 ASN A N 1
ATOM 2880 C CA . ASN A 1 353 ? -10.692 39.961 13.938 1.00 28.22 353 ASN A CA 1
ATOM 2881 C C . ASN A 1 353 ? -9.296 40.189 14.490 1.00 28.36 353 ASN A C 1
ATOM 2882 O O . ASN A 1 353 ? -8.302 39.772 13.889 1.00 26.13 353 ASN A O 1
ATOM 2887 N N . ASP A 1 354 ? -9.205 40.830 15.647 1.00 27.77 354 ASP A N 1
ATOM 2888 C CA . ASP A 1 354 ? -7.905 41.132 16.207 1.00 27.48 354 ASP A CA 1
ATOM 2889 C C . ASP A 1 354 ? -8.031 41.235 17.714 1.00 25.72 354 ASP A C 1
ATOM 2890 O O . ASP A 1 354 ? -9.110 40.975 18.265 1.00 27.28 354 ASP A O 1
ATOM 2895 N N . ASP A 1 355 ? -6.940 41.623 18.372 1.00 25.64 355 ASP A N 1
ATOM 2896 C CA . ASP A 1 355 ? -6.898 41.647 19.830 1.00 25.56 355 ASP A CA 1
ATOM 2897 C C . ASP A 1 355 ? -7.368 42.980 20.438 1.00 25.66 355 ASP A C 1
ATOM 2898 O O . ASP A 1 355 ? -7.217 43.203 21.636 1.00 24.18 355 ASP A O 1
ATOM 2903 N N . ARG A 1 356 ? -7.929 43.849 19.594 1.00 27.24 356 ARG A N 1
ATOM 2904 C CA A ARG A 1 356 ? -8.518 45.127 20.010 0.50 28.73 356 ARG A CA 1
ATOM 2905 C CA B ARG A 1 356 ? -8.520 45.106 20.055 0.50 28.80 356 ARG A CA 1
ATOM 2906 C C . ARG A 1 356 ? -10.041 45.068 19.947 1.00 29.89 356 ARG A C 1
ATOM 2907 O O . ARG A 1 356 ? -10.729 46.057 20.225 1.00 30.22 356 ARG A O 1
ATOM 2922 N N . GLY A 1 357 ? -10.580 43.908 19.578 1.00 28.94 357 GLY A N 1
ATOM 2923 C CA . GLY A 1 357 ? -12.025 43.721 19.542 1.00 31.28 357 GLY A CA 1
ATOM 2924 C C . GLY A 1 357 ? -12.743 44.145 18.257 1.00 30.84 357 GLY A C 1
ATOM 2925 O O . GLY A 1 357 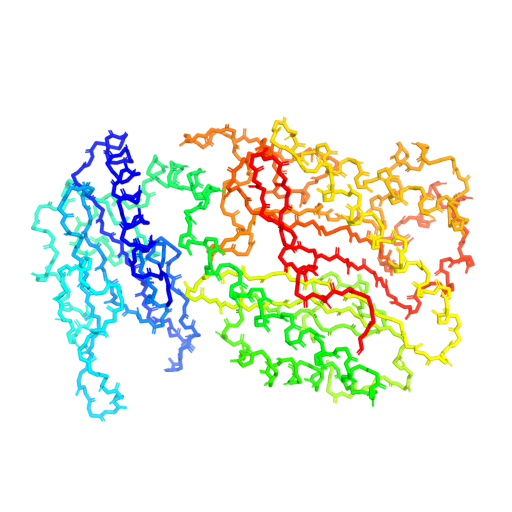? -13.945 44.309 18.272 1.00 31.83 357 GLY A O 1
ATOM 2926 N N . THR A 1 358 ? -12.027 44.299 17.151 1.00 32.78 358 THR A N 1
ATOM 2927 C CA . THR A 1 358 ? -12.675 44.614 15.863 1.00 31.47 358 THR A CA 1
ATOM 2928 C C . THR A 1 358 ? -13.656 43.489 15.513 1.00 32.28 358 THR A C 1
ATOM 2929 O O . THR A 1 358 ? -13.252 42.328 15.435 1.00 29.62 358 THR A O 1
ATOM 2933 N N . PRO A 1 359 ? -14.951 43.816 15.330 1.00 33.15 359 PRO A N 1
ATOM 2934 C CA . PRO A 1 359 ? -15.876 42.742 15.014 1.00 33.99 359 PRO A CA 1
ATOM 2935 C C . PRO A 1 359 ? -15.588 42.036 13.684 1.00 35.33 359 PRO A C 1
ATOM 2936 O O . PRO A 1 359 ? -15.094 42.645 12.705 1.00 34.87 359 PRO A O 1
ATOM 2940 N N . LYS A 1 360 ? -15.861 40.736 13.686 1.00 34.96 360 LYS A N 1
ATOM 2941 C CA . LYS A 1 360 ? -15.980 39.955 12.466 1.00 35.23 360 LYS A CA 1
ATOM 2942 C C . LYS A 1 360 ? -17.191 39.034 12.625 1.00 35.45 360 LYS A C 1
ATOM 2943 O O . LYS A 1 360 ? -17.044 37.851 12.947 1.00 34.03 360 LYS A O 1
ATOM 2949 N N . PRO A 1 361 ? -18.406 39.597 12.457 1.00 35.04 361 PRO A N 1
ATOM 2950 C CA . PRO A 1 361 ? -19.630 38.827 12.715 1.00 33.69 361 PRO A CA 1
ATOM 2951 C C . PRO A 1 361 ? -19.804 37.662 11.732 1.00 31.49 361 PRO A C 1
ATOM 2952 O O . PRO A 1 361 ? -19.136 37.618 10.714 1.00 27.86 361 PRO A O 1
ATOM 2956 N N . ALA A 1 362 ? -20.681 36.721 12.079 1.00 32.04 362 ALA A N 1
ATOM 2957 C CA . ALA A 1 362 ? -21.026 35.602 11.191 1.00 32.34 362 ALA A CA 1
ATOM 2958 C C . ALA A 1 362 ? -21.763 36.146 9.962 1.00 32.65 362 ALA A C 1
ATOM 2959 O O . ALA A 1 362 ? -22.379 37.207 10.049 1.00 31.67 362 ALA A O 1
ATOM 2961 N N . PRO A 1 363 ? -21.725 35.423 8.829 1.00 33.20 363 PRO A N 1
ATOM 2962 C CA . PRO A 1 363 ? -22.564 35.873 7.701 1.00 34.56 363 PRO A CA 1
ATOM 2963 C C . PRO A 1 363 ? -24.047 36.010 8.079 1.00 34.57 363 PRO A C 1
ATOM 2964 O O . PRO A 1 363 ? -24.509 35.339 9.001 1.00 34.35 363 PRO A O 1
ATOM 2968 N N . ASP A 1 364 ? -24.782 36.869 7.361 1.00 36.30 364 ASP A N 1
ATOM 2969 C CA . ASP A 1 364 ? -26.239 37.028 7.526 1.00 36.90 364 ASP A CA 1
ATOM 2970 C C . ASP A 1 364 ? -27.060 35.751 7.368 1.00 34.96 364 ASP A C 1
ATOM 2971 O O . ASP A 1 364 ? -28.096 35.582 8.025 1.00 35.80 364 ASP A O 1
ATOM 2976 N N . ASP A 1 365 ? -26.614 34.870 6.483 1.00 34.71 365 ASP A N 1
ATOM 2977 C CA . ASP A 1 365 ? -27.353 33.640 6.209 1.00 37.85 365 ASP A CA 1
ATOM 2978 C C . ASP A 1 365 ? -26.891 32.515 7.125 1.00 38.34 365 ASP A C 1
ATOM 2979 O O . ASP A 1 365 ? -27.376 31.382 7.014 1.00 41.69 365 ASP A O 1
ATOM 2984 N N . HIS A 1 366 ? -25.979 32.839 8.043 1.00 36.22 366 HIS A N 1
ATOM 2985 C CA . HIS A 1 366 ? -25.463 31.874 9.014 1.00 33.76 366 HIS A CA 1
ATOM 2986 C C . HIS A 1 366 ? -25.276 32.564 10.353 1.00 33.35 366 HIS A C 1
ATOM 2987 O O . HIS A 1 366 ? -24.159 32.604 10.889 1.00 31.89 366 HIS A O 1
ATOM 2994 N N . PRO A 1 367 ? -26.378 33.104 10.903 1.00 32.78 367 PRO A N 1
ATOM 2995 C CA . PRO A 1 367 ? -26.293 34.010 12.034 1.00 32.94 367 PRO A CA 1
ATOM 2996 C C . PRO A 1 367 ? -25.892 33.350 13.347 1.00 30.60 367 PRO A C 1
ATOM 2997 O O . PRO A 1 367 ? -25.476 34.056 14.257 1.00 28.04 367 PRO A O 1
ATOM 3001 N N . PHE A 1 368 ? -26.028 32.027 13.453 1.00 29.40 368 PHE A N 1
ATOM 3002 C CA . PHE A 1 368 ? -25.690 31.314 14.700 1.00 29.44 368 PHE A CA 1
ATOM 3003 C C . PHE A 1 368 ? -24.265 30.724 14.671 1.00 26.88 368 PHE A C 1
ATOM 3004 O O . PHE A 1 368 ? -23.888 29.982 15.564 1.00 25.15 368 PHE A O 1
ATOM 3012 N N . LEU A 1 369 ? -23.484 31.044 13.643 1.00 25.32 369 LEU A N 1
ATOM 3013 C CA . LEU A 1 369 ? -22.079 30.632 13.626 1.00 23.07 369 LEU A CA 1
ATOM 3014 C C . LEU A 1 369 ? -21.334 31.435 14.695 1.00 23.18 369 LEU A C 1
ATOM 3015 O O . LEU A 1 369 ? -21.356 32.683 14.670 1.00 21.96 369 LEU A O 1
ATOM 3020 N N . ARG A 1 370 ? -20.643 30.727 15.592 1.00 22.77 370 ARG A N 1
ATOM 3021 C CA . ARG A 1 370 ? -20.011 31.362 16.765 1.00 24.48 370 ARG A CA 1
ATOM 3022 C C . ARG A 1 370 ? -18.514 31.666 16.623 1.00 24.16 370 ARG A C 1
ATOM 3023 O O . ARG A 1 370 ? -17.927 32.249 17.529 1.00 23.32 370 ARG A O 1
ATOM 3031 N N . CYS A 1 371 ? -17.907 31.255 15.513 1.00 22.92 371 CYS A N 1
ATOM 3032 C CA . CYS A 1 371 ? -16.481 31.490 15.264 1.00 22.52 371 CYS A CA 1
ATOM 3033 C C . CYS A 1 371 ? -16.241 31.811 13.790 1.00 23.95 371 CYS A C 1
ATOM 3034 O O . CYS A 1 371 ? -16.715 31.085 12.903 1.00 21.97 371 CYS A O 1
ATOM 3037 N N . THR A 1 372 ? -15.512 32.903 13.555 1.00 23.02 372 THR A N 1
ATOM 3038 C CA . THR A 1 372 ? -15.061 33.301 12.210 1.00 23.36 372 THR A CA 1
ATOM 3039 C C . THR A 1 372 ? -13.532 33.481 12.161 1.00 24.20 372 THR A C 1
ATOM 3040 O O . THR A 1 372 ? -12.963 33.965 11.169 1.00 25.65 372 THR A O 1
ATOM 3044 N N . ARG A 1 373 ? -12.848 33.066 13.226 1.00 23.37 373 ARG A N 1
ATOM 3045 C CA . ARG A 1 373 ? -11.390 33.231 13.322 1.00 22.41 373 ARG A CA 1
ATOM 3046 C C . ARG A 1 373 ? -10.639 32.329 12.339 1.00 23.08 373 ARG A C 1
ATOM 3047 O O . ARG A 1 373 ? -11.148 31.281 11.899 1.00 23.12 373 ARG A O 1
ATOM 3055 N N . MET A 1 374 ? -9.421 32.734 12.009 1.00 24.84 374 MET A N 1
ATOM 3056 C CA . MET A 1 374 ? -8.493 31.877 11.303 1.00 25.44 374 MET A CA 1
ATOM 3057 C C . MET A 1 374 ? -8.018 30.792 12.247 1.00 22.81 374 MET A C 1
ATOM 3058 O O . MET A 1 374 ? -7.656 31.073 13.380 1.00 23.59 374 MET A O 1
ATOM 3063 N N . VAL A 1 375 ? -7.987 29.572 11.751 1.00 21.05 375 VAL A N 1
ATOM 3064 C CA . VAL A 1 375 ? -7.468 28.449 12.495 1.00 21.49 375 VAL A CA 1
ATOM 3065 C C . VAL A 1 375 ? -5.961 28.573 12.724 1.00 21.61 375 VAL A C 1
ATOM 3066 O O . VAL A 1 375 ? -5.202 28.908 11.808 1.00 21.57 375 VAL A O 1
ATOM 3070 N N . GLU A 1 376 ? -5.545 28.333 13.965 1.00 20.31 376 GLU A N 1
ATOM 3071 C CA . GLU A 1 376 ? -4.137 28.349 14.332 1.00 20.82 376 GLU A CA 1
ATOM 3072 C C . GLU A 1 376 ? -3.818 27.278 15.359 1.00 21.05 376 GLU A C 1
ATOM 3073 O O . GLU A 1 376 ? -4.697 26.771 16.083 1.00 21.01 376 GLU A O 1
ATOM 3079 N N . ALA A 1 377 ? -2.537 26.927 15.425 1.00 20.48 377 ALA A N 1
ATOM 3080 C CA . ALA A 1 377 ? -2.044 25.992 16.413 1.00 20.19 377 ALA A CA 1
ATOM 3081 C C . ALA A 1 377 ? -2.332 26.471 17.827 1.00 19.34 377 ALA A C 1
ATOM 3082 O O . ALA A 1 377 ? -2.303 27.676 18.103 1.00 19.87 377 ALA A O 1
ATOM 3084 N N . ARG A 1 378 ? -2.561 25.501 18.707 1.00 18.70 378 ARG A N 1
ATOM 3085 C CA . ARG A 1 378 ? -2.923 25.689 20.120 1.00 19.58 378 ARG A CA 1
ATOM 3086 C C . ARG A 1 378 ? -4.375 26.115 20.355 1.00 18.94 378 ARG A C 1
ATOM 3087 O O . ARG A 1 378 ? -4.791 26.277 21.503 1.00 18.66 378 ARG A O 1
ATOM 3095 N N . GLN A 1 379 ? -5.156 26.267 19.296 1.00 17.85 379 GLN A N 1
ATOM 3096 C CA . GLN A 1 379 ? -6.586 26.476 19.468 1.00 16.84 379 GLN A CA 1
ATOM 3097 C C . GLN A 1 379 ? -7.335 25.159 19.655 1.00 16.69 379 GLN A C 1
ATOM 3098 O O . GLN A 1 379 ? -6.897 24.104 19.196 1.00 16.61 379 GLN A O 1
ATOM 3104 N N . VAL A 1 380 ? -8.433 25.214 20.402 1.00 15.38 380 VAL A N 1
ATOM 3105 C CA . VAL A 1 380 ? -9.273 24.055 20.654 1.00 15.61 380 VAL A CA 1
ATOM 3106 C C . VAL A 1 380 ? -10.697 24.376 20.172 1.00 15.69 380 VAL A C 1
ATOM 3107 O O . VAL A 1 380 ? -11.251 25.416 20.537 1.00 15.26 380 VAL A O 1
ATOM 3111 N N . PHE A 1 381 ? -11.271 23.462 19.376 1.00 15.39 381 PHE A N 1
ATOM 3112 C CA . PHE A 1 381 ? -12.533 23.661 18.688 1.00 15.11 381 PHE A CA 1
ATOM 3113 C C . PHE A 1 381 ? -13.491 22.518 18.942 1.00 16.01 381 PHE A C 1
ATOM 3114 O O . PHE A 1 381 ? -13.067 21.393 19.189 1.00 18.06 381 PHE A O 1
ATOM 3122 N N . THR A 1 382 ? -14.776 22.820 18.866 1.00 14.75 382 THR A N 1
ATOM 3123 C CA . THR A 1 382 ? -15.774 21.802 18.664 1.00 14.57 382 THR A CA 1
ATOM 3124 C C . THR A 1 382 ? -16.016 21.748 17.144 1.00 15.07 382 THR A C 1
ATOM 3125 O O . THR A 1 382 ? -15.839 22.748 16.434 1.00 16.24 382 THR A O 1
ATOM 3129 N N . ILE A 1 383 ? -16.377 20.560 16.667 1.00 15.70 383 ILE A N 1
ATOM 3130 C CA . ILE A 1 383 ? -16.905 20.342 15.313 1.00 15.21 383 ILE A CA 1
ATOM 3131 C C . ILE A 1 383 ? -18.188 19.537 15.510 1.00 15.27 383 ILE A C 1
ATOM 3132 O O . ILE A 1 383 ? -18.154 18.430 16.076 1.00 15.11 383 ILE A O 1
ATOM 3137 N N . GLU A 1 384 ? -19.321 20.092 15.067 1.00 14.81 384 GLU A N 1
ATOM 3138 C CA . GLU A 1 384 ? -20.624 19.568 15.475 1.00 15.54 384 GLU A CA 1
ATOM 3139 C C . GLU A 1 384 ? -21.675 19.685 14.382 1.00 14.79 384 GLU A C 1
ATOM 3140 O O . GLU A 1 384 ? -22.707 20.329 14.562 1.00 14.89 384 GLU A O 1
ATOM 3146 N N . PRO A 1 385 ? -21.457 18.993 13.256 1.00 14.89 385 PRO A N 1
ATOM 3147 C CA . PRO A 1 385 ? -22.537 18.950 12.284 1.00 15.18 385 PRO A CA 1
ATOM 3148 C C . PRO A 1 385 ? -23.773 18.244 12.848 1.00 15.09 385 PRO A C 1
ATOM 3149 O O . PRO A 1 385 ? -23.659 17.380 13.713 1.00 15.32 385 PRO A O 1
ATOM 3153 N N . GLY A 1 386 ? -24.927 18.598 12.308 1.00 16.10 386 GLY A N 1
ATOM 3154 C CA . GLY A 1 386 ? -26.213 18.050 12.716 1.00 16.90 386 GLY A CA 1
ATOM 3155 C C . GLY A 1 386 ? -27.163 17.945 11.542 1.00 15.95 386 GLY A C 1
ATOM 3156 O O . GLY A 1 386 ? -26.993 18.639 10.538 1.00 16.12 386 GLY A O 1
ATOM 3157 N N . LEU A 1 387 ? -28.167 17.097 11.701 1.00 15.83 387 LEU A N 1
ATOM 3158 C CA . LEU A 1 387 ? -29.212 16.894 10.703 1.00 15.55 387 LEU A CA 1
ATOM 3159 C C . LEU A 1 387 ? -30.448 16.539 11.488 1.00 15.27 387 LEU A C 1
ATOM 3160 O O . LEU A 1 387 ? -30.508 15.475 12.118 1.00 17.54 387 LEU A O 1
ATOM 3165 N N . TYR A 1 388 ? -31.406 17.454 11.523 1.00 14.54 388 TYR A N 1
ATOM 3166 C CA . TYR A 1 388 ? -32.595 17.325 12.385 1.00 15.28 388 TYR A CA 1
ATOM 3167 C C . TYR A 1 388 ? -33.902 17.370 11.595 1.00 15.87 388 TYR A C 1
ATOM 3168 O O . TYR A 1 388 ? -33.959 17.898 10.495 1.00 16.70 388 TYR A O 1
ATOM 3177 N N . PHE A 1 389 ? -34.956 16.885 12.225 1.00 16.03 389 PHE A N 1
ATOM 3178 C CA . PHE A 1 389 ? -36.317 16.890 11.676 1.00 16.57 389 PHE A CA 1
ATOM 3179 C C . PHE A 1 389 ? -37.218 17.697 12.594 1.00 17.58 389 PHE A C 1
ATOM 3180 O O . PHE A 1 389 ? -37.975 17.157 13.434 1.00 16.99 389 PHE A O 1
ATOM 3188 N N . ILE A 1 390 ? -37.102 19.011 12.422 1.00 18.05 390 ILE A N 1
ATOM 3189 C CA . ILE A 1 390 ? -37.647 19.997 13.344 1.00 19.08 390 ILE A CA 1
ATOM 3190 C C . ILE A 1 390 ? -39.018 20.416 12.840 1.00 19.70 390 ILE A C 1
ATOM 3191 O O . ILE A 1 390 ? -39.147 21.034 11.787 1.00 18.86 390 ILE A O 1
ATOM 3196 N N . ASP A 1 391 ? -40.049 20.083 13.601 1.00 22.63 391 ASP A N 1
ATOM 3197 C CA . ASP A 1 391 ? -41.405 20.150 13.059 1.00 24.48 391 ASP A CA 1
ATOM 3198 C C . ASP A 1 391 ? -41.733 21.578 12.610 1.00 24.79 391 ASP A C 1
ATOM 3199 O O . ASP A 1 391 ? -42.223 21.781 11.508 1.00 24.77 391 ASP A O 1
ATOM 3204 N N . SER A 1 392 ? -41.402 22.557 13.438 1.00 24.15 392 SER A N 1
ATOM 3205 C CA . SER A 1 392 ? -41.639 23.968 13.096 1.00 24.74 392 SER A CA 1
ATOM 3206 C C . SER A 1 392 ? -40.956 24.422 11.797 1.00 24.05 392 SER A C 1
ATOM 3207 O O . SER A 1 392 ? -41.582 25.082 10.975 1.00 25.15 392 SER A O 1
ATOM 3212 N N . LEU A 1 393 ? -39.696 24.048 11.584 1.00 21.37 393 LEU A N 1
ATOM 3213 C CA . LEU A 1 393 ? -39.019 24.400 10.334 1.00 20.27 393 LEU A CA 1
ATOM 3214 C C . LEU A 1 393 ? -39.506 23.582 9.139 1.00 19.95 393 LEU A C 1
ATOM 3215 O O . LEU A 1 393 ? -39.492 24.067 8.009 1.00 20.33 393 LEU A O 1
ATOM 3220 N N . LEU A 1 394 ? -39.926 22.346 9.366 1.00 19.63 394 LEU A N 1
ATOM 3221 C CA . LEU A 1 394 ? -40.458 21.547 8.249 1.00 19.90 394 LEU A CA 1
ATOM 3222 C C . LEU A 1 394 ? -41.812 22.114 7.801 1.00 22.71 394 LEU A C 1
ATOM 3223 O O . LEU A 1 394 ? -42.114 22.159 6.598 1.00 24.35 394 LEU A O 1
ATOM 3228 N N . ARG A 1 395 ? -42.613 22.547 8.760 1.00 24.59 395 ARG A N 1
ATOM 3229 C CA . ARG A 1 395 ? -43.881 23.209 8.476 1.00 28.41 395 ARG A CA 1
ATOM 3230 C C . ARG A 1 395 ? -43.682 24.521 7.699 1.00 29.34 395 ARG A C 1
ATOM 3231 O O . ARG A 1 395 ? -44.403 24.774 6.715 1.00 29.28 395 ARG A O 1
ATOM 3239 N N . ASP A 1 396 ? -42.704 25.328 8.105 1.00 28.43 396 ASP A N 1
ATOM 3240 C CA . ASP A 1 396 ? -42.342 26.533 7.343 1.00 29.47 396 ASP A CA 1
ATOM 3241 C C . ASP A 1 396 ? -41.939 26.155 5.932 1.00 28.35 396 ASP A C 1
ATOM 3242 O O . ASP A 1 396 ? -42.379 26.798 4.972 1.00 28.26 396 ASP A O 1
ATOM 3247 N N . LEU A 1 397 ? -41.129 25.100 5.798 1.00 25.13 397 LEU A N 1
ATOM 3248 C CA . LEU A 1 397 ? -40.649 24.659 4.498 1.00 25.92 397 LEU A CA 1
ATOM 3249 C C . LEU A 1 397 ? -41.794 24.159 3.604 1.00 27.68 397 LEU A C 1
ATOM 3250 O O . LEU A 1 397 ? -41.769 24.393 2.383 1.00 25.23 397 LEU A O 1
ATOM 3255 N N . LYS A 1 398 ? -42.777 23.479 4.208 1.00 28.47 398 LYS A N 1
ATOM 3256 C CA . LYS A 1 398 ? -43.903 22.892 3.459 1.00 33.43 398 LYS A CA 1
ATOM 3257 C C . LYS A 1 398 ? -44.759 23.985 2.823 1.00 34.02 398 LYS A C 1
ATOM 3258 O O . LYS A 1 398 ? -45.370 23.778 1.773 1.00 36.40 398 LYS A O 1
ATOM 3264 N N . ALA A 1 399 ? -44.788 25.144 3.473 1.00 32.92 399 ALA A N 1
ATOM 3265 C CA . ALA A 1 399 ? -45.496 26.312 2.987 1.00 34.06 399 ALA A CA 1
ATOM 3266 C C . ALA A 1 399 ? -44.704 27.166 1.977 1.00 34.82 399 ALA A C 1
ATOM 3267 O O . ALA A 1 399 ? -45.169 28.241 1.588 1.00 37.40 399 ALA A O 1
ATOM 3269 N N . THR A 1 400 ? -43.525 26.717 1.551 1.00 32.28 400 THR A N 1
ATOM 3270 C CA . THR A 1 400 ? -42.776 27.421 0.507 1.00 30.08 400 THR A CA 1
ATOM 3271 C C . THR A 1 400 ? -42.806 26.629 -0.791 1.00 30.14 400 THR A C 1
ATOM 3272 O O . THR A 1 400 ? -43.188 25.463 -0.803 1.00 31.77 400 THR A O 1
ATOM 3276 N N . PRO A 1 401 ? -42.395 27.256 -1.900 1.00 31.93 401 PRO A N 1
ATOM 3277 C CA . PRO A 1 401 ? -42.208 26.548 -3.161 1.00 31.59 401 PRO A CA 1
ATOM 3278 C C . PRO A 1 401 ? -41.151 25.453 -3.108 1.00 29.97 401 PRO A C 1
ATOM 3279 O O . PRO A 1 401 ? -41.203 24.521 -3.922 1.00 27.90 401 PRO A O 1
ATOM 3283 N N . ALA A 1 402 ? -40.213 25.532 -2.159 1.00 26.25 402 ALA A N 1
ATOM 3284 C CA . ALA A 1 402 ? -39.217 24.463 -2.019 1.00 25.33 402 ALA A CA 1
ATOM 3285 C C . ALA A 1 402 ? -39.842 23.111 -1.585 1.00 24.23 402 ALA A C 1
ATOM 3286 O O . ALA A 1 402 ? -39.206 22.050 -1.760 1.00 23.92 402 ALA A O 1
ATOM 3288 N N . SER A 1 403 ? -41.081 23.145 -1.084 1.00 24.33 403 SER A N 1
ATOM 3289 C CA A SER A 1 403 ? -41.775 21.931 -0.628 0.50 25.29 403 SER A CA 1
ATOM 3290 C CA B SER A 1 403 ? -41.777 21.941 -0.629 0.50 26.44 403 SER A CA 1
ATOM 3291 C C . SER A 1 403 ? -41.913 20.879 -1.713 1.00 26.14 403 SER A C 1
ATOM 3292 O O . SER A 1 403 ? -41.962 19.683 -1.414 1.00 23.50 403 SER A O 1
ATOM 3297 N N . LYS A 1 404 ? -41.974 21.304 -2.977 1.00 25.86 404 LYS A N 1
ATOM 3298 C CA . LYS A 1 404 ? -42.152 20.310 -4.040 1.00 27.15 404 LYS A CA 1
ATOM 3299 C C . LYS A 1 404 ? -40.918 19.472 -4.323 1.00 25.24 404 LYS A C 1
ATOM 3300 O O . LYS A 1 404 ? -41.026 18.461 -5.016 1.00 26.25 404 LYS A O 1
ATOM 3306 N N . TYR A 1 405 ? -39.753 19.876 -3.810 1.00 22.37 405 TYR A N 1
ATOM 3307 C CA . TYR A 1 405 ? -38.537 19.098 -3.992 1.00 22.04 405 TYR A CA 1
ATOM 3308 C C . TYR A 1 405 ? -38.317 18.083 -2.867 1.00 20.89 405 TYR A C 1
ATOM 3309 O O . TYR A 1 405 ? -37.425 17.257 -2.982 1.00 19.75 405 TYR A O 1
ATOM 3318 N N . ILE A 1 406 ? -39.116 18.167 -1.805 1.00 21.87 406 ILE A N 1
ATOM 3319 C CA . ILE A 1 406 ? -38.921 17.341 -0.610 1.00 21.56 406 ILE A CA 1
ATOM 3320 C C . ILE A 1 406 ? -39.743 16.059 -0.731 1.00 22.71 406 ILE A C 1
ATOM 3321 O O . ILE A 1 406 ? -40.922 16.099 -1.119 1.00 21.88 406 ILE A O 1
ATOM 3326 N N . ASN A 1 407 ? -39.122 14.921 -0.434 1.00 21.98 407 ASN A N 1
ATOM 3327 C CA . ASN A 1 407 ? -39.885 13.678 -0.356 1.00 21.69 407 ASN A CA 1
ATOM 3328 C C . ASN A 1 407 ? -40.407 13.563 1.042 1.00 21.36 407 ASN A C 1
ATOM 3329 O O . ASN A 1 407 ? -39.681 13.087 1.941 1.00 20.20 407 ASN A O 1
ATOM 3334 N N . TRP A 1 408 ? -41.651 14.001 1.235 1.00 20.43 408 TRP A N 1
ATOM 3335 C CA . TRP A 1 408 ? -42.258 14.057 2.558 1.00 22.25 408 TRP A CA 1
ATOM 3336 C C . TRP A 1 408 ? -42.511 12.673 3.156 1.00 24.29 408 TRP A C 1
ATOM 3337 O O . TRP A 1 408 ? -42.623 12.527 4.396 1.00 21.81 408 TRP A O 1
ATOM 3348 N N . ASP A 1 409 ? -42.598 11.646 2.307 1.00 25.60 409 ASP A N 1
ATOM 3349 C CA . ASP A 1 409 ? -42.689 10.278 2.845 1.00 26.23 409 ASP A CA 1
ATOM 3350 C C . ASP A 1 409 ? -41.390 9.888 3.533 1.00 24.13 409 ASP A C 1
ATOM 3351 O O . ASP A 1 409 ? -41.419 9.286 4.608 1.00 24.50 409 ASP A O 1
ATOM 3356 N N . THR A 1 410 ? -40.264 10.220 2.922 1.00 23.62 410 THR A N 1
ATOM 3357 C CA . THR A 1 410 ? -38.982 9.953 3.529 1.00 22.94 410 THR A CA 1
ATOM 3358 C C . THR A 1 410 ? -38.795 10.776 4.810 1.00 21.93 410 THR A C 1
ATOM 3359 O O . THR A 1 410 ? -38.256 10.282 5.807 1.00 20.97 410 THR A O 1
ATOM 3363 N N . ILE A 1 411 ? -39.247 12.023 4.799 1.00 21.62 411 ILE A N 1
ATOM 3364 C CA . ILE A 1 411 ? -39.186 12.843 6.001 1.00 21.26 411 ILE A CA 1
ATOM 3365 C C . ILE A 1 411 ? -39.992 12.175 7.117 1.00 22.83 411 ILE A C 1
ATOM 3366 O O . ILE A 1 411 ? -39.543 12.103 8.272 1.00 21.42 411 ILE A O 1
ATOM 3371 N N . ASP A 1 412 ? -41.192 11.692 6.786 1.00 23.53 412 ASP A N 1
ATOM 3372 C CA . ASP A 1 412 ? -42.058 11.044 7.761 1.00 24.74 412 ASP A CA 1
ATOM 3373 C C . ASP A 1 412 ? -41.432 9.793 8.342 1.00 22.47 412 ASP A C 1
ATOM 3374 O O . ASP A 1 412 ? -41.742 9.447 9.467 1.00 23.08 412 ASP A O 1
ATOM 3379 N N . ALA A 1 413 ? -40.594 9.097 7.577 1.00 21.20 413 ALA A N 1
ATOM 3380 C CA . ALA A 1 413 ? -39.921 7.901 8.086 1.00 20.87 413 ALA A CA 1
ATOM 3381 C C . ALA A 1 413 ? -38.810 8.251 9.093 1.00 21.55 413 ALA A C 1
ATOM 3382 O O . ALA A 1 413 ? -38.633 7.544 10.085 1.00 20.45 413 ALA A O 1
ATOM 3384 N N . TYR A 1 414 ? -38.091 9.353 8.851 1.00 20.95 414 TYR A N 1
ATOM 3385 C CA . TYR A 1 414 ? -37.036 9.794 9.773 1.00 21.18 414 TYR A CA 1
ATOM 3386 C C . TYR A 1 414 ? -37.540 10.595 10.978 1.00 19.98 414 TYR A C 1
ATOM 3387 O O . TYR A 1 414 ? -36.899 10.585 12.027 1.00 18.90 414 TYR A O 1
ATOM 3396 N N . LYS A 1 415 ? -38.661 11.298 10.826 1.00 20.81 415 LYS A N 1
ATOM 3397 C CA . LYS A 1 415 ? -39.130 12.259 11.799 1.00 21.36 415 LYS A CA 1
ATOM 3398 C C . LYS A 1 415 ? -39.248 11.707 13.235 1.00 20.79 415 LYS A C 1
ATOM 3399 O O . LYS A 1 415 ? -38.937 12.433 14.200 1.00 19.20 415 LYS A O 1
ATOM 3405 N N . PRO A 1 416 ? -39.727 10.459 13.395 1.00 20.13 416 PRO A N 1
ATOM 3406 C CA . PRO A 1 416 ? -39.894 9.955 14.784 1.00 19.94 416 PRO A CA 1
ATOM 3407 C C . PRO A 1 416 ? -38.588 9.748 15.547 1.00 17.99 416 PRO A C 1
ATOM 3408 O O . PRO A 1 416 ? -38.631 9.553 16.785 1.00 17.61 416 PRO A O 1
ATOM 3412 N N . PHE A 1 417 ? -37.453 9.817 14.853 1.00 16.47 417 PHE A N 1
ATOM 3413 C CA . PHE A 1 417 ? -36.146 9.692 15.471 1.00 17.08 417 PHE A CA 1
ATOM 3414 C C . PHE A 1 417 ? -35.540 11.045 15.895 1.00 17.19 417 PHE A C 1
ATOM 3415 O O . PHE A 1 417 ? -34.446 11.070 16.483 1.00 17.00 417 PHE A O 1
ATOM 3423 N N . GLY A 1 418 ? -36.221 12.139 15.533 1.00 16.14 418 GLY A N 1
ATOM 3424 C CA . GLY A 1 418 ? -35.870 13.495 15.937 1.00 15.97 418 GLY A CA 1
ATOM 3425 C C . GLY A 1 418 ? -34.763 14.180 15.175 1.00 15.95 418 GLY A C 1
ATOM 3426 O O . GLY A 1 418 ? -34.994 15.151 14.438 1.00 16.65 418 GLY A O 1
ATOM 3427 N N . GLY A 1 419 ? -33.542 13.700 15.363 1.00 15.28 419 GLY A N 1
ATOM 3428 C CA . GLY A 1 419 ? -32.387 14.336 14.763 1.00 14.34 419 GLY A CA 1
ATOM 3429 C C . GLY A 1 419 ? -31.059 13.796 15.253 1.00 14.31 419 GLY A C 1
ATOM 3430 O O . GLY A 1 419 ? -31.009 12.910 16.112 1.00 13.73 419 GLY A O 1
ATOM 3431 N N . ILE A 1 420 ? -29.982 14.393 14.746 1.00 13.42 420 ILE A N 1
ATOM 3432 C CA . ILE A 1 420 ? -28.634 13.897 14.897 1.00 13.34 420 ILE A CA 1
ATOM 3433 C C . ILE A 1 420 ? -27.637 15.025 15.050 1.00 14.28 420 ILE A C 1
ATOM 3434 O O . ILE A 1 420 ? -27.659 16.004 14.287 1.00 14.90 420 ILE A O 1
ATOM 3439 N N . ARG A 1 421 ? -26.757 14.878 16.037 1.00 14.46 421 ARG A N 1
ATOM 3440 C CA . ARG A 1 421 ? -25.549 15.690 16.120 1.00 14.49 421 ARG A CA 1
ATOM 3441 C C . ARG A 1 421 ? -24.395 14.843 16.638 1.00 14.36 421 ARG A C 1
ATOM 3442 O O . ARG A 1 421 ? -24.578 14.032 17.552 1.00 12.90 421 ARG A O 1
ATOM 3450 N N . ILE A 1 422 ? -23.221 15.015 16.021 1.00 14.84 422 ILE A N 1
ATOM 3451 C CA . ILE A 1 422 ? -22.005 14.301 16.385 1.00 15.24 422 ILE A CA 1
ATOM 3452 C C . ILE A 1 422 ? -20.947 15.362 16.588 1.00 15.47 422 ILE A C 1
ATOM 3453 O O . ILE A 1 422 ? -20.515 15.998 15.641 1.00 16.53 422 ILE A O 1
ATOM 3458 N N . GLU A 1 423 ? -20.586 15.607 17.848 1.00 15.02 423 GLU A N 1
ATOM 3459 C CA . GLU A 1 423 ? -19.705 16.694 18.217 1.00 14.46 423 GLU A CA 1
ATOM 3460 C C . GLU A 1 423 ? -18.465 16.180 18.896 1.00 14.14 423 GLU A C 1
ATOM 3461 O O . GLU A 1 423 ? -18.568 15.469 19.923 1.00 13.71 423 GLU A O 1
ATOM 3467 N N . ASP A 1 424 ? -17.297 16.504 18.328 1.00 13.75 424 ASP A N 1
ATOM 3468 C CA . ASP A 1 424 ? -15.998 16.179 18.895 1.00 14.92 424 ASP A CA 1
ATOM 3469 C C . ASP A 1 424 ? -15.275 17.462 19.354 1.00 14.62 424 ASP A C 1
ATOM 3470 O O . ASP A 1 424 ? -15.660 18.582 18.974 1.00 14.49 424 ASP A O 1
ATOM 3475 N N . ASN A 1 425 ? -14.247 17.286 20.179 1.00 14.51 425 ASN A N 1
ATOM 3476 C CA . ASN A 1 425 ? -13.390 18.371 20.675 1.00 14.44 425 ASN A CA 1
ATOM 3477 C C . ASN A 1 425 ? -11.957 18.132 20.203 1.00 15.11 425 ASN A C 1
ATOM 3478 O O . ASN A 1 425 ? -11.380 17.080 20.466 1.00 14.59 425 ASN A O 1
ATOM 3483 N N . ILE A 1 426 ? -11.395 19.133 19.522 1.00 15.30 426 ILE A N 1
ATOM 3484 C CA A ILE A 1 426 ? -10.165 18.937 18.796 0.50 15.37 426 ILE A CA 1
ATOM 3485 C CA B ILE A 1 426 ? -10.197 18.990 18.714 0.50 15.60 426 ILE A CA 1
ATOM 3486 C C . ILE A 1 426 ? -9.151 20.021 19.130 1.00 16.11 426 ILE A C 1
ATOM 3487 O O . ILE A 1 426 ? -9.461 21.216 19.165 1.00 16.84 426 ILE A O 1
ATOM 3496 N N . ILE A 1 427 ? -7.940 19.576 19.437 1.00 15.83 427 ILE A N 1
ATOM 3497 C CA . ILE A 1 427 ? -6.812 20.486 19.612 1.00 16.11 427 ILE A CA 1
ATOM 3498 C C . ILE A 1 427 ? -6.075 20.544 18.273 1.00 16.75 427 ILE A C 1
ATOM 3499 O O . ILE A 1 427 ? -5.693 19.499 17.724 1.00 17.82 427 ILE A O 1
ATOM 3504 N N . VAL A 1 428 ? -5.861 21.752 17.770 1.00 16.96 428 VAL A N 1
ATOM 3505 C CA . VAL A 1 428 ? -5.122 21.963 16.538 1.00 17.29 428 VAL A CA 1
ATOM 3506 C C . VAL A 1 428 ? -3.650 22.155 16.896 1.00 18.69 428 VAL A C 1
ATOM 3507 O O . VAL A 1 428 ? -3.306 23.004 17.711 1.00 17.79 428 VAL A O 1
ATOM 3511 N N . HIS A 1 429 ? -2.793 21.328 16.305 1.00 19.60 429 HIS A N 1
ATOM 3512 C CA . HIS A 1 429 ? -1.358 21.457 16.477 1.00 22.08 429 HIS A CA 1
ATOM 3513 C C . HIS A 1 429 ? -0.792 21.935 15.130 1.00 23.85 429 HIS A C 1
ATOM 3514 O O . HIS A 1 429 ? -1.495 22.025 14.134 1.00 23.96 429 HIS A O 1
ATOM 3521 N N . ARG A 1 430 ? 0.478 22.276 15.109 1.00 27.81 430 ARG A N 1
ATOM 3522 C CA . ARG A 1 430 ? 1.092 22.768 13.889 1.00 29.34 430 ARG A CA 1
ATOM 3523 C C . ARG A 1 430 ? 0.980 21.797 12.724 1.00 29.97 430 ARG A C 1
ATOM 3524 O O . ARG A 1 430 ? 0.637 22.210 11.610 1.00 27.85 430 ARG A O 1
ATOM 3532 N N . ASP A 1 431 ? 1.235 20.514 12.970 1.00 31.09 431 ASP A N 1
ATOM 3533 C CA . ASP A 1 431 ? 1.299 19.528 11.887 1.00 33.34 431 ASP A CA 1
ATOM 3534 C C . ASP A 1 431 ? 0.193 18.495 11.880 1.00 32.96 431 ASP A C 1
ATOM 3535 O O . ASP A 1 431 ? 0.104 17.709 10.942 1.00 34.13 431 ASP A O 1
ATOM 3540 N N . LYS A 1 432 ? -0.679 18.509 12.885 1.00 29.26 432 LYS A N 1
ATOM 3541 C CA . LYS A 1 432 ? -1.732 17.510 12.974 1.00 27.55 432 LYS A CA 1
ATOM 3542 C C . LYS A 1 432 ? -2.810 18.004 13.931 1.00 24.89 432 LYS A C 1
ATOM 3543 O O . LYS A 1 432 ? -2.566 18.938 14.679 1.00 24.93 432 LYS A O 1
ATOM 3549 N N . ASN A 1 433 ? -3.957 17.326 13.953 1.00 22.87 433 ASN A N 1
ATOM 3550 C CA . ASN A 1 433 ? -4.995 17.596 14.939 1.00 20.52 433 ASN A CA 1
ATOM 3551 C C . ASN A 1 433 ? -5.078 16.463 15.925 1.00 20.50 433 ASN A C 1
ATOM 3552 O O . ASN A 1 433 ? -4.767 15.317 15.594 1.00 21.81 433 ASN A O 1
ATOM 3557 N N . GLU A 1 434 ? -5.475 16.780 17.147 1.00 17.51 434 GLU A N 1
ATOM 3558 C CA . GLU A 1 434 ? -5.661 15.789 18.187 1.00 16.70 434 GLU A CA 1
ATOM 3559 C C . GLU A 1 434 ? -7.155 15.783 18.493 1.00 16.54 434 GLU A C 1
ATOM 3560 O O . GLU A 1 434 ? -7.651 16.749 19.032 1.00 15.27 434 GLU A O 1
ATOM 3566 N N . ASN A 1 435 ? -7.856 14.736 18.093 1.00 15.85 435 ASN A N 1
ATOM 3567 C CA . ASN A 1 435 ? -9.271 14.600 18.400 1.00 16.19 435 ASN A CA 1
ATOM 3568 C C . ASN A 1 435 ? -9.350 13.942 19.741 1.00 15.72 435 ASN A C 1
ATOM 3569 O O . ASN A 1 435 ? -9.277 12.731 19.844 1.00 17.16 435 ASN A O 1
ATOM 3574 N N . MET A 1 436 ? -9.492 14.755 20.784 1.00 16.43 436 MET A N 1
ATOM 3575 C CA . MET A 1 436 ? -9.451 14.247 22.155 1.00 15.95 436 MET A CA 1
ATOM 3576 C C . MET A 1 436 ? -10.523 13.205 22.362 1.00 16.61 436 MET A C 1
ATOM 3577 O O . MET A 1 436 ? -10.316 12.198 23.053 1.00 15.83 436 MET A O 1
ATOM 3582 N N . THR A 1 437 ? -11.673 13.468 21.758 1.00 16.25 437 THR A N 1
ATOM 3583 C CA . THR A 1 437 ? -12.846 12.667 21.974 1.00 15.73 437 THR A CA 1
ATOM 3584 C C . THR A 1 437 ? -12.688 11.270 21.376 1.00 16.32 437 THR A C 1
ATOM 3585 O O . THR A 1 437 ? -13.009 10.271 22.028 1.00 16.77 437 THR A O 1
ATOM 3589 N N . ARG A 1 438 ? -12.183 11.203 20.151 1.00 17.26 438 ARG A N 1
ATOM 3590 C CA . ARG A 1 438 ? -11.965 9.924 19.454 1.00 18.26 438 ARG A CA 1
ATOM 3591 C C . ARG A 1 438 ? -10.778 9.167 20.034 1.00 18.57 438 ARG A C 1
ATOM 3592 O O . ARG A 1 438 ? -10.784 7.933 20.058 1.00 18.37 438 ARG A O 1
ATOM 3600 N N . ASP A 1 439 ? -9.787 9.904 20.523 1.00 19.25 439 ASP A N 1
ATOM 3601 C CA . ASP A 1 439 ? -8.641 9.319 21.186 1.00 19.42 439 ASP A CA 1
ATOM 3602 C C . ASP A 1 439 ? -9.042 8.535 22.433 1.00 19.95 439 ASP A C 1
ATOM 3603 O O . ASP A 1 439 ? -8.315 7.607 22.855 1.00 19.71 439 ASP A O 1
ATOM 3608 N N . LEU A 1 440 ? -10.194 8.878 23.003 1.00 18.43 440 LEU A N 1
ATOM 3609 C CA . LEU A 1 440 ? -10.740 8.180 24.175 1.00 19.07 440 LEU A CA 1
ATOM 3610 C C . LEU A 1 440 ? -11.711 7.072 23.794 1.00 19.42 440 LEU A C 1
ATOM 3611 O O . LEU A 1 440 ? -12.411 6.541 24.654 1.00 19.46 440 LEU A O 1
ATOM 3616 N N . ASP A 1 441 ? -11.735 6.730 22.510 1.00 19.75 441 ASP A N 1
ATOM 3617 C CA . ASP A 1 441 ? -12.498 5.589 21.973 1.00 20.94 441 ASP A CA 1
ATOM 3618 C C . ASP A 1 441 ? -14.010 5.821 22.052 1.00 21.43 441 ASP A C 1
ATOM 3619 O O . ASP A 1 441 ? -14.785 4.859 22.219 1.00 19.26 441 ASP A O 1
ATOM 3624 N N . LEU A 1 442 ? -14.433 7.098 21.971 1.00 19.51 442 LEU A N 1
ATOM 3625 C CA . LEU A 1 442 ? -15.851 7.417 21.805 1.00 20.72 442 LEU A CA 1
ATOM 3626 C C . LEU A 1 442 ? -16.118 7.568 20.309 1.00 22.92 442 LEU A C 1
ATOM 3627 O O . LEU A 1 442 ? -15.766 8.570 19.689 1.00 23.45 442 LEU A O 1
ATOM 3632 N N . ASN A 1 443 ? -16.678 6.514 19.743 1.00 27.40 443 ASN A N 1
ATOM 3633 C CA . ASN A 1 443 ? -17.171 6.480 18.358 1.00 31.26 443 ASN A CA 1
ATOM 3634 C C . ASN A 1 443 ? -18.712 6.508 18.326 1.00 31.84 443 ASN A C 1
ATOM 3635 O O . ASN A 1 443 ? -19.307 7.450 18.862 1.00 27.33 443 ASN A O 1
ATOM 3640 N N . LEU A 1 444 ? -19.359 5.483 17.747 1.00 33.50 444 LEU A N 1
ATOM 3641 C CA . LEU A 1 444 ? -20.826 5.496 17.535 1.00 36.04 444 LEU A CA 1
ATOM 3642 C C . LEU A 1 444 ? -21.662 4.428 18.270 1.00 36.62 444 LEU A C 1
ATOM 3643 O O . LEU A 1 444 ? -22.869 4.600 18.434 1.00 35.52 444 LEU A O 1
ATOM 3648 N N . GLU A 1 445 ? -21.052 3.318 18.675 1.00 43.18 445 GLU A N 1
ATOM 3649 C CA . GLU A 1 445 ? -21.731 2.338 19.542 1.00 45.81 445 GLU A CA 1
ATOM 3650 C C . GLU A 1 445 ? -20.685 1.602 20.387 1.00 51.71 445 GLU A C 1
ATOM 3651 O O . GLU A 1 445 ? -19.602 1.283 19.885 1.00 46.37 445 GLU A O 1
ATOM 3657 N N . HIS A 1 446 ? -20.998 1.360 21.666 1.00 55.58 446 HIS A N 1
ATOM 3658 C CA . HIS A 1 446 ? -20.023 0.813 22.624 1.00 60.96 446 HIS A CA 1
ATOM 3659 C C . HIS A 1 446 ? -20.617 -0.293 23.502 1.00 65.22 446 HIS A C 1
ATOM 3660 O O . HIS A 1 446 ? -19.921 -0.848 24.352 1.00 67.48 446 HIS A O 1
#

Radius of gyration: 23.92 Å; Cα contacts (8 Å, |Δi|>4): 916; chains: 1; bounding box: 52×59×70 Å

Nearest PDB structures (foldseek):
  3rva-assembly1_A-2  TM=1.002E+00  e=1.992E-95  Alteromonas macleodii
  6ah7-assembly2_D  TM=9.888E-01  e=1.509E-68  Pseudoalteromonas lipolytica
  6ah8-assembly1_B  TM=9.872E-01  e=1.650E-67  Pseudoalteromonas lipolytica
  7e5c-assembly2_C  TM=9.873E-01  e=7.094E-67  Pseudoalteromonas lipolytica SCSIO 04301
  4zwo-assembly1_B  TM=9.851E-01  e=7.094E-67  Alteromonas sp.